Protein AF-0000000077169395 (afdb_homodimer)

Sequence (454 aa):
MFSEVGYEAATTHGIAERAGTAVGSLYQFFPDKRALFKALEQRHIERVHIAWAQLDALPLEKLGFEGFMQQLLATYAGIFADATSRVVFVLFYTSRQIFQSIDEGFTADAVRFTAKLLTRRNPRLVAEEAHLLAEVCVHAGNALVLRALQSDEDHGTRLFAQIPELLGAYLRPHVGEACGADQVMKVMKCPRCGSERLSRNGHRHDRQRLLCKDCSRQFLLPVGQSAMFSEVGYEAATTHGIAERAGTAVGSLYQFFPDKRALFKALEQRHIERVHIAWAQLDALPLEKLGFEGFMQQLLATYAGIFADATSRVVFVLFYTSRQIFQSIDEGFTADAVRFTAKLLTRRNPRLVAEEAHLLAEVCVHAGNALVLRALQSDEDHGTRLFAQIPELLGAYLRPHVGEACGADQVMKVMKCPRCGSERLSRNGHRHDRQRLLCKDCSRQFLLPV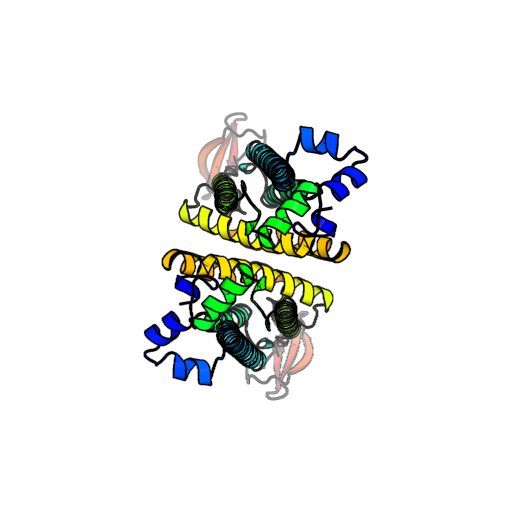GQSA

Solvent-accessible surface area (backbone atoms only — not comparable to full-atom values): 25054 Å² total; per-residue (Å²): 97,52,75,76,61,29,69,83,70,46,46,61,59,58,51,18,57,74,70,69,44,55,51,68,64,45,41,73,78,28,82,42,65,64,51,48,50,50,51,52,48,51,53,37,51,50,53,52,51,51,44,51,50,54,57,68,70,47,69,52,52,76,36,54,44,67,53,36,50,47,53,56,49,52,48,56,53,55,51,57,72,34,69,66,36,44,41,51,54,48,38,52,69,74,44,52,86,75,52,82,86,69,51,69,66,53,56,50,48,52,21,52,50,45,14,49,55,48,30,63,31,20,72,83,52,50,70,68,56,27,40,50,55,18,41,53,46,48,42,26,47,49,38,42,49,46,52,18,71,74,40,58,72,70,59,14,52,55,46,52,63,42,45,59,51,36,49,44,44,45,41,36,88,73,43,33,65,51,62,62,56,63,72,66,58,76,59,59,44,34,91,83,78,60,45,62,55,58,42,83,62,57,73,56,97,91,20,52,21,32,29,21,74,81,78,68,46,73,48,67,45,65,90,88,60,75,133,98,54,74,76,60,30,68,84,70,46,48,61,59,59,50,19,56,73,69,70,44,56,51,68,64,46,40,73,78,29,82,44,65,65,51,49,50,49,52,51,49,50,52,35,51,50,52,50,52,51,45,49,50,55,56,68,70,46,69,53,50,76,35,54,46,67,54,35,51,48,55,57,50,50,47,56,52,55,52,57,71,36,68,65,36,44,40,52,53,49,38,53,68,75,45,52,86,75,52,83,85,69,53,70,66,54,55,49,48,52,21,53,52,45,14,52,54,46,30,64,31,20,72,82,53,50,68,68,56,27,40,51,55,17,41,53,45,47,42,25,45,50,37,42,49,49,52,17,72,74,39,57,70,71,60,13,51,55,47,50,63,42,46,59,51,35,48,44,44,45,40,36,88,70,44,33,66,52,62,63,56,62,73,65,59,76,60,60,44,35,92,81,78,60,45,63,55,56,42,83,62,58,70,59,96,90,19,52,22,32,28,23,75,80,77,66,47,74,50,67,45,64,90,87,62,76,131

pLDDT: mean 86.94, std 14.04, range [33.94, 98.81]

Structure (mmCIF, N/CA/C/O backbone):
data_AF-0000000077169395-model_v1
#
loop_
_entity.id
_entity.type
_entity.pdbx_description
1 polymer 'TetR family transcriptional regulatory protein'
#
loop_
_atom_site.group_PDB
_atom_site.id
_atom_site.type_symbol
_atom_site.label_atom_id
_atom_site.label_alt_id
_atom_site.label_comp_id
_atom_site.label_asym_id
_atom_site.label_entity_id
_atom_site.label_seq_id
_atom_site.pdbx_PDB_ins_code
_atom_site.Cartn_x
_atom_site.Cartn_y
_atom_site.Cartn_z
_atom_site.occupancy
_atom_site.B_iso_or_equiv
_atom_site.auth_seq_id
_atom_site.auth_comp_id
_atom_site.auth_asym_id
_atom_site.auth_atom_id
_atom_site.pdbx_PDB_model_num
ATOM 1 N N . MET A 1 1 ? -3.016 -23.75 9.953 1 85 1 MET A N 1
ATOM 2 C CA . MET A 1 1 ? -2.389 -24.562 8.914 1 85 1 MET A CA 1
ATOM 3 C C . MET A 1 1 ? -2.092 -23.719 7.676 1 85 1 MET A C 1
ATOM 5 O O . MET A 1 1 ? -0.947 -23.656 7.227 1 85 1 MET A O 1
ATOM 9 N N . PHE A 1 2 ? -3.076 -22.984 7.145 1 85.06 2 PHE A N 1
ATOM 10 C CA . PHE A 1 2 ? -2.895 -22.203 5.93 1 85.06 2 PHE A CA 1
ATOM 11 C C . PHE A 1 2 ? -1.845 -21.109 6.145 1 85.06 2 PHE A C 1
ATOM 13 O O . PHE A 1 2 ? -1.049 -20.828 5.246 1 85.06 2 PHE A O 1
ATOM 20 N N . SER A 1 3 ? -1.817 -20.547 7.293 1 81 3 SER A N 1
ATOM 21 C CA . SER A 1 3 ? -0.855 -19.484 7.574 1 81 3 SER A CA 1
ATOM 22 C C . SER A 1 3 ? 0.543 -20.062 7.797 1 81 3 SER A C 1
ATOM 24 O O . SER A 1 3 ? 1.541 -19.375 7.547 1 81 3 SER A O 1
ATOM 26 N N . GLU A 1 4 ? 0.626 -21.234 8.242 1 82.06 4 GLU A N 1
ATOM 27 C CA . GLU A 1 4 ? 1.891 -21.859 8.641 1 82.06 4 GLU A CA 1
ATOM 28 C C . GLU A 1 4 ? 2.602 -22.469 7.441 1 82.06 4 GLU A C 1
ATOM 30 O O . GLU A 1 4 ? 3.803 -22.266 7.25 1 82.06 4 GLU A O 1
ATOM 35 N N . VAL A 1 5 ? 1.85 -23.219 6.641 1 84.62 5 VAL A N 1
ATOM 36 C CA . VAL A 1 5 ? 2.533 -24 5.613 1 84.62 5 VAL A CA 1
ATOM 37 C C . VAL A 1 5 ? 2.127 -23.5 4.23 1 84.62 5 VAL A C 1
ATOM 39 O O . VAL A 1 5 ? 2.721 -23.891 3.221 1 84.62 5 VAL A O 1
ATOM 42 N N . GLY A 1 6 ? 1.173 -22.547 4.23 1 84.62 6 GLY A N 1
ATOM 43 C CA . GLY A 1 6 ? 0.668 -22.078 2.951 1 84.62 6 GLY A CA 1
ATOM 44 C C . GLY A 1 6 ? -0.489 -22.906 2.424 1 84.62 6 GLY A C 1
ATOM 45 O O . GLY A 1 6 ? -0.755 -24 2.926 1 84.62 6 GLY A O 1
ATOM 46 N N . TYR A 1 7 ? -1.101 -22.422 1.426 1 86.44 7 TYR A N 1
ATOM 47 C CA . TYR A 1 7 ? -2.289 -23.062 0.876 1 86.44 7 TYR A CA 1
ATOM 48 C C . TYR A 1 7 ? -1.925 -24.359 0.15 1 86.44 7 TYR A C 1
ATOM 50 O O . TYR A 1 7 ? -2.588 -25.375 0.322 1 86.44 7 TYR A O 1
ATOM 58 N N . GLU A 1 8 ? -0.9 -24.297 -0.642 1 85.81 8 GLU A N 1
ATOM 59 C CA . GLU A 1 8 ? -0.552 -25.453 -1.473 1 85.81 8 GLU A CA 1
ATOM 60 C C . GLU A 1 8 ? -0.096 -26.625 -0.619 1 85.81 8 GLU A C 1
ATOM 62 O O . GLU A 1 8 ? -0.488 -27.766 -0.869 1 85.81 8 GLU A O 1
ATOM 67 N N . ALA A 1 9 ? 0.628 -26.391 0.353 1 88.56 9 ALA A N 1
ATOM 68 C CA . ALA A 1 9 ? 1.225 -27.438 1.177 1 88.56 9 ALA A CA 1
ATOM 69 C C . ALA A 1 9 ? 0.219 -27.984 2.189 1 88.56 9 ALA A C 1
ATOM 71 O O . ALA A 1 9 ? 0.347 -29.125 2.656 1 88.56 9 ALA A O 1
ATOM 72 N N . ALA A 1 10 ? -0.756 -27.203 2.51 1 91.5 10 ALA A N 1
ATOM 73 C CA . ALA A 1 10 ? -1.774 -27.641 3.461 1 91.5 10 ALA A CA 1
ATOM 74 C C . ALA A 1 10 ? -2.615 -28.781 2.879 1 91.5 10 ALA A C 1
ATOM 76 O O . ALA A 1 10 ? -2.953 -28.766 1.692 1 91.5 10 ALA A O 1
ATOM 77 N N . THR A 1 11 ? -2.881 -29.828 3.75 1 91.56 11 THR A N 1
ATOM 78 C CA . THR A 1 11 ? -3.705 -30.953 3.322 1 91.56 11 THR A CA 1
ATOM 79 C C . THR A 1 11 ? -4.922 -31.109 4.23 1 91.56 11 THR A C 1
ATOM 81 O O . THR A 1 11 ? -4.895 -30.688 5.391 1 91.56 11 THR A O 1
ATOM 84 N N . THR A 1 12 ? -5.988 -31.703 3.621 1 91.31 12 THR A N 1
ATOM 85 C CA . THR A 1 12 ? -7.188 -31.969 4.406 1 91.31 12 THR A CA 1
ATOM 86 C C . THR A 1 12 ? -6.883 -32.938 5.547 1 91.31 12 THR A C 1
ATOM 88 O O . THR A 1 12 ? -7.445 -32.812 6.637 1 91.31 12 THR A O 1
ATOM 91 N N . HIS A 1 13 ? -5.988 -33.812 5.285 1 92.25 13 HIS A N 1
ATOM 92 C CA . HIS A 1 13 ? -5.578 -34.75 6.324 1 92.25 13 HIS A CA 1
ATOM 93 C C . HIS A 1 13 ? -4.895 -34.031 7.48 1 92.25 13 HIS A C 1
ATOM 95 O O . HIS A 1 13 ? -5.215 -34.281 8.648 1 92.25 13 HIS A O 1
ATOM 101 N N . GLY A 1 14 ? -3.986 -33.219 7.16 1 92.06 14 GLY A N 1
ATOM 102 C CA . GLY A 1 14 ? -3.299 -32.438 8.172 1 92.06 14 GLY A CA 1
ATOM 103 C C . GLY A 1 14 ? -4.23 -31.531 8.969 1 92.06 14 GLY A C 1
ATOM 104 O O . GLY A 1 14 ? -4.078 -31.391 10.18 1 92.06 14 GLY A O 1
ATOM 105 N N . ILE A 1 15 ? -5.156 -30.938 8.289 1 92.5 15 ILE A N 1
ATOM 106 C CA . ILE A 1 15 ? -6.129 -30.047 8.922 1 92.5 15 ILE A CA 1
ATOM 107 C C . ILE A 1 15 ? -7 -30.828 9.891 1 92.5 15 ILE A C 1
ATOM 109 O O . ILE A 1 15 ? -7.234 -30.406 11.016 1 92.5 15 ILE A O 1
ATOM 113 N N . ALA A 1 16 ? -7.469 -31.969 9.438 1 93.38 16 ALA A N 1
ATOM 114 C CA . ALA A 1 16 ? -8.289 -32.844 10.281 1 93.38 16 ALA A CA 1
ATOM 115 C C . ALA A 1 16 ? -7.527 -33.25 11.539 1 93.38 16 ALA A C 1
ATOM 117 O O . ALA A 1 16 ? -8.07 -33.188 12.648 1 93.38 16 ALA A O 1
ATOM 118 N N . GLU A 1 17 ? -6.297 -33.594 11.406 1 93.69 17 GLU A N 1
ATOM 119 C CA . GLU A 1 17 ? -5.449 -34 12.523 1 93.69 17 GLU A CA 1
ATOM 120 C C . GLU A 1 17 ? -5.305 -32.875 13.547 1 93.69 17 GLU A C 1
ATOM 122 O O . GLU A 1 17 ? -5.453 -33.125 14.75 1 93.69 17 GLU A O 1
ATOM 127 N N . ARG A 1 18 ? -5.066 -31.766 13.031 1 91.62 18 ARG A N 1
ATOM 128 C CA . ARG A 1 18 ? -4.887 -30.609 13.906 1 91.62 18 ARG A CA 1
ATOM 129 C C . ARG A 1 18 ? -6.191 -30.25 14.617 1 91.62 18 ARG A C 1
ATOM 131 O O . ARG A 1 18 ? -6.176 -29.781 15.758 1 91.62 18 ARG A O 1
ATOM 138 N N . ALA A 1 19 ? -7.289 -30.406 13.906 1 91.12 19 ALA A N 1
ATOM 139 C CA . ALA A 1 19 ? -8.609 -30.094 14.445 1 91.12 19 ALA A CA 1
ATOM 140 C C . ALA A 1 19 ? -9.102 -31.188 15.383 1 91.12 19 ALA A C 1
ATOM 142 O O . ALA A 1 19 ? -10.141 -31.047 16.031 1 91.12 19 ALA A O 1
ATOM 143 N N . GLY A 1 20 ? -8.344 -32.25 15.375 1 93.56 20 GLY A N 1
ATOM 144 C CA . GLY A 1 20 ? -8.719 -33.344 16.25 1 93.56 20 GLY A CA 1
ATOM 145 C C . GLY A 1 20 ? -9.953 -34.094 15.773 1 93.56 20 GLY A C 1
ATOM 146 O O . GLY A 1 20 ? -10.797 -34.469 16.578 1 93.56 20 GLY A O 1
ATOM 147 N N . THR A 1 21 ? -10.141 -34.125 14.547 1 93.06 21 THR A N 1
ATOM 148 C CA . THR A 1 21 ? -11.289 -34.812 13.977 1 93.06 21 THR A CA 1
ATOM 149 C C . THR A 1 21 ? -10.852 -35.812 12.906 1 93.06 21 THR A C 1
ATOM 151 O O . THR A 1 21 ? -9.695 -35.781 12.469 1 93.06 21 THR A O 1
ATOM 154 N N . ALA A 1 22 ? -11.672 -36.812 12.656 1 92.31 22 ALA A N 1
ATOM 155 C CA . ALA A 1 22 ? -11.406 -37.75 11.57 1 92.31 22 ALA A CA 1
ATOM 156 C C . ALA A 1 22 ? -11.531 -37.062 10.211 1 92.31 22 ALA A C 1
ATOM 158 O O . ALA A 1 22 ? -12.398 -36.219 10.016 1 92.31 22 ALA A O 1
ATOM 159 N N . VAL A 1 23 ? -10.609 -37.438 9.312 1 91.81 23 VAL A N 1
ATOM 160 C CA . VAL A 1 23 ? -10.602 -36.844 7.977 1 91.81 23 VAL A CA 1
ATOM 161 C C . VAL A 1 23 ? -11.945 -37.094 7.293 1 91.81 23 VAL A C 1
ATOM 163 O O . VAL A 1 23 ? -12.43 -36.219 6.543 1 91.81 23 VAL A O 1
ATOM 166 N N . GLY A 1 24 ? -12.617 -38.188 7.598 1 91.75 24 GLY A N 1
ATOM 167 C CA . GLY A 1 24 ? -13.93 -38.5 7.062 1 91.75 24 GLY A CA 1
ATOM 168 C C . GLY A 1 24 ? -15.008 -37.531 7.504 1 91.75 24 GLY A C 1
ATOM 169 O O . GLY A 1 24 ? -15.852 -37.125 6.703 1 91.75 24 GLY A O 1
ATOM 170 N N . SER A 1 25 ? -14.938 -37.188 8.719 1 92.62 25 SER A N 1
ATOM 171 C CA . SER A 1 25 ? -15.875 -36.219 9.258 1 92.62 25 SER A CA 1
ATOM 172 C C . SER A 1 25 ? -15.695 -34.844 8.602 1 92.62 25 SER A C 1
ATOM 174 O O . SER A 1 25 ? -16.672 -34.156 8.328 1 92.62 25 SER A O 1
ATOM 176 N N . LEU A 1 26 ? -14.414 -34.469 8.312 1 92.38 26 LEU A N 1
ATOM 177 C CA . LEU A 1 26 ? -14.125 -33.188 7.648 1 92.38 26 LEU A CA 1
ATOM 178 C C . LEU A 1 26 ? -14.727 -33.156 6.246 1 92.38 26 LEU A C 1
ATOM 180 O O . LEU A 1 26 ? -15.305 -32.156 5.832 1 92.38 26 LEU A O 1
ATOM 184 N N . TYR A 1 27 ? -14.672 -34.312 5.594 1 91.62 27 TYR A N 1
ATOM 185 C CA . TYR A 1 27 ? -15.141 -34.406 4.215 1 91.62 27 TYR A CA 1
ATOM 186 C C . TYR A 1 27 ? -16.656 -34.312 4.148 1 91.62 27 TYR A C 1
ATOM 188 O O . TYR A 1 27 ? -17.219 -33.938 3.109 1 91.62 27 TYR A O 1
ATOM 196 N N . GLN A 1 28 ? -17.297 -34.594 5.242 1 92.31 28 GLN A N 1
ATOM 197 C CA . GLN A 1 28 ? -18.75 -34.438 5.301 1 92.31 28 GLN A CA 1
ATOM 198 C C . GLN A 1 28 ? -19.156 -32.969 5.184 1 92.31 28 GLN A C 1
ATOM 200 O O . GLN A 1 28 ? -20.203 -32.625 4.645 1 92.31 28 GLN A O 1
ATOM 205 N N . PHE A 1 29 ? -18.297 -32.156 5.637 1 91.31 29 PHE A N 1
ATOM 206 C CA . PHE A 1 29 ? -18.625 -30.734 5.648 1 91.31 29 PHE A CA 1
ATOM 207 C C . PHE A 1 29 ? -17.875 -30 4.535 1 91.31 29 PHE A C 1
ATOM 209 O O . PHE A 1 29 ? -18.406 -29.062 3.938 1 91.31 29 PHE A O 1
ATOM 216 N N . PHE A 1 30 ? -16.625 -30.453 4.328 1 93.94 30 PHE A N 1
ATOM 217 C CA . PHE A 1 30 ? -15.781 -29.828 3.32 1 93.94 30 PHE A CA 1
ATOM 218 C C . PHE A 1 30 ? -15.195 -30.891 2.385 1 93.94 30 PHE A C 1
ATOM 220 O O . PHE A 1 30 ? -14.18 -31.5 2.699 1 93.94 30 PHE A O 1
ATOM 227 N N . PRO A 1 31 ? -15.781 -30.969 1.207 1 92.19 31 PRO A N 1
ATOM 228 C CA . PRO A 1 31 ? -15.383 -32.031 0.278 1 92.19 31 PRO A CA 1
ATOM 229 C C . PRO A 1 31 ? -13.922 -31.922 -0.159 1 92.19 31 PRO A C 1
ATOM 231 O O . PRO A 1 31 ? -13.328 -32.906 -0.585 1 92.19 31 PRO A O 1
ATOM 234 N N . ASP A 1 32 ? -13.375 -30.688 -0.119 1 91.12 32 ASP A N 1
ATOM 235 C CA . ASP A 1 32 ? -11.977 -30.484 -0.504 1 91.12 32 ASP A CA 1
ATOM 236 C C . ASP A 1 32 ? -11.391 -29.25 0.173 1 91.12 32 ASP A C 1
ATOM 238 O O . ASP A 1 32 ? -12.078 -28.578 0.941 1 91.12 32 ASP A O 1
ATOM 242 N N . LYS A 1 33 ? -10.133 -29.031 -0.01 1 91.31 33 LYS A N 1
ATOM 243 C CA . LYS A 1 33 ? -9.391 -27.906 0.575 1 91.31 33 LYS A CA 1
ATOM 244 C C . LYS A 1 33 ? -9.969 -26.578 0.122 1 91.31 33 LYS A C 1
ATOM 246 O O . LYS A 1 33 ? -10 -25.609 0.895 1 91.31 33 LYS A O 1
ATOM 251 N N . ARG A 1 34 ? -10.453 -26.578 -1.068 1 91.69 34 ARG A N 1
ATOM 252 C CA . ARG A 1 34 ? -11.031 -25.359 -1.62 1 91.69 34 ARG A CA 1
ATOM 253 C C . ARG A 1 34 ? -12.297 -24.969 -0.875 1 91.69 34 ARG A C 1
ATOM 255 O O . ARG A 1 34 ? -12.539 -23.781 -0.632 1 91.69 34 ARG A O 1
ATOM 262 N N . ALA A 1 35 ? -13.039 -25.891 -0.6 1 92.94 35 ALA A N 1
ATOM 263 C CA . ALA A 1 35 ? -14.266 -25.641 0.148 1 92.94 35 ALA A CA 1
ATOM 264 C C . ALA A 1 35 ? -13.961 -25.109 1.548 1 92.94 35 ALA A C 1
ATOM 266 O O . ALA A 1 35 ? -14.664 -24.234 2.059 1 92.94 35 ALA A O 1
ATOM 267 N N . LEU A 1 36 ? -12.945 -25.656 2.15 1 92.31 36 LEU A N 1
ATOM 268 C CA . LEU A 1 36 ? -12.508 -25.188 3.461 1 92.31 36 LEU A CA 1
ATOM 269 C C . LEU A 1 36 ? -12.039 -23.734 3.396 1 92.31 36 LEU A C 1
ATOM 271 O O . LEU A 1 36 ? -12.398 -22.938 4.258 1 92.31 36 LEU A O 1
ATOM 275 N N . PHE A 1 37 ? -11.328 -23.438 2.412 1 93.12 37 PHE A N 1
ATOM 276 C CA . PHE A 1 37 ? -10.805 -22.078 2.258 1 93.12 37 PHE A CA 1
ATOM 277 C C . PHE A 1 37 ? -11.93 -21.094 1.966 1 93.12 37 PHE A C 1
ATOM 279 O O . PHE A 1 37 ? -11.914 -19.969 2.459 1 93.12 37 PHE A O 1
ATOM 286 N N . LYS A 1 38 ? -12.844 -21.547 1.171 1 94.19 38 LYS A N 1
ATOM 287 C CA . LYS A 1 38 ? -14 -20.703 0.87 1 94.19 38 LYS A CA 1
ATOM 288 C C . LYS A 1 38 ? -14.758 -20.328 2.141 1 94.19 38 LYS A C 1
ATOM 290 O O . LYS A 1 38 ? -15.242 -19.203 2.277 1 94.19 38 LYS A O 1
ATOM 295 N N . ALA A 1 39 ? -14.867 -21.25 3.002 1 93.88 39 ALA A N 1
ATOM 296 C CA . ALA A 1 39 ? -15.523 -20.984 4.277 1 93.88 39 ALA A CA 1
ATOM 297 C C . ALA A 1 39 ? -14.766 -19.938 5.078 1 93.88 39 ALA A C 1
ATOM 299 O O . ALA A 1 39 ? -15.367 -19.094 5.75 1 93.88 39 ALA A O 1
ATOM 300 N N . LEU A 1 40 ? -13.461 -19.984 5.062 1 94.5 40 LEU A N 1
ATOM 301 C CA . LEU A 1 40 ? -12.641 -18.984 5.73 1 94.5 40 LEU A CA 1
ATOM 302 C C . LEU A 1 40 ? -12.844 -17.609 5.105 1 94.5 40 LEU A C 1
ATOM 304 O O . LEU A 1 40 ? -12.922 -16.609 5.816 1 94.5 40 LEU A O 1
ATOM 308 N N . GLU A 1 41 ? -12.914 -17.531 3.762 1 96 41 GLU A N 1
ATOM 309 C CA . GLU A 1 41 ? -13.195 -16.281 3.072 1 96 41 GLU A CA 1
ATOM 310 C C . GLU A 1 41 ? -14.508 -15.664 3.561 1 96 41 GLU A C 1
ATOM 312 O O . GLU A 1 41 ? -14.562 -14.469 3.85 1 96 41 GLU A O 1
ATOM 317 N N . GLN A 1 42 ? -15.484 -16.547 3.617 1 96.19 42 GLN A N 1
ATOM 318 C CA . GLN A 1 42 ? -16.812 -16.078 3.984 1 96.19 42 GLN A CA 1
ATOM 319 C C . GLN A 1 42 ? -16.828 -15.539 5.406 1 96.19 42 GLN A C 1
ATOM 321 O O . GLN A 1 42 ? -17.5 -14.531 5.684 1 96.19 42 GLN A O 1
ATOM 326 N N . ARG A 1 43 ? -16.156 -16.219 6.25 1 95.5 43 ARG A N 1
ATOM 327 C CA . ARG A 1 43 ? -16.078 -15.734 7.629 1 95.5 43 ARG A CA 1
ATOM 328 C C . ARG A 1 43 ? -15.414 -14.367 7.695 1 95.5 43 ARG A C 1
ATOM 330 O O . ARG A 1 43 ? -15.844 -13.492 8.453 1 95.5 43 ARG A O 1
ATOM 337 N N . HIS A 1 44 ? -14.383 -14.188 6.93 1 96 44 HIS A N 1
ATOM 338 C CA . HIS A 1 44 ? -13.703 -12.898 6.875 1 96 44 HIS A CA 1
ATOM 339 C C . HIS A 1 44 ? -14.609 -11.812 6.312 1 96 44 HIS A C 1
ATOM 341 O O . HIS A 1 44 ? -14.68 -10.711 6.855 1 96 44 HIS A O 1
ATOM 347 N N . ILE A 1 45 ? -15.289 -12.125 5.258 1 96.81 45 ILE A N 1
ATOM 348 C CA . ILE A 1 45 ? -16.203 -11.18 4.637 1 96.81 45 ILE A CA 1
ATOM 349 C C . ILE A 1 45 ? -17.25 -10.734 5.652 1 96.81 45 ILE A C 1
ATOM 351 O O . ILE A 1 45 ? -17.531 -9.539 5.789 1 96.81 45 ILE A O 1
ATOM 355 N N . GLU A 1 46 ? -17.781 -11.695 6.344 1 96.38 46 GLU A N 1
ATOM 356 C CA . GLU A 1 46 ? -18.797 -11.406 7.344 1 96.38 46 GLU A CA 1
ATOM 357 C C . GLU A 1 46 ? -18.25 -10.492 8.438 1 96.38 46 GLU A C 1
ATOM 359 O O . GLU A 1 46 ? -18.922 -9.547 8.859 1 96.38 46 GLU A O 1
ATOM 364 N N . ARG A 1 47 ? -17.094 -10.773 8.883 1 95.81 47 ARG A N 1
ATOM 365 C CA . ARG A 1 47 ? -16.469 -9.969 9.93 1 95.81 47 ARG A CA 1
ATOM 366 C C . ARG A 1 47 ? -16.266 -8.531 9.469 1 95.81 47 ARG A C 1
ATOM 368 O O . ARG A 1 47 ? -16.484 -7.59 10.227 1 95.81 47 ARG A O 1
ATOM 375 N N . VAL A 1 48 ? -15.844 -8.352 8.234 1 96.75 48 VAL A N 1
ATOM 376 C CA . VAL A 1 48 ? -15.609 -7.023 7.672 1 96.75 48 VAL A CA 1
ATOM 377 C C . VAL A 1 48 ? -16.938 -6.273 7.562 1 96.75 48 VAL A C 1
ATOM 379 O O . VAL A 1 48 ? -17.031 -5.102 7.938 1 96.75 48 VAL A O 1
ATOM 382 N N . HIS A 1 49 ? -17.953 -6.957 7.113 1 96.88 49 HIS A N 1
ATOM 383 C CA . HIS A 1 49 ? -19.266 -6.324 6.961 1 96.88 49 HIS A CA 1
ATOM 384 C C . HIS A 1 49 ? -19.844 -5.922 8.32 1 96.88 49 HIS A C 1
ATOM 386 O O . HIS A 1 49 ? -20.484 -4.879 8.438 1 96.88 49 HIS A O 1
ATOM 392 N N . ILE A 1 50 ? -19.641 -6.754 9.297 1 95.88 50 ILE A N 1
ATOM 393 C CA . ILE A 1 50 ? -20.094 -6.434 10.641 1 95.88 50 ILE A CA 1
ATOM 394 C C . ILE A 1 50 ? -19.359 -5.191 11.148 1 95.88 50 ILE A C 1
ATOM 396 O O . ILE A 1 50 ? -19.984 -4.289 11.719 1 95.88 50 ILE A O 1
ATOM 400 N N . ALA A 1 51 ? -18.094 -5.148 10.93 1 95.31 51 ALA A N 1
ATOM 401 C CA . ALA A 1 51 ? -17.281 -3.994 11.328 1 95.31 51 ALA A CA 1
ATOM 402 C C . ALA A 1 51 ? -17.766 -2.725 10.633 1 95.31 51 ALA A C 1
ATOM 404 O O . ALA A 1 51 ? -17.875 -1.666 11.258 1 95.31 51 ALA A O 1
ATOM 405 N N . TRP A 1 52 ? -18.047 -2.775 9.328 1 96.06 52 TRP A N 1
ATOM 406 C CA . TRP A 1 52 ? -18.562 -1.637 8.578 1 96.06 52 TRP A CA 1
ATOM 407 C C . TRP A 1 52 ? -19.906 -1.175 9.133 1 96.06 52 TRP A C 1
ATOM 409 O O . TRP A 1 52 ? -20.141 0.027 9.273 1 96.06 52 TRP A O 1
ATOM 419 N N . ALA A 1 53 ? -20.719 -2.146 9.445 1 96.06 53 ALA A N 1
ATOM 420 C CA . ALA A 1 53 ? -22.031 -1.82 10 1 96.06 53 ALA A CA 1
ATOM 421 C C . ALA A 1 53 ? -21.891 -1.103 11.344 1 96.06 53 ALA A C 1
ATOM 423 O O . ALA A 1 53 ? -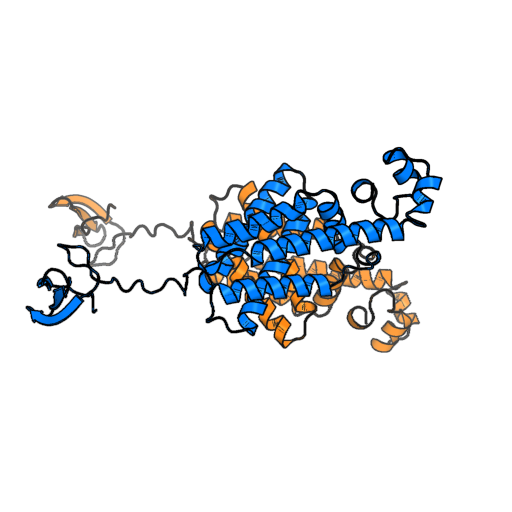22.641 -0.162 11.625 1 96.06 53 ALA A O 1
ATOM 424 N N . GLN A 1 54 ? -21 -1.539 12.133 1 93.62 54 GLN A N 1
ATOM 425 C CA . GLN A 1 54 ? -20.734 -0.917 13.43 1 93.62 54 GLN A CA 1
ATOM 426 C C . GLN A 1 54 ? -20.25 0.521 13.266 1 93.62 54 GLN A C 1
ATOM 428 O O . GLN A 1 54 ? -20.703 1.418 13.984 1 93.62 54 GLN A O 1
ATOM 433 N N . LEU A 1 55 ? -19.375 0.734 12.328 1 94 55 LEU A N 1
ATOM 434 C CA . LEU A 1 55 ? -18.859 2.074 12.062 1 94 55 LEU A CA 1
ATOM 435 C C . LEU A 1 55 ? -19.969 2.979 11.523 1 94 55 LEU A C 1
ATOM 437 O O . LEU A 1 55 ? -20.047 4.152 11.891 1 94 55 LEU A O 1
ATOM 441 N N . ASP A 1 56 ? -20.734 2.412 10.68 1 93.94 56 ASP A N 1
ATOM 442 C CA . ASP A 1 56 ? -21.812 3.162 10.047 1 93.94 56 ASP A CA 1
ATOM 443 C C . ASP A 1 56 ? -22.844 3.611 11.07 1 93.94 56 ASP A C 1
ATOM 445 O O . ASP A 1 56 ? -23.531 4.621 10.867 1 93.94 56 ASP A O 1
ATOM 449 N N . ALA A 1 57 ? -22.969 2.877 12.117 1 93.94 57 ALA A N 1
ATOM 450 C CA . ALA A 1 57 ? -23.984 3.148 13.141 1 93.94 57 ALA A CA 1
ATOM 451 C C . ALA A 1 57 ? -23.531 4.254 14.086 1 93.94 57 ALA A C 1
ATOM 453 O O . ALA A 1 57 ? -24.328 4.816 14.828 1 93.94 57 ALA A O 1
ATOM 454 N N . LEU A 1 58 ? -22.25 4.586 14.102 1 91.94 58 LEU A N 1
ATOM 455 C CA . LEU A 1 58 ? -21.703 5.578 15.016 1 91.94 58 LEU A CA 1
ATOM 456 C C . LEU A 1 58 ? -21.922 6.988 14.477 1 91.94 58 LEU A C 1
ATOM 458 O O . LEU A 1 58 ? -21.891 7.207 13.266 1 91.94 58 LEU A O 1
ATOM 462 N N . PRO A 1 59 ? -22.172 7.922 15.359 1 90.56 59 PRO A N 1
ATOM 463 C CA . PRO A 1 59 ? -22.281 9.312 14.922 1 90.56 59 PRO A CA 1
ATOM 464 C C . PRO A 1 59 ? -20.922 9.961 14.68 1 90.56 59 PRO A C 1
ATOM 466 O O . PRO A 1 59 ? -20.531 10.883 15.398 1 90.56 59 PRO A O 1
ATOM 469 N N . LEU A 1 60 ? -20.281 9.586 13.672 1 87.44 60 LEU A N 1
ATOM 470 C CA . LEU A 1 60 ? -18.906 9.969 13.391 1 87.44 60 LEU A CA 1
ATOM 471 C C . LEU A 1 60 ? -18.797 11.461 13.141 1 87.44 60 LEU A C 1
ATOM 473 O O . LEU A 1 60 ? -17.75 12.07 13.414 1 87.44 60 LEU A O 1
ATOM 477 N N . GLU A 1 61 ? -19.828 12.047 12.609 1 85.12 61 GLU A N 1
ATOM 478 C CA . GLU A 1 61 ? -19.844 13.477 12.305 1 85.12 61 GLU A CA 1
ATOM 479 C C . GLU A 1 61 ? -19.828 14.312 13.578 1 85.12 61 GLU A C 1
ATOM 481 O O . GLU A 1 61 ? -19.516 15.508 13.539 1 85.12 61 GLU A O 1
ATOM 486 N N . LYS A 1 62 ? -20.156 13.641 14.672 1 87.94 62 LYS A N 1
ATOM 487 C CA . LYS A 1 62 ? -20.219 14.359 15.945 1 87.94 62 LYS A CA 1
ATOM 488 C C . LYS A 1 62 ? -18.875 14.258 16.688 1 87.94 62 LYS A C 1
ATOM 490 O O . LYS A 1 62 ? -18.656 14.953 17.672 1 87.94 62 LYS A O 1
ATOM 495 N N . LEU A 1 63 ? -18 13.477 16.188 1 90.31 63 LEU A N 1
ATOM 496 C CA . LEU A 1 63 ? -16.703 13.281 16.828 1 90.31 63 LEU A CA 1
ATOM 497 C C . LEU A 1 63 ? -15.68 14.281 16.297 1 90.31 63 LEU A C 1
ATOM 499 O O . LEU A 1 63 ? -15.773 14.727 15.148 1 90.31 63 LEU A O 1
ATOM 503 N N . GLY A 1 64 ? -14.812 14.688 17.234 1 91.94 64 GLY A N 1
ATOM 504 C CA . GLY A 1 64 ? -13.641 15.375 16.703 1 91.94 64 GLY A CA 1
ATOM 505 C C . GLY A 1 64 ? -12.805 14.516 15.781 1 91.94 64 GLY A C 1
ATOM 506 O O . GLY A 1 64 ? -13.062 13.32 15.625 1 91.94 64 GLY A O 1
ATOM 507 N N . PHE A 1 65 ? -11.875 15.102 15.086 1 93.5 65 PHE A N 1
ATOM 508 C CA . PHE A 1 65 ? -11.07 14.375 14.109 1 93.5 65 PHE A CA 1
ATOM 509 C C . PHE A 1 65 ? -10.352 13.203 14.758 1 93.5 65 PHE A C 1
ATOM 511 O O . PHE A 1 65 ? -10.328 12.102 14.211 1 93.5 65 PHE A O 1
ATOM 518 N N . GLU A 1 66 ? -9.789 13.453 15.953 1 92.12 66 GLU A N 1
ATOM 519 C CA . GLU A 1 66 ? -9.062 12.391 16.641 1 92.12 66 GLU A CA 1
ATOM 520 C C . GLU A 1 66 ? -9.992 11.25 17.031 1 92.12 66 GLU A C 1
ATOM 522 O O . GLU A 1 66 ? -9.625 10.078 16.922 1 92.12 66 GLU A O 1
ATOM 527 N N . GLY A 1 67 ? -11.141 11.633 17.531 1 92.19 67 GLY A N 1
ATOM 528 C CA . GLY A 1 67 ? -12.133 10.625 17.844 1 92.19 67 GLY A CA 1
ATOM 529 C C . GLY A 1 67 ? -12.586 9.828 16.625 1 92.19 67 GLY A C 1
ATOM 530 O O . GLY A 1 67 ? -12.727 8.609 16.688 1 92.19 67 GLY A O 1
ATOM 531 N N . PHE A 1 68 ? -12.828 10.547 15.523 1 93.69 68 PHE A N 1
ATOM 532 C CA . PHE A 1 68 ? -13.195 9.914 14.258 1 93.69 68 PHE A CA 1
ATOM 533 C C . PHE A 1 68 ? -12.125 8.914 13.828 1 93.69 68 PHE A C 1
ATOM 535 O O . PHE A 1 68 ? -12.438 7.762 13.523 1 93.69 68 PHE A O 1
ATOM 542 N N . MET A 1 69 ? -10.859 9.305 13.867 1 93.31 69 MET A N 1
ATOM 543 C CA . MET A 1 69 ? -9.75 8.445 13.461 1 93.31 69 MET A CA 1
ATOM 544 C C . MET A 1 69 ? -9.617 7.25 14.398 1 93.31 69 MET A C 1
ATOM 546 O O . MET A 1 69 ? -9.367 6.129 13.953 1 93.31 69 MET A O 1
ATOM 550 N N . GLN A 1 70 ? -9.781 7.512 15.656 1 91.88 70 GLN A N 1
ATOM 551 C CA . GLN A 1 70 ? -9.672 6.445 16.641 1 91.88 70 GLN A CA 1
ATOM 552 C C . GLN A 1 70 ? -10.719 5.363 16.406 1 91.88 70 GLN A C 1
ATOM 554 O O . GLN A 1 70 ? -10.406 4.172 16.438 1 91.88 70 GLN A O 1
ATOM 559 N N . GLN A 1 71 ? -11.922 5.773 16.188 1 91.69 71 GLN A N 1
ATOM 560 C CA . GLN A 1 71 ? -12.992 4.816 15.953 1 91.69 71 GLN A CA 1
ATOM 561 C C . GLN A 1 71 ? -12.773 4.039 14.656 1 91.69 71 GLN A C 1
ATOM 563 O O . GLN A 1 71 ? -12.969 2.824 14.609 1 91.69 71 GLN A O 1
ATOM 568 N N . LEU A 1 72 ? -12.391 4.762 13.617 1 90.75 72 LEU A N 1
ATOM 569 C CA . LEU A 1 72 ? -12.125 4.148 12.32 1 90.75 72 LEU A CA 1
ATOM 570 C C . LEU A 1 72 ? -11.031 3.088 12.445 1 90.75 72 LEU A C 1
ATOM 572 O O . LEU A 1 72 ? -11.227 1.941 12.031 1 90.75 72 LEU A O 1
ATOM 576 N N . LEU A 1 73 ? -9.938 3.375 13.125 1 89.31 73 LEU A N 1
ATOM 577 C CA . LEU A 1 73 ? -8.773 2.504 13.156 1 89.31 73 LEU A CA 1
ATOM 578 C C . LEU A 1 73 ? -8.961 1.369 14.156 1 89.31 73 LEU A C 1
ATOM 580 O O . LEU A 1 73 ? -8.469 0.259 13.938 1 89.31 73 LEU A O 1
ATOM 584 N N . ALA A 1 74 ? -9.688 1.692 15.242 1 88.81 74 ALA A N 1
ATOM 585 C CA . ALA A 1 74 ? -10.008 0.641 16.203 1 88.81 74 ALA A CA 1
ATOM 586 C C . ALA A 1 74 ? -10.844 -0.461 15.555 1 88.81 74 ALA A C 1
ATOM 588 O O . ALA A 1 74 ? -10.648 -1.646 15.844 1 88.81 74 ALA A O 1
ATOM 589 N N . THR A 1 75 ? -11.766 -0.065 14.758 1 86.69 75 THR A N 1
ATOM 590 C CA . THR A 1 75 ? -12.625 -1.026 14.07 1 86.69 75 THR A CA 1
ATOM 591 C C . THR A 1 75 ? -11.812 -1.896 13.117 1 86.69 75 THR A C 1
ATOM 593 O O . THR A 1 75 ? -11.945 -3.121 13.117 1 86.69 75 THR A O 1
ATOM 596 N N . TYR A 1 76 ? -10.906 -1.305 12.414 1 81.25 76 TYR A N 1
ATOM 597 C CA . TYR A 1 76 ? -10.094 -2.068 11.477 1 81.25 76 TYR A CA 1
ATOM 598 C C . TYR A 1 76 ? -9.102 -2.959 12.211 1 81.25 76 TYR A C 1
ATOM 600 O O . TYR A 1 76 ? -8.875 -4.105 11.82 1 81.25 76 TYR A O 1
ATOM 608 N N . ALA A 1 77 ? -8.531 -2.439 13.281 1 85.12 77 ALA A N 1
ATOM 609 C CA . ALA A 1 77 ? -7.641 -3.25 14.102 1 85.12 77 ALA A CA 1
ATOM 610 C C . ALA A 1 77 ? -8.367 -4.465 14.672 1 85.12 77 ALA A C 1
ATOM 612 O O . ALA A 1 77 ? -7.793 -5.547 14.781 1 85.12 77 ALA A O 1
ATOM 613 N N . GLY A 1 78 ? -9.633 -4.258 14.992 1 90.06 78 GLY A N 1
ATOM 614 C CA . GLY A 1 78 ? -10.445 -5.336 15.531 1 90.06 78 GLY A CA 1
ATOM 615 C C . GLY A 1 78 ? -10.633 -6.484 14.562 1 90.06 78 GLY A C 1
ATOM 616 O O . GLY A 1 78 ? -10.719 -7.645 14.969 1 90.06 78 GLY A O 1
ATOM 617 N N . ILE A 1 79 ? -10.633 -6.176 13.32 1 93.25 79 ILE A N 1
ATOM 618 C CA . ILE A 1 79 ? -10.766 -7.191 12.281 1 93.25 79 ILE A CA 1
ATOM 619 C C . ILE A 1 79 ? -9.555 -8.117 12.312 1 93.25 79 ILE A C 1
ATOM 621 O O . ILE A 1 79 ? -9.695 -9.344 12.219 1 93.25 79 ILE A O 1
ATOM 625 N N . PHE A 1 80 ? -8.359 -7.602 12.586 1 92.12 80 PHE A N 1
ATOM 626 C CA . PHE A 1 80 ? -7.121 -8.359 12.445 1 92.12 80 PHE A CA 1
ATOM 627 C C . PHE A 1 80 ? -6.68 -8.938 13.781 1 92.12 80 PHE A C 1
ATOM 629 O O . PHE A 1 80 ? -5.602 -9.523 13.883 1 92.12 80 PHE A O 1
ATOM 636 N N . ALA A 1 81 ? -7.527 -8.727 14.789 1 90 81 ALA A N 1
ATOM 637 C CA . ALA A 1 81 ? -7.328 -9.477 16.031 1 90 81 ALA A CA 1
ATOM 638 C C . ALA A 1 81 ? -7.668 -10.953 15.836 1 90 81 ALA A C 1
ATOM 640 O O . ALA A 1 81 ? -7.195 -11.812 16.594 1 90 81 ALA A O 1
ATOM 641 N N . ASP A 1 82 ? -8.43 -11.195 14.844 1 92.56 82 ASP A N 1
ATOM 642 C CA . ASP A 1 82 ? -8.859 -12.547 14.516 1 92.56 82 ASP A CA 1
ATOM 643 C C . ASP A 1 82 ? -7.852 -13.242 13.594 1 92.56 82 ASP A C 1
ATOM 645 O O . ASP A 1 82 ? -7.449 -12.68 12.57 1 92.56 82 ASP A O 1
ATOM 649 N N . ALA A 1 83 ? -7.512 -14.477 13.93 1 90.56 83 ALA A N 1
ATOM 650 C CA . ALA A 1 83 ? -6.488 -15.227 13.203 1 90.56 83 ALA A CA 1
ATOM 651 C C . ALA A 1 83 ? -6.945 -15.539 11.781 1 90.56 83 ALA A C 1
ATOM 653 O O . ALA A 1 83 ? -6.141 -15.547 10.844 1 90.56 83 ALA A O 1
ATOM 654 N N . THR A 1 84 ? -8.242 -15.836 11.609 1 92.81 84 THR A N 1
ATOM 655 C CA . THR A 1 84 ? -8.797 -16.141 10.297 1 92.81 84 THR A CA 1
ATOM 656 C C . THR A 1 84 ? -8.664 -14.945 9.359 1 92.81 84 THR A C 1
ATOM 658 O O . THR A 1 84 ? -8.219 -15.086 8.219 1 92.81 84 THR A O 1
ATOM 661 N N . SER A 1 85 ? -8.984 -13.812 9.859 1 95.06 85 SER A N 1
ATOM 662 C CA . SER A 1 85 ? -8.914 -12.602 9.055 1 95.06 85 SER A CA 1
ATOM 663 C C . SER A 1 85 ? -7.48 -12.281 8.656 1 95.06 85 SER A C 1
ATOM 665 O O . SER A 1 85 ? -7.219 -11.859 7.527 1 95.06 85 SER A O 1
ATOM 667 N N . ARG A 1 86 ? -6.52 -12.555 9.578 1 94.5 86 ARG A N 1
ATOM 668 C CA . ARG A 1 86 ? -5.109 -12.32 9.281 1 94.5 86 ARG A CA 1
ATOM 669 C C . ARG A 1 86 ? -4.641 -13.219 8.141 1 94.5 86 ARG A C 1
ATOM 671 O O . ARG A 1 86 ? -4.016 -12.75 7.188 1 94.5 86 ARG A O 1
ATOM 678 N N . VAL A 1 87 ? -5.02 -14.43 8.203 1 92.88 87 VAL A N 1
ATOM 679 C CA . VAL A 1 87 ? -4.559 -15.406 7.227 1 92.88 87 VAL A CA 1
ATOM 680 C C . VAL A 1 87 ? -5.191 -15.117 5.867 1 92.88 87 VAL A C 1
ATOM 682 O O . VAL A 1 87 ? -4.5 -15.102 4.844 1 92.88 87 VAL A O 1
ATOM 685 N N . VAL A 1 88 ? -6.484 -14.867 5.855 1 94.56 88 VAL A N 1
ATOM 686 C CA . VAL A 1 88 ? -7.207 -14.625 4.613 1 94.56 88 VAL A CA 1
ATOM 687 C C . VAL A 1 88 ? -6.688 -13.352 3.955 1 94.56 88 VAL A C 1
ATOM 689 O O . VAL A 1 88 ? -6.492 -13.305 2.738 1 94.56 88 VAL A O 1
ATOM 692 N N . PHE A 1 89 ? -6.383 -12.352 4.789 1 95.12 89 PHE A N 1
ATOM 693 C CA . PHE A 1 89 ? -5.895 -11.078 4.27 1 95.12 89 PHE A CA 1
ATOM 694 C C . PHE A 1 89 ? -4.523 -11.25 3.623 1 95.12 89 PHE A C 1
ATOM 696 O O . PHE A 1 89 ? -4.301 -10.797 2.498 1 95.12 89 PHE A O 1
ATOM 703 N N . VAL A 1 90 ? -3.621 -11.922 4.273 1 93.44 90 VAL A N 1
ATOM 704 C CA . VAL A 1 90 ? -2.271 -12.141 3.762 1 93.44 90 VAL A CA 1
ATOM 705 C C . VAL A 1 90 ? -2.336 -12.945 2.465 1 93.44 90 VAL A C 1
ATOM 707 O O . VAL A 1 90 ? -1.687 -12.594 1.478 1 93.44 90 VAL A O 1
ATOM 710 N N . LEU A 1 91 ? -3.188 -13.992 2.459 1 90.88 91 LEU A N 1
ATOM 711 C CA . LEU A 1 91 ? -3.266 -14.867 1.294 1 90.88 91 LEU A CA 1
ATOM 712 C C . LEU A 1 91 ? -3.91 -14.148 0.115 1 90.88 91 LEU A C 1
ATOM 714 O O . LEU A 1 91 ? -3.594 -14.43 -1.042 1 90.88 91 LEU A O 1
ATOM 718 N N . PHE A 1 92 ? -4.738 -13.172 0.449 1 91.94 92 PHE A N 1
ATOM 719 C CA . PHE A 1 92 ? -5.352 -12.391 -0.62 1 91.94 92 PHE A CA 1
ATOM 720 C C . PHE A 1 92 ? -4.289 -11.656 -1.431 1 91.94 92 PHE A C 1
ATOM 722 O O . PHE A 1 92 ? -4.414 -11.523 -2.65 1 91.94 92 PHE A O 1
ATOM 729 N N . TYR A 1 93 ? -3.215 -11.25 -0.812 1 90.06 93 TYR A N 1
ATOM 730 C CA . TYR A 1 93 ? -2.203 -10.438 -1.474 1 90.06 93 TYR A CA 1
ATOM 731 C C . TYR A 1 93 ? -1.037 -11.297 -1.95 1 90.06 93 TYR A C 1
ATOM 733 O O . TYR A 1 93 ? -0.245 -10.867 -2.791 1 90.06 93 TYR A O 1
ATOM 741 N N . THR A 1 94 ? -0.932 -12.508 -1.455 1 86.5 94 THR A N 1
ATOM 742 C CA . THR A 1 94 ? 0.23 -13.312 -1.804 1 86.5 94 THR A CA 1
ATOM 743 C C . THR A 1 94 ? -0.176 -14.5 -2.68 1 86.5 94 THR A C 1
ATOM 745 O O . THR A 1 94 ? 0.664 -15.094 -3.357 1 86.5 94 THR A O 1
ATOM 748 N N . SER A 1 95 ? -1.445 -14.891 -2.678 1 86.44 95 SER A N 1
ATOM 749 C CA . SER A 1 95 ? -1.955 -16.047 -3.416 1 86.44 95 SER A CA 1
ATOM 750 C C . SER A 1 95 ? -3.361 -15.781 -3.945 1 86.44 95 SER A C 1
ATOM 752 O O . SER A 1 95 ? -4.273 -16.578 -3.717 1 86.44 95 SER A O 1
ATOM 754 N N . ARG A 1 96 ? -3.473 -14.797 -4.762 1 83.25 96 ARG A N 1
ATOM 755 C CA . ARG A 1 96 ? -4.762 -14.305 -5.23 1 83.25 96 ARG A CA 1
ATOM 756 C C . ARG A 1 96 ? -5.504 -15.367 -6.031 1 83.25 96 ARG A C 1
ATOM 758 O O . ARG A 1 96 ? -6.734 -15.406 -6.039 1 83.25 96 ARG A O 1
ATOM 765 N N . GLN A 1 97 ? -4.793 -16.219 -6.645 1 80.56 97 GLN A N 1
ATOM 766 C CA . GLN A 1 97 ? -5.363 -17.172 -7.586 1 80.56 97 GLN A CA 1
ATOM 767 C C . GLN A 1 97 ? -6.227 -18.203 -6.867 1 80.56 97 GLN A C 1
ATOM 769 O O . GLN A 1 97 ? -7.043 -18.875 -7.492 1 80.56 97 GLN A O 1
ATOM 774 N N . ILE A 1 98 ? -6.105 -18.281 -5.609 1 83.5 98 ILE A N 1
ATOM 775 C CA . ILE A 1 98 ? -6.832 -19.328 -4.895 1 83.5 98 ILE A CA 1
ATOM 776 C C . ILE A 1 98 ? -8.188 -18.797 -4.445 1 83.5 98 ILE A C 1
ATOM 778 O O . ILE A 1 98 ? -9.055 -19.562 -4.02 1 83.5 98 ILE A O 1
ATOM 782 N N . PHE A 1 99 ? -8.383 -17.484 -4.496 1 87.88 99 PHE A N 1
ATOM 783 C CA . PHE A 1 99 ? -9.586 -16.875 -3.932 1 87.88 99 PHE A CA 1
ATOM 784 C C . PHE A 1 99 ? -10.773 -17.047 -4.871 1 87.88 99 PHE A C 1
ATOM 786 O O . PHE A 1 99 ? -10.625 -16.953 -6.09 1 87.88 99 PHE A O 1
ATOM 793 N N . GLN A 1 100 ? -11.797 -17.25 -4.297 1 80.38 100 GLN A N 1
ATOM 794 C CA . GLN A 1 100 ? -13.016 -17.547 -5.039 1 80.38 100 GLN A CA 1
ATOM 795 C C . GLN A 1 100 ? -14.086 -16.484 -4.793 1 80.38 100 GLN A C 1
ATOM 797 O O . GLN A 1 100 ? -14.852 -16.156 -5.699 1 80.38 100 GLN A O 1
ATOM 802 N N . SER A 1 101 ? -14.141 -16 -3.646 1 82.88 101 SER A N 1
ATOM 803 C CA . SER A 1 101 ? -15.227 -15.117 -3.227 1 82.88 101 SER A CA 1
ATOM 804 C C . SER A 1 101 ? -14.75 -13.672 -3.092 1 82.88 101 SER A C 1
ATOM 806 O O . SER A 1 101 ? -15.523 -12.734 -3.271 1 82.88 101 SER A O 1
ATOM 808 N N . ILE A 1 102 ? -13.492 -13.492 -2.67 1 87.62 102 ILE A N 1
ATOM 809 C CA . ILE A 1 102 ? -12.906 -12.172 -2.48 1 87.62 102 ILE A CA 1
ATOM 810 C C . ILE A 1 102 ? -12.07 -11.789 -3.703 1 87.62 102 ILE A C 1
ATOM 812 O O . ILE A 1 102 ? -11.25 -12.586 -4.168 1 87.62 102 ILE A O 1
ATOM 816 N N . ASP A 1 103 ? -12.438 -10.656 -4.281 1 89.12 103 ASP A N 1
ATOM 817 C CA . ASP A 1 103 ? -11.672 -10.117 -5.402 1 89.12 103 ASP A CA 1
ATOM 818 C C . ASP A 1 103 ? -11.5 -8.609 -5.277 1 89.12 103 ASP A C 1
ATOM 820 O O . ASP A 1 103 ? -11.648 -8.047 -4.188 1 89.12 103 ASP A O 1
ATOM 824 N N . GLU A 1 104 ? -11.156 -7.984 -6.34 1 86.88 104 GLU A N 1
ATOM 825 C CA . GLU A 1 104 ? -10.914 -6.543 -6.32 1 86.88 104 GLU A CA 1
ATOM 826 C C . GLU A 1 104 ? -12.203 -5.77 -6.035 1 86.88 104 GLU A C 1
ATOM 828 O O . GLU A 1 104 ? -12.156 -4.633 -5.566 1 86.88 104 GLU A O 1
ATOM 833 N N . GLY A 1 105 ? -13.273 -6.461 -6.316 1 93.25 105 GLY A N 1
ATOM 834 C CA . GLY A 1 105 ? -14.547 -5.852 -5.98 1 93.25 105 GLY A CA 1
ATOM 835 C C . GLY A 1 105 ? -14.734 -5.641 -4.488 1 93.25 105 GLY A C 1
ATOM 836 O O . GLY A 1 105 ? -15.367 -4.668 -4.066 1 93.25 105 GLY A O 1
ATOM 837 N N . PHE A 1 106 ? -14.156 -6.523 -3.725 1 95.56 106 PHE A N 1
ATOM 838 C CA . PHE A 1 106 ? -14.227 -6.387 -2.273 1 95.56 106 PHE A CA 1
ATOM 839 C C . PHE A 1 106 ? -13.43 -5.18 -1.803 1 95.56 106 PHE A C 1
ATOM 841 O O . PHE A 1 106 ? -13.867 -4.441 -0.918 1 95.56 106 PHE A O 1
ATOM 848 N N . THR A 1 107 ? -12.289 -4.922 -2.357 1 95.44 107 THR A N 1
ATOM 849 C CA . THR 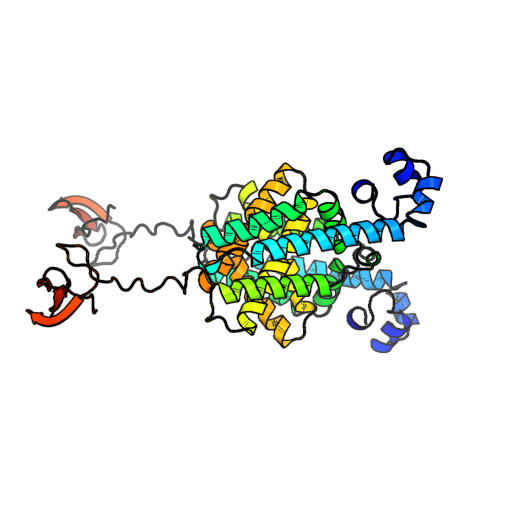A 1 107 ? -11.5 -3.732 -2.057 1 95.44 107 THR A CA 1
ATOM 850 C C . THR A 1 107 ? -12.234 -2.471 -2.498 1 95.44 107 THR A C 1
ATOM 852 O O . THR A 1 107 ? -12.203 -1.454 -1.799 1 95.44 107 THR A O 1
ATOM 855 N N . ALA A 1 108 ? -12.883 -2.561 -3.645 1 96.56 108 ALA A N 1
ATOM 856 C CA . ALA A 1 108 ? -13.68 -1.433 -4.133 1 96.56 108 ALA A CA 1
ATOM 857 C C . ALA A 1 108 ? -14.812 -1.102 -3.166 1 96.56 108 ALA A C 1
ATOM 859 O O . ALA A 1 108 ? -15.156 0.067 -2.986 1 96.56 108 ALA A O 1
ATOM 860 N N . ASP A 1 109 ? -15.352 -2.154 -2.588 1 97.44 109 ASP A N 1
ATOM 861 C CA . ASP A 1 109 ? -16.391 -1.94 -1.582 1 97.44 109 ASP A CA 1
ATOM 862 C C . ASP A 1 109 ? -15.828 -1.199 -0.369 1 97.44 109 ASP A C 1
ATOM 864 O O . ASP A 1 109 ? -16.5 -0.328 0.194 1 97.44 109 ASP A O 1
ATOM 868 N N . ALA A 1 110 ? -14.656 -1.569 0.028 1 96.69 110 ALA A N 1
ATOM 869 C CA . ALA A 1 110 ? -14 -0.887 1.141 1 96.69 110 ALA A CA 1
ATOM 870 C C . ALA A 1 110 ? -13.766 0.588 0.821 1 96.69 110 ALA A C 1
ATOM 872 O O . ALA A 1 110 ? -13.977 1.454 1.673 1 96.69 110 ALA A O 1
ATOM 873 N N . VAL A 1 111 ? -13.398 0.868 -0.389 1 98.19 111 VAL A N 1
ATOM 874 C CA . VAL A 1 111 ? -13.164 2.238 -0.832 1 98.19 111 VAL A CA 1
ATOM 875 C C . VAL A 1 111 ? -14.477 3.021 -0.808 1 98.19 111 VAL A C 1
ATOM 877 O O . VAL A 1 111 ? -14.531 4.137 -0.289 1 98.19 111 VAL A O 1
ATOM 880 N N . ARG A 1 112 ? -15.492 2.432 -1.327 1 98 112 ARG A N 1
ATOM 881 C CA . ARG A 1 112 ? -16.797 3.086 -1.355 1 98 112 ARG A CA 1
ATOM 882 C C . ARG A 1 112 ? -17.312 3.359 0.057 1 98 112 ARG A C 1
ATOM 884 O O . ARG A 1 112 ? -17.844 4.434 0.332 1 98 112 ARG A O 1
ATOM 891 N N . PHE A 1 113 ? -17.141 2.436 0.843 1 97.56 113 PHE A N 1
ATOM 892 C CA . PHE A 1 113 ? -17.562 2.588 2.227 1 97.56 113 PHE A CA 1
ATOM 893 C C . PHE A 1 113 ? -16.797 3.711 2.912 1 97.56 113 PHE A C 1
ATOM 895 O O . PHE A 1 113 ? -17.391 4.555 3.588 1 97.56 113 PHE A O 1
ATOM 902 N N . THR A 1 114 ? -15.484 3.695 2.789 1 97.06 114 THR A N 1
ATOM 903 C CA . THR A 1 114 ? -14.641 4.73 3.377 1 97.06 114 THR A CA 1
ATOM 904 C C . THR A 1 114 ? -15.008 6.105 2.82 1 97.06 114 THR A C 1
ATOM 906 O O . THR A 1 114 ? -15.078 7.082 3.566 1 97.06 114 THR A O 1
ATOM 909 N N . ALA A 1 115 ? -15.258 6.176 1.501 1 97.94 115 ALA A N 1
ATOM 910 C CA . ALA A 1 115 ? -15.672 7.43 0.874 1 97.94 115 ALA A CA 1
ATOM 911 C C . ALA A 1 115 ? -16.969 7.949 1.483 1 97.94 115 ALA A C 1
ATOM 913 O O . ALA A 1 115 ? -17.109 9.148 1.71 1 97.94 115 ALA A O 1
ATOM 914 N N . LYS A 1 116 ? -17.844 7.035 1.706 1 97 116 LYS A N 1
ATOM 915 C CA . LYS A 1 116 ? -19.109 7.391 2.34 1 97 116 LYS A CA 1
ATOM 916 C C . LYS A 1 116 ? -18.891 8 3.719 1 97 116 LYS A C 1
ATOM 918 O O . LYS A 1 116 ? -19.516 9.008 4.07 1 97 116 LYS A O 1
ATOM 923 N N . LEU A 1 117 ? -18 7.445 4.504 1 95.44 117 LEU A N 1
ATOM 924 C CA . LEU A 1 117 ? -17.703 7.957 5.836 1 95.44 117 LEU A CA 1
ATOM 925 C C . LEU A 1 117 ? -17.078 9.352 5.758 1 95.44 117 LEU A C 1
ATOM 927 O O . LEU A 1 117 ? -17.422 10.227 6.555 1 95.44 117 LEU A O 1
ATOM 931 N N . LEU A 1 118 ? -16.203 9.547 4.785 1 95.69 118 LEU A N 1
ATOM 932 C CA . LEU A 1 118 ? -15.539 10.836 4.625 1 95.69 118 LEU A CA 1
ATOM 933 C C . LEU A 1 118 ? -16.531 11.914 4.215 1 95.69 118 LEU A C 1
ATOM 935 O O . LEU A 1 118 ? -16.469 13.047 4.703 1 95.69 118 LEU A O 1
ATOM 939 N N . THR A 1 119 ? -17.453 11.547 3.377 1 95.31 119 THR A N 1
ATOM 940 C CA . THR A 1 119 ? -18.484 12.469 2.93 1 95.31 119 THR A CA 1
ATOM 941 C C . THR A 1 119 ? -19.406 12.852 4.086 1 95.31 119 THR A C 1
ATOM 943 O O . THR A 1 119 ? -19.812 14.008 4.199 1 95.31 119 THR A O 1
ATOM 946 N N . ARG A 1 120 ? -19.719 11.883 4.879 1 92.5 120 ARG A N 1
ATOM 947 C CA . ARG A 1 120 ? -20.531 12.148 6.062 1 92.5 120 ARG A CA 1
ATOM 948 C C . ARG A 1 120 ? -19.844 13.156 6.98 1 92.5 120 ARG A C 1
ATOM 950 O O . ARG A 1 120 ? -20.5 14.016 7.574 1 92.5 120 ARG A O 1
ATOM 957 N N . ARG A 1 121 ? -18.609 13.055 7.082 1 91.38 121 ARG A N 1
ATOM 958 C CA . ARG A 1 121 ? -17.844 13.922 7.973 1 91.38 121 ARG A CA 1
ATOM 959 C C . ARG A 1 121 ? -17.688 15.312 7.371 1 91.38 121 ARG A C 1
ATOM 961 O O . ARG A 1 121 ? -17.703 16.312 8.094 1 91.38 121 ARG A O 1
ATOM 968 N N . ASN A 1 122 ? -17.484 15.406 6.094 1 93.19 122 ASN A N 1
ATOM 969 C CA . ASN A 1 122 ? -17.359 16.656 5.355 1 93.19 122 ASN A CA 1
ATOM 970 C C . ASN A 1 122 ? -18.234 16.672 4.113 1 93.19 122 ASN A C 1
ATOM 972 O O . ASN A 1 122 ? -17.781 16.328 3.018 1 93.19 122 ASN A O 1
ATOM 976 N N . PRO A 1 123 ? -19.406 17.141 4.293 1 92.06 123 PRO A N 1
ATOM 977 C CA . PRO A 1 123 ? -20.375 17.109 3.189 1 92.06 123 PRO A CA 1
ATOM 978 C C . PRO A 1 123 ? -19.969 18 2.023 1 92.06 123 PRO A C 1
ATOM 980 O O . PRO A 1 123 ? -20.562 17.922 0.947 1 92.06 123 PRO A O 1
ATOM 983 N N . ARG A 1 124 ? -19 18.797 2.154 1 92.19 124 ARG A N 1
ATOM 984 C CA . ARG A 1 124 ? -18.562 19.688 1.083 1 92.19 124 ARG A CA 1
ATOM 985 C C . ARG A 1 124 ? -17.672 18.953 0.096 1 92.19 124 ARG A C 1
ATOM 987 O O . ARG A 1 124 ? -17.375 19.453 -0.991 1 92.19 124 ARG A O 1
ATOM 994 N N . LEU A 1 125 ? -17.188 17.766 0.45 1 94.25 125 LEU A N 1
ATOM 995 C CA . LEU A 1 125 ? -16.375 16.969 -0.463 1 94.25 125 LEU A CA 1
ATOM 996 C C . LEU A 1 125 ? -17.188 16.516 -1.672 1 94.25 125 LEU A C 1
ATOM 998 O O . LEU A 1 125 ? -18.266 15.953 -1.519 1 94.25 125 LEU A O 1
ATOM 1002 N N . VAL A 1 126 ? -16.656 16.859 -2.768 1 95.12 126 VAL A N 1
ATOM 1003 C CA . VAL A 1 126 ? -17.281 16.297 -3.953 1 95.12 126 VAL A CA 1
ATOM 1004 C C . VAL A 1 126 ? -17.031 14.789 -4.02 1 95.12 126 VAL A C 1
ATOM 1006 O O . VAL A 1 126 ? -16.031 14.305 -3.484 1 95.12 126 VAL A O 1
ATOM 1009 N N . ALA A 1 127 ? -17.891 14.031 -4.688 1 96.5 127 ALA A N 1
ATOM 1010 C CA . ALA A 1 127 ? -17.875 12.57 -4.707 1 96.5 127 ALA A CA 1
ATOM 1011 C C . ALA A 1 127 ? -16.547 12.047 -5.219 1 96.5 127 ALA A C 1
ATOM 1013 O O . ALA A 1 127 ? -15.977 11.109 -4.648 1 96.5 127 ALA A O 1
ATOM 1014 N N . GLU A 1 128 ? -16.047 12.648 -6.199 1 96.25 128 GLU A N 1
ATOM 1015 C CA . GLU A 1 128 ? -14.789 12.203 -6.805 1 96.25 128 GLU A CA 1
ATOM 1016 C C . GLU A 1 128 ? -13.617 12.391 -5.848 1 96.25 128 GLU A C 1
ATOM 1018 O O . GLU A 1 128 ? -12.727 11.547 -5.781 1 96.25 128 GLU A O 1
ATOM 1023 N N . GLU A 1 129 ? -13.688 13.5 -5.16 1 96.75 129 GLU A N 1
ATOM 1024 C CA . GLU A 1 129 ? -12.633 13.781 -4.191 1 96.75 129 GLU A CA 1
ATOM 1025 C C . GLU A 1 129 ? -12.695 12.812 -3.016 1 96.75 129 GLU A C 1
ATOM 1027 O O . GLU A 1 129 ? -11.664 12.289 -2.578 1 96.75 129 GLU A O 1
ATOM 1032 N N . ALA A 1 130 ? -13.906 12.586 -2.506 1 97.94 130 ALA A N 1
ATOM 1033 C CA . ALA A 1 130 ? -14.078 11.633 -1.41 1 97.94 130 ALA A CA 1
ATOM 1034 C C . ALA A 1 130 ? -13.602 10.242 -1.813 1 97.94 130 ALA A C 1
ATOM 1036 O O . ALA A 1 130 ? -12.953 9.555 -1.028 1 97.94 130 ALA A O 1
ATOM 1037 N N . HIS A 1 131 ? -13.906 9.875 -3.029 1 98.31 131 HIS A N 1
ATOM 1038 C CA . HIS A 1 131 ? -13.5 8.57 -3.543 1 98.31 131 HIS A CA 1
ATOM 1039 C C . HIS A 1 131 ? -11.984 8.469 -3.654 1 98.31 131 HIS A C 1
ATOM 1041 O O . HIS A 1 131 ? -11.398 7.445 -3.289 1 98.31 131 HIS A O 1
ATOM 1047 N N . LEU A 1 132 ? -11.398 9.508 -4.148 1 98.56 132 LEU A N 1
ATOM 1048 C CA . LEU A 1 132 ? -9.945 9.523 -4.301 1 98.56 132 LEU A CA 1
ATOM 1049 C C . LEU A 1 132 ? -9.25 9.43 -2.945 1 98.56 132 LEU A C 1
ATOM 1051 O O . LEU A 1 132 ? -8.328 8.641 -2.77 1 98.56 132 LEU A O 1
ATOM 1055 N N . LEU A 1 133 ? -9.719 10.211 -1.986 1 98.5 133 LEU A N 1
ATOM 1056 C CA . LEU A 1 133 ? -9.172 10.156 -0.632 1 98.5 133 LEU A CA 1
ATOM 1057 C C . LEU A 1 133 ? -9.312 8.758 -0.041 1 98.5 133 LEU A C 1
ATOM 1059 O O . LEU A 1 133 ? -8.367 8.234 0.549 1 98.5 133 LEU A O 1
ATOM 1063 N N . ALA A 1 134 ? -10.477 8.188 -0.215 1 98.62 134 ALA A N 1
ATOM 1064 C CA . ALA A 1 134 ? -10.766 6.848 0.301 1 98.62 134 ALA A CA 1
ATOM 1065 C C . ALA A 1 134 ? -9.859 5.805 -0.35 1 98.62 134 ALA A C 1
ATOM 1067 O O . ALA A 1 134 ? -9.352 4.91 0.327 1 98.62 134 ALA A O 1
ATOM 1068 N N . GLU A 1 135 ? -9.695 5.922 -1.617 1 98.62 135 GLU A N 1
ATOM 1069 C CA . GLU A 1 135 ? -8.867 4.977 -2.359 1 98.62 135 GLU A CA 1
ATOM 1070 C C . GLU A 1 135 ? -7.422 5.02 -1.885 1 98.62 135 GLU A C 1
ATOM 1072 O O . GLU A 1 135 ? -6.801 3.975 -1.668 1 98.62 135 GLU A O 1
ATOM 1077 N N . VAL A 1 136 ? -6.883 6.211 -1.708 1 98.81 136 VAL A N 1
ATOM 1078 C CA . VAL A 1 136 ? -5.531 6.383 -1.182 1 98.81 136 VAL A CA 1
ATOM 1079 C C . VAL A 1 136 ? -5.43 5.734 0.197 1 98.81 136 VAL A C 1
ATOM 1081 O O . VAL A 1 136 ? -4.508 4.957 0.455 1 98.81 136 VAL A O 1
ATOM 1084 N N . CYS A 1 137 ? -6.398 5.965 1.051 1 98.5 137 CYS A N 1
ATOM 1085 C CA . CYS A 1 137 ? -6.379 5.469 2.422 1 98.5 137 CYS A CA 1
ATOM 1086 C C . CYS A 1 137 ? -6.457 3.949 2.453 1 98.5 137 CYS A C 1
ATOM 1088 O O . CYS A 1 137 ? -5.703 3.297 3.176 1 98.5 137 CYS A O 1
ATOM 1090 N N . VAL A 1 138 ? -7.32 3.395 1.663 1 97.81 138 VAL A N 1
ATOM 1091 C CA . VAL A 1 138 ? -7.559 1.955 1.695 1 97.81 138 VAL A CA 1
ATOM 1092 C C . VAL A 1 138 ? -6.34 1.216 1.147 1 97.81 138 VAL A C 1
ATOM 1094 O O . VAL A 1 138 ? -5.836 0.285 1.78 1 97.81 138 VAL A O 1
ATOM 1097 N N . HIS A 1 139 ? -5.809 1.661 0.017 1 98.31 139 HIS A N 1
ATOM 1098 C CA . HIS A 1 139 ? -4.684 0.96 -0.593 1 98.31 139 HIS A CA 1
ATOM 1099 C C . HIS A 1 139 ? -3.414 1.135 0.232 1 98.31 139 HIS A C 1
ATOM 1101 O O . HIS A 1 139 ? -2.684 0.17 0.466 1 98.31 139 HIS A O 1
ATOM 1107 N N . ALA A 1 140 ? -3.156 2.342 0.695 1 98.5 140 ALA A N 1
ATOM 1108 C CA . ALA A 1 140 ? -1.991 2.557 1.549 1 98.5 140 ALA A CA 1
ATOM 1109 C C . ALA A 1 140 ? -2.131 1.801 2.867 1 98.5 140 ALA A C 1
ATOM 1111 O O . ALA A 1 140 ? -1.19 1.141 3.314 1 98.5 140 ALA A O 1
ATOM 1112 N N . GLY A 1 141 ? -3.309 1.891 3.492 1 97.56 141 GLY A N 1
ATOM 1113 C CA . GLY A 1 141 ? -3.557 1.173 4.73 1 97.56 141 GLY A CA 1
ATOM 1114 C C . GLY A 1 141 ? -3.406 -0.33 4.59 1 97.56 141 GLY A C 1
ATOM 1115 O O . GLY A 1 141 ? -2.77 -0.977 5.426 1 97.56 141 GLY A O 1
ATOM 1116 N N . ASN A 1 142 ? -3.982 -0.865 3.527 1 97 142 ASN A N 1
ATOM 1117 C CA . ASN A 1 142 ? -3.902 -2.301 3.285 1 97 142 ASN A CA 1
ATOM 1118 C C . ASN A 1 142 ? -2.457 -2.76 3.107 1 97 142 ASN A C 1
ATOM 1120 O O . ASN A 1 142 ? -2.072 -3.82 3.604 1 97 142 ASN A O 1
ATOM 1124 N N . ALA A 1 143 ? -1.691 -1.97 2.42 1 97.62 143 ALA A N 1
ATOM 1125 C CA . ALA A 1 143 ? -0.289 -2.32 2.207 1 97.62 143 ALA A CA 1
ATOM 1126 C C . ALA A 1 143 ? 0.469 -2.369 3.531 1 97.62 143 ALA A C 1
ATOM 1128 O O . ALA A 1 143 ? 1.284 -3.268 3.754 1 97.62 143 ALA A O 1
ATOM 1129 N N . LEU A 1 144 ? 0.189 -1.462 4.371 1 97.94 144 LEU A N 1
ATOM 1130 C CA . LEU A 1 144 ? 0.891 -1.401 5.648 1 97.94 144 LEU A C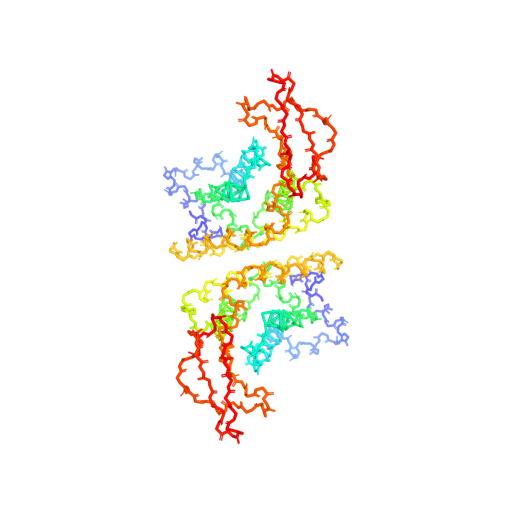A 1
ATOM 1131 C C . LEU A 1 144 ? 0.413 -2.508 6.586 1 97.94 144 LEU A C 1
ATOM 1133 O O . LEU A 1 144 ? 1.205 -3.07 7.344 1 97.94 144 LEU A O 1
ATOM 1137 N N . VAL A 1 145 ? -0.879 -2.807 6.559 1 96.88 145 VAL A N 1
ATOM 1138 C CA . VAL A 1 145 ? -1.403 -3.924 7.34 1 96.88 145 VAL A CA 1
ATOM 1139 C C . VAL A 1 145 ? -0.735 -5.223 6.898 1 96.88 145 VAL A C 1
ATOM 1141 O O . VAL A 1 145 ? -0.29 -6.016 7.73 1 96.88 145 VAL A O 1
ATOM 1144 N N . LEU A 1 146 ? -0.654 -5.371 5.602 1 96.5 146 LEU A N 1
ATOM 1145 C CA . LEU A 1 146 ? -0.011 -6.57 5.074 1 96.5 146 LEU A CA 1
ATOM 1146 C C . LEU A 1 146 ? 1.43 -6.676 5.562 1 96.5 146 LEU A C 1
ATOM 1148 O O . LEU A 1 146 ? 1.854 -7.727 6.043 1 96.5 146 LEU A O 1
ATOM 1152 N N . ARG A 1 147 ? 2.152 -5.562 5.461 1 96.94 147 ARG A N 1
ATOM 1153 C CA . ARG A 1 147 ? 3.545 -5.57 5.898 1 96.94 147 ARG A CA 1
ATOM 1154 C C . ARG A 1 147 ? 3.648 -5.863 7.391 1 96.94 147 ARG A C 1
ATOM 1156 O O . ARG A 1 147 ? 4.535 -6.605 7.824 1 96.94 147 ARG A O 1
ATOM 1163 N N . ALA A 1 148 ? 2.779 -5.297 8.117 1 96.31 148 ALA A N 1
ATOM 1164 C CA . ALA A 1 148 ? 2.768 -5.512 9.562 1 96.31 148 ALA A CA 1
ATOM 1165 C C . ALA A 1 148 ? 2.518 -6.98 9.891 1 96.31 148 ALA A C 1
ATOM 1167 O O . ALA A 1 148 ? 3.211 -7.562 10.734 1 96.31 148 ALA A O 1
ATOM 1168 N N . LEU A 1 149 ? 1.573 -7.574 9.219 1 94.5 149 LEU A N 1
ATOM 1169 C CA . LEU A 1 149 ? 1.19 -8.953 9.492 1 94.5 149 LEU A CA 1
ATOM 1170 C C . LEU A 1 149 ? 2.297 -9.922 9.078 1 94.5 149 LEU A C 1
ATOM 1172 O O . LEU A 1 149 ? 2.375 -11.039 9.594 1 94.5 149 LEU A O 1
ATOM 1176 N N . GLN A 1 150 ? 3.152 -9.484 8.172 1 93.94 150 GLN A N 1
ATOM 1177 C CA . GLN A 1 150 ? 4.246 -10.32 7.688 1 93.94 150 GLN A CA 1
ATOM 1178 C C . GLN A 1 150 ? 5.52 -10.078 8.492 1 93.94 150 GLN A C 1
ATOM 1180 O O . GLN A 1 150 ? 6.551 -10.703 8.234 1 93.94 150 GLN A O 1
ATOM 1185 N N . SER A 1 151 ? 5.461 -9.172 9.414 1 95.12 151 SER A N 1
ATOM 1186 C CA . SER A 1 151 ? 6.605 -8.82 10.25 1 95.12 151 SER A CA 1
ATOM 1187 C C . SER A 1 151 ? 6.539 -9.531 11.602 1 95.12 151 SER A C 1
ATOM 1189 O O . SER A 1 151 ? 5.527 -10.156 11.93 1 95.12 151 SER A O 1
ATOM 1191 N N . ASP A 1 152 ? 7.703 -9.516 12.289 1 95.12 152 ASP A N 1
ATOM 1192 C CA . ASP A 1 152 ? 7.648 -10.008 13.656 1 95.12 152 ASP A CA 1
ATOM 1193 C C . ASP A 1 152 ? 6.711 -9.156 14.508 1 95.12 152 ASP A C 1
ATOM 1195 O O . ASP A 1 152 ? 6.367 -8.039 14.133 1 95.12 152 ASP A O 1
ATOM 1199 N N . GLU A 1 153 ? 6.32 -9.695 15.648 1 93.81 153 GLU A N 1
ATOM 1200 C CA . GLU A 1 153 ? 5.266 -9.102 16.469 1 93.81 153 GLU A CA 1
ATOM 1201 C C . GLU A 1 153 ? 5.613 -7.668 16.859 1 93.81 153 GLU A C 1
ATOM 1203 O O . GLU A 1 153 ? 4.785 -6.766 16.719 1 93.81 153 GLU A O 1
ATOM 1208 N N . ASP A 1 154 ? 6.793 -7.414 17.328 1 96.12 154 ASP A N 1
ATOM 1209 C CA . ASP A 1 154 ? 7.199 -6.09 17.797 1 96.12 154 ASP A CA 1
ATOM 1210 C C . ASP A 1 154 ? 7.195 -5.082 16.641 1 96.12 154 ASP A C 1
ATOM 1212 O O . ASP A 1 154 ? 6.582 -4.02 16.75 1 96.12 154 ASP A O 1
ATOM 1216 N N . HIS A 1 155 ? 7.793 -5.453 15.562 1 96.94 155 HIS A N 1
ATOM 1217 C CA . HIS A 1 155 ? 7.875 -4.555 14.414 1 96.94 155 HIS A CA 1
ATOM 1218 C C . HIS A 1 155 ? 6.504 -4.352 13.773 1 96.94 155 HIS A C 1
ATOM 1220 O O . HIS A 1 155 ? 6.168 -3.24 13.359 1 96.94 155 HIS A O 1
ATOM 1226 N N . GLY A 1 156 ? 5.715 -5.449 13.734 1 96.25 156 GLY A N 1
ATOM 1227 C CA . GLY A 1 156 ? 4.359 -5.344 13.219 1 96.25 156 GLY A CA 1
ATOM 1228 C C . GLY A 1 156 ? 3.502 -4.355 13.984 1 96.25 156 GLY A C 1
ATOM 1229 O O . GLY A 1 156 ? 2.752 -3.58 13.391 1 96.25 156 GLY A O 1
ATOM 1230 N N . THR A 1 157 ? 3.684 -4.406 15.281 1 94.56 157 THR A N 1
ATOM 1231 C CA . THR A 1 157 ? 2.941 -3.498 16.141 1 94.56 157 THR A CA 1
ATOM 1232 C C . THR A 1 157 ? 3.342 -2.049 15.875 1 94.56 157 THR A C 1
ATOM 1234 O O . THR A 1 157 ? 2.486 -1.166 15.805 1 94.56 157 THR A O 1
ATOM 1237 N N . ARG A 1 158 ? 4.605 -1.835 15.695 1 96.19 158 ARG A N 1
ATOM 1238 C CA . ARG A 1 158 ? 5.094 -0.489 15.406 1 96.19 158 ARG A CA 1
ATOM 1239 C C . ARG A 1 158 ? 4.586 0.003 14.055 1 96.19 158 ARG A C 1
ATOM 1241 O O . ARG A 1 158 ? 4.207 1.166 13.914 1 96.19 158 ARG A O 1
ATOM 1248 N N . LEU A 1 159 ? 4.566 -0.853 13.102 1 96.62 159 LEU A N 1
ATOM 1249 C CA . LEU A 1 159 ? 4.082 -0.498 11.773 1 96.62 159 LEU A CA 1
ATOM 1250 C C . LEU A 1 159 ? 2.592 -0.175 11.805 1 96.62 159 LEU A C 1
ATOM 1252 O O . LEU A 1 159 ? 2.15 0.804 11.195 1 96.62 159 LEU A O 1
ATOM 1256 N N . PHE A 1 160 ? 1.861 -0.986 12.539 1 94.75 160 PHE A N 1
ATOM 1257 C CA . PHE A 1 160 ? 0.428 -0.755 12.68 1 94.75 160 PHE A CA 1
ATOM 1258 C C . PHE A 1 160 ? 0.155 0.615 13.289 1 94.75 160 PHE A C 1
ATOM 1260 O O . PHE A 1 160 ? -0.795 1.296 12.898 1 94.75 160 PHE A O 1
ATOM 1267 N N . ALA A 1 161 ? 0.966 0.986 14.195 1 94.12 161 ALA A N 1
ATOM 1268 C CA . ALA A 1 161 ? 0.789 2.248 14.906 1 94.12 161 ALA A CA 1
ATOM 1269 C C . ALA A 1 161 ? 1.063 3.438 13.984 1 94.12 161 ALA A C 1
ATOM 1271 O O . ALA A 1 161 ? 0.673 4.566 14.289 1 94.12 161 ALA A O 1
ATOM 1272 N N . GLN A 1 162 ? 1.716 3.184 12.836 1 96.81 162 GLN A N 1
ATOM 1273 C CA . GLN A 1 162 ? 2.023 4.262 11.906 1 96.81 162 GLN A CA 1
ATOM 1274 C C . GLN A 1 162 ? 0.841 4.547 10.984 1 96.81 162 GLN A C 1
ATOM 1276 O O . GLN A 1 162 ? 0.781 5.602 10.352 1 96.81 162 GLN A O 1
ATOM 1281 N N . ILE A 1 163 ? -0.111 3.643 10.898 1 97 163 ILE A N 1
ATOM 1282 C CA . ILE A 1 163 ? -1.211 3.762 9.945 1 97 163 ILE A CA 1
ATOM 1283 C C . ILE A 1 163 ? -2.074 4.969 10.312 1 97 163 ILE A C 1
ATOM 1285 O O . ILE A 1 163 ? -2.34 5.824 9.461 1 97 163 ILE A O 1
ATOM 1289 N N . PRO A 1 164 ? -2.443 5.137 11.594 1 95.38 164 PRO A N 1
ATOM 1290 C CA . PRO A 1 164 ? -3.203 6.344 11.938 1 95.38 164 PRO A CA 1
ATOM 1291 C C . PRO A 1 164 ? -2.395 7.625 11.75 1 95.38 164 PRO A C 1
ATOM 1293 O O . PRO A 1 164 ? -2.959 8.672 11.422 1 95.38 164 PRO A O 1
ATOM 1296 N N . GLU A 1 165 ? -1.1 7.566 11.945 1 95.62 165 GLU A N 1
ATOM 1297 C CA . GLU A 1 165 ? -0.253 8.742 11.742 1 95.62 165 GLU A CA 1
ATOM 1298 C C . GLU A 1 165 ? -0.223 9.156 10.273 1 95.62 165 GLU A C 1
ATOM 1300 O O . GLU A 1 165 ? -0.377 10.344 9.961 1 95.62 165 GLU A O 1
ATOM 1305 N N . LEU A 1 166 ? -0.072 8.18 9.43 1 98.19 166 LEU A N 1
ATOM 1306 C CA . LEU A 1 166 ? -0.024 8.422 7.992 1 98.19 166 LEU A CA 1
ATOM 1307 C C . LEU A 1 166 ? -1.37 8.93 7.48 1 98.19 166 LEU A C 1
ATOM 1309 O O . LEU A 1 166 ? -1.448 10 6.879 1 98.19 166 LEU A O 1
ATOM 1313 N N . LEU A 1 167 ? -2.424 8.148 7.762 1 98 167 LEU A N 1
ATOM 1314 C CA . LEU A 1 167 ? -3.74 8.453 7.215 1 98 167 LEU A CA 1
ATOM 1315 C C . LEU A 1 167 ? -4.32 9.703 7.867 1 98 167 LEU A C 1
ATOM 1317 O O . LEU A 1 167 ? -5.016 10.484 7.215 1 98 167 LEU A O 1
ATOM 1321 N N . GLY A 1 168 ? -4.027 9.875 9.172 1 96.56 168 GLY A N 1
ATOM 1322 C CA . GLY A 1 168 ? -4.48 11.07 9.859 1 96.56 168 GLY A CA 1
ATOM 1323 C C . GLY A 1 168 ? -3.885 12.344 9.289 1 96.56 168 GLY A C 1
ATOM 1324 O O . GLY A 1 168 ? -4.598 13.328 9.07 1 96.56 168 GLY A O 1
ATOM 1325 N N . ALA A 1 169 ? -2.574 12.305 9.07 1 95.94 169 ALA A N 1
ATOM 1326 C CA . ALA A 1 169 ? -1.91 13.469 8.484 1 95.94 169 ALA A CA 1
ATOM 1327 C C . ALA A 1 169 ? -2.484 13.797 7.113 1 95.94 169 ALA A C 1
ATOM 1329 O O . ALA A 1 169 ? -2.643 14.969 6.762 1 95.94 169 ALA A O 1
ATOM 1330 N N . TYR A 1 170 ? -2.842 12.844 6.367 1 97.81 170 TYR A N 1
ATOM 1331 C CA . TYR A 1 170 ? -3.342 12.992 5.008 1 97.81 170 TYR A CA 1
ATOM 1332 C C . TYR A 1 170 ? -4.773 13.508 5.004 1 97.81 170 TYR A C 1
ATOM 1334 O O . TYR A 1 170 ? -5.133 14.352 4.176 1 97.81 170 TYR A O 1
ATOM 1342 N N . LEU A 1 171 ? -5.57 13.016 5.934 1 97.5 171 LEU A N 1
ATOM 1343 C CA . LEU A 1 171 ? -7.004 13.266 5.898 1 97.5 171 LEU A CA 1
ATOM 1344 C C . LEU A 1 171 ? -7.344 14.57 6.617 1 97.5 171 LEU A C 1
ATOM 1346 O O . LEU A 1 171 ? -8.383 15.18 6.352 1 97.5 171 LEU A O 1
ATOM 1350 N N . ARG A 1 172 ? -6.52 14.992 7.527 1 95.25 172 ARG A N 1
ATOM 1351 C CA . ARG A 1 172 ? -6.832 16.094 8.438 1 95.25 172 ARG A CA 1
ATOM 1352 C C . ARG A 1 172 ? -7.211 17.359 7.664 1 95.25 172 ARG A C 1
ATOM 1354 O O . ARG A 1 172 ? -8.219 17.984 7.961 1 95.25 172 ARG A O 1
ATOM 1361 N N . PRO A 1 173 ? -6.484 17.719 6.594 1 93.25 173 PRO A N 1
ATOM 1362 C CA . PRO A 1 173 ? -6.852 18.938 5.875 1 93.25 173 PRO A CA 1
ATOM 1363 C C . PRO A 1 173 ? -8.203 18.828 5.176 1 93.25 173 PRO A C 1
ATOM 1365 O O . PRO A 1 173 ? -8.797 19.844 4.812 1 93.25 173 PRO A O 1
ATOM 1368 N N . HIS A 1 174 ? -8.695 17.625 5.035 1 94.5 174 HIS A N 1
ATOM 1369 C CA . HIS A 1 174 ? -9.883 17.422 4.207 1 94.5 174 HIS A CA 1
ATOM 1370 C C . HIS A 1 174 ? -11.125 17.188 5.062 1 94.5 174 HIS A C 1
ATOM 1372 O O . HIS A 1 174 ? -12.227 17.594 4.688 1 94.5 174 HIS A O 1
ATOM 1378 N N . VAL A 1 175 ? -10.906 16.562 6.242 1 92.25 175 VAL A N 1
ATOM 1379 C CA . VAL A 1 175 ? -12.078 16.188 7.02 1 92.25 175 VAL A CA 1
ATOM 1380 C C . VAL A 1 175 ? -11.852 16.516 8.492 1 92.25 175 VAL A C 1
ATOM 1382 O O . VAL A 1 175 ? -12.578 16.031 9.367 1 92.25 175 VAL A O 1
ATOM 1385 N N . GLY A 1 176 ? -10.758 17.203 8.836 1 82 176 GLY A N 1
ATOM 1386 C CA . GLY A 1 176 ? -10.391 17.531 10.203 1 82 176 GLY A CA 1
ATOM 1387 C C . GLY A 1 176 ? -11.359 18.484 10.867 1 82 176 GLY A C 1
ATOM 1388 O O . GLY A 1 176 ? -11.625 18.375 12.07 1 82 176 GLY A O 1
ATOM 1389 N N . GLU A 1 177 ? -11.672 19.656 10.227 1 68.25 177 GLU A N 1
ATOM 1390 C CA . GLU A 1 177 ? -12.586 20.625 10.836 1 68.25 177 GLU A CA 1
ATOM 1391 C C . GLU A 1 177 ? -14.031 20.141 10.75 1 68.25 177 GLU A C 1
ATOM 1393 O O . GLU A 1 177 ? -14.438 19.547 9.742 1 68.25 177 GLU A O 1
ATOM 1398 N N . ALA A 1 178 ? -14.523 19.688 11.859 1 57.19 178 ALA A N 1
ATOM 1399 C CA . ALA A 1 178 ? -15.93 19.297 11.844 1 57.19 178 ALA A CA 1
ATOM 1400 C C . ALA A 1 178 ? -16.781 20.344 11.141 1 57.19 178 ALA A C 1
ATOM 1402 O O . ALA A 1 178 ? -16.672 21.547 11.422 1 57.19 178 ALA A O 1
ATOM 1403 N N . CYS A 1 179 ? -16.891 20.125 9.852 1 47.81 179 CYS A N 1
ATOM 1404 C CA . CYS A 1 179 ? -17.75 21.109 9.227 1 47.81 179 CYS A CA 1
ATOM 1405 C C . CYS A 1 179 ? -19.062 21.266 10.008 1 47.81 179 CYS A C 1
ATOM 1407 O O . CYS A 1 179 ? -19.766 22.266 9.844 1 47.81 179 CYS A O 1
ATOM 1409 N N . GLY A 1 180 ? -19.531 20.078 10.406 1 45.78 180 GLY A N 1
ATOM 1410 C CA . GLY A 1 180 ? -20.875 20.297 10.953 1 45.78 180 GLY A CA 1
ATOM 1411 C C . GLY A 1 180 ? -20.875 21.078 12.25 1 45.78 180 GLY A C 1
ATOM 1412 O O . GLY A 1 180 ? -21.891 21.172 12.93 1 45.78 180 GLY A O 1
ATOM 1413 N N . ALA A 1 181 ? -19.781 20.969 13 1 40.62 181 ALA A N 1
ATOM 1414 C CA . ALA A 1 181 ? -20.078 21.688 14.227 1 40.62 181 ALA A CA 1
ATOM 1415 C C . ALA A 1 181 ? -20.672 23.062 13.922 1 40.62 181 ALA A C 1
ATOM 1417 O O . ALA A 1 181 ? -20.109 23.828 13.133 1 40.62 181 ALA A O 1
ATOM 1418 N N . ASP A 1 182 ? -21.875 23.078 13.828 1 36.12 182 ASP A N 1
ATOM 1419 C CA . ASP A 1 182 ? -22.656 24.312 13.961 1 36.12 182 ASP A CA 1
ATOM 1420 C C . ASP A 1 182 ? -21.797 25.422 14.578 1 36.12 182 ASP A C 1
ATOM 1422 O O . ASP A 1 182 ? -21.047 25.188 15.516 1 36.12 182 ASP A O 1
ATOM 1426 N N . GLN A 1 183 ? -21.219 26.312 13.781 1 34.62 183 GLN A N 1
ATOM 1427 C CA . GLN A 1 183 ? -21.016 27.625 14.375 1 34.62 183 GLN A CA 1
ATOM 1428 C C . GLN A 1 183 ? -21.844 27.797 15.641 1 34.62 183 GLN A C 1
ATOM 1430 O O . GLN A 1 183 ? -23.062 27.984 15.578 1 34.62 183 GLN A O 1
ATOM 1435 N N . VAL A 1 184 ? -21.781 26.859 16.516 1 33.94 184 VAL A N 1
ATOM 1436 C CA . VAL A 1 184 ? -22.375 27.406 17.734 1 33.94 184 VAL A CA 1
ATOM 1437 C C . VAL A 1 184 ? -22.328 28.922 17.703 1 33.94 184 VAL A C 1
ATOM 1439 O O . VAL A 1 184 ? -21.25 29.516 17.672 1 33.94 184 VAL A O 1
ATOM 1442 N N . MET A 1 185 ? -23.094 29.391 16.766 1 34.41 185 MET A N 1
ATOM 1443 C CA . MET A 1 185 ? -23.359 30.797 17.031 1 34.41 185 MET A CA 1
ATOM 1444 C C . MET A 1 185 ? -23.094 31.141 18.484 1 34.41 185 MET A C 1
ATOM 1446 O O . MET A 1 185 ? -23.641 30.484 19.391 1 34.41 185 MET A O 1
ATOM 1450 N N . LYS A 1 186 ? -21.906 31.344 18.844 1 39.72 186 LYS A N 1
ATOM 1451 C CA . LYS A 1 186 ? -21.797 32.094 20.109 1 39.72 186 LYS A CA 1
ATOM 1452 C C . LYS A 1 186 ? -23.141 32.688 20.516 1 39.72 186 LYS A 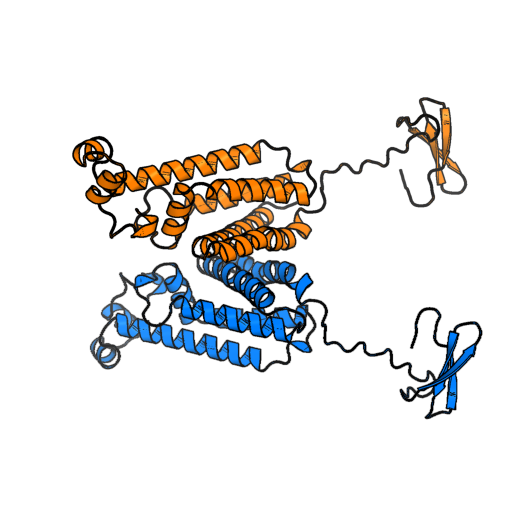C 1
ATOM 1454 O O . LYS A 1 186 ? -23.547 33.75 20 1 39.72 186 LYS A O 1
ATOM 1459 N N . VAL A 1 187 ? -24.172 31.859 20.484 1 42.66 187 VAL A N 1
ATOM 1460 C CA . VAL A 1 187 ? -25.375 32.375 21.141 1 42.66 187 VAL A CA 1
ATOM 1461 C C . VAL A 1 187 ? -24.984 33.219 22.359 1 42.66 187 VAL A C 1
ATOM 1463 O O . VAL A 1 187 ? -24.297 32.719 23.266 1 42.66 187 VAL A O 1
ATOM 1466 N N . MET A 1 188 ? -24.641 34.344 22.125 1 51.06 188 MET A N 1
ATOM 1467 C CA . MET A 1 188 ? -24.5 35.281 23.219 1 51.06 188 MET A CA 1
ATOM 1468 C C . MET A 1 188 ? -25.531 35.031 24.312 1 51.06 188 MET A C 1
ATOM 1470 O O . MET A 1 188 ? -26.719 34.875 24.031 1 51.06 188 MET A O 1
ATOM 1474 N N . LYS A 1 189 ? -25.141 34.5 25.312 1 61.53 189 LYS A N 1
ATOM 1475 C CA . LYS A 1 189 ? -26 34.375 26.484 1 61.53 189 LYS A CA 1
ATOM 1476 C C . LYS A 1 189 ? -25.953 35.594 27.359 1 61.53 189 LYS A C 1
ATOM 1478 O O . LYS A 1 189 ? -24.953 36.312 27.391 1 61.53 189 LYS A O 1
ATOM 1483 N N . CYS A 1 190 ? -27.031 35.844 27.922 1 70.25 190 CYS A N 1
ATOM 1484 C CA . CYS A 1 190 ? -27.078 36.906 28.906 1 70.25 190 CYS A CA 1
ATOM 1485 C C . CYS A 1 190 ? -26.141 36.625 30.078 1 70.25 190 CYS A C 1
ATOM 1487 O O . CYS A 1 190 ? -26.219 35.562 30.688 1 70.25 190 CYS A O 1
ATOM 1489 N N . PRO A 1 191 ? -25.156 37.406 30.25 1 73.88 191 PRO A N 1
ATOM 1490 C CA . PRO A 1 191 ? -24.219 37.188 31.359 1 73.88 191 PRO A CA 1
ATOM 1491 C C . PRO A 1 191 ? -24.922 37.031 32.719 1 73.88 191 PRO A C 1
ATOM 1493 O O . PRO A 1 191 ? -24.344 36.5 33.656 1 73.88 191 PRO A O 1
ATOM 1496 N N . ARG A 1 192 ? -26.141 37.5 32.594 1 77.69 192 ARG A N 1
ATOM 1497 C CA . ARG A 1 192 ? -26.875 37.438 33.875 1 77.69 192 ARG A CA 1
ATOM 1498 C C . ARG A 1 192 ? -27.625 36.125 34 1 77.69 192 ARG A C 1
ATOM 1500 O O . ARG A 1 192 ? -27.5 35.438 35.031 1 77.69 192 ARG A O 1
ATOM 1507 N N . CYS A 1 193 ? -28.375 35.781 32.969 1 77.75 193 CYS A N 1
ATOM 1508 C CA . CYS A 1 193 ? -29.281 34.656 33.25 1 77.75 193 CYS A CA 1
ATOM 1509 C C . CYS A 1 193 ? -28.922 33.438 32.375 1 77.75 193 CYS A C 1
ATOM 1511 O O . CYS A 1 193 ? -29.562 32.406 32.469 1 77.75 193 CYS A O 1
ATOM 1513 N N . GLY A 1 194 ? -28.047 33.656 31.438 1 77.25 194 GLY A N 1
ATOM 1514 C CA . GLY A 1 194 ? -27.578 32.562 30.641 1 77.25 194 GLY A CA 1
ATOM 1515 C C . GLY A 1 194 ? -28.484 32.25 29.453 1 77.25 194 GLY A C 1
ATOM 1516 O O . GLY A 1 194 ? -28.266 31.266 28.734 1 77.25 194 GLY A O 1
ATOM 1517 N N . SER A 1 195 ? -29.516 33 29.328 1 76.62 195 SER A N 1
ATOM 1518 C CA . SER A 1 195 ? -30.484 32.781 28.25 1 76.62 195 SER A CA 1
ATOM 1519 C C . SER A 1 195 ? -29.844 33 26.875 1 76.62 195 SER A C 1
ATOM 1521 O O . SER A 1 195 ? -28.969 33.844 26.734 1 76.62 195 SER A O 1
ATOM 1523 N N . GLU A 1 196 ? -30.391 32.406 25.984 1 77.94 196 GLU A N 1
ATOM 1524 C CA . GLU A 1 196 ? -29.922 32.562 24.594 1 77.94 196 GLU A CA 1
ATOM 1525 C C . GLU A 1 196 ? -30.922 33.375 23.766 1 77.94 196 GLU A C 1
ATOM 1527 O O . GLU A 1 196 ? -30.672 33.625 22.578 1 77.94 196 GLU A O 1
ATOM 1532 N N . ARG A 1 197 ? -31.953 33.812 24.312 1 76.81 197 ARG A N 1
ATOM 1533 C CA . ARG A 1 197 ? -32.938 34.656 23.641 1 76.81 197 ARG A CA 1
ATOM 1534 C C . ARG A 1 197 ? -32.562 36.125 23.703 1 76.81 197 ARG A C 1
ATOM 1536 O O . ARG A 1 197 ? -33 36.844 24.594 1 76.81 197 ARG A O 1
ATOM 1543 N N . LEU A 1 198 ? -31.656 36.531 22.828 1 72.88 198 LEU A N 1
ATOM 1544 C CA . LEU A 1 198 ? -31.125 37.875 22.75 1 72.88 198 LEU A CA 1
ATOM 1545 C C . LEU A 1 198 ? -31.625 38.594 21.5 1 72.88 198 LEU A C 1
ATOM 1547 O O . LEU A 1 198 ? -31.875 37.938 20.469 1 72.88 198 LEU A O 1
ATOM 1551 N N . SER A 1 199 ? -31.953 39.812 21.578 1 79.06 199 SER A N 1
ATOM 1552 C CA . SER A 1 199 ? -32.312 40.688 20.453 1 79.06 199 SER A CA 1
ATOM 1553 C C . SER A 1 199 ? -31.328 41.844 20.297 1 79.06 199 SER A C 1
ATOM 1555 O O . SER A 1 199 ? -30.734 42.281 21.266 1 79.06 199 SER A O 1
ATOM 1557 N N . ARG A 1 200 ? -31.047 42.25 19.141 1 76.38 200 ARG A N 1
ATOM 1558 C CA . ARG A 1 200 ? -30.234 43.438 18.875 1 76.38 200 ARG A CA 1
ATOM 1559 C C . ARG A 1 200 ? -30.953 44.719 19.297 1 76.38 200 ARG A C 1
ATOM 1561 O O . ARG A 1 200 ? -32.156 44.875 19.031 1 76.38 200 ARG A O 1
ATOM 1568 N N . ASN A 1 201 ? -30.312 45.375 20.219 1 74.62 201 ASN A N 1
ATOM 1569 C CA . ASN A 1 201 ? -30.906 46.594 20.734 1 74.62 201 ASN A CA 1
ATOM 1570 C C . ASN A 1 201 ? -30 47.812 20.469 1 74.62 201 ASN A C 1
ATOM 1572 O O . ASN A 1 201 ? -29.594 48.5 21.391 1 74.62 201 ASN A O 1
ATOM 1576 N N . GLY A 1 202 ? -29.578 47.969 19.219 1 73.12 202 GLY A N 1
ATOM 1577 C CA . GLY A 1 202 ? -28.828 49.156 18.797 1 73.12 202 GLY A CA 1
ATOM 1578 C C . GLY A 1 202 ? -27.328 49 18.984 1 73.12 202 GLY A C 1
ATOM 1579 O O . GLY A 1 202 ? -26.844 47.875 19.25 1 73.12 202 GLY A O 1
ATOM 1580 N N . HIS A 1 203 ? -26.516 50 18.656 1 71.44 203 HIS A N 1
ATOM 1581 C CA . HIS A 1 203 ? -25.062 50.031 18.828 1 71.44 203 HIS A CA 1
ATOM 1582 C C . HIS A 1 203 ? -24.672 51.094 19.875 1 71.44 203 HIS A C 1
ATOM 1584 O O . HIS A 1 203 ? -25.344 52.125 20 1 71.44 203 HIS A O 1
ATOM 1590 N N . ARG A 1 204 ? -23.703 50.688 20.812 1 69.12 204 ARG A N 1
ATOM 1591 C CA . ARG A 1 204 ? -23.062 51.656 21.719 1 69.12 204 ARG A CA 1
ATOM 1592 C C . ARG A 1 204 ? -21.547 51.562 21.641 1 69.12 204 ARG A C 1
ATOM 1594 O O . ARG A 1 204 ? -20.984 50.469 21.828 1 69.12 204 ARG A O 1
ATOM 1601 N N . HIS A 1 205 ? -20.922 52.688 21.344 1 65.69 205 HIS A N 1
ATOM 1602 C CA . HIS A 1 205 ? -19.469 52.781 21.156 1 65.69 205 HIS A CA 1
ATOM 1603 C C . HIS A 1 205 ? -18.984 51.75 20.125 1 65.69 205 HIS A C 1
ATOM 1605 O O . HIS A 1 205 ? -17.984 51.062 20.375 1 65.69 205 HIS A O 1
ATOM 1611 N N . ASP A 1 206 ? -19.797 51.469 18.953 1 65.94 206 ASP A N 1
ATOM 1612 C CA . ASP A 1 206 ? -19.516 50.656 17.781 1 65.94 206 ASP A CA 1
ATOM 1613 C C . ASP A 1 206 ? -19.609 49.156 18.125 1 65.94 206 ASP A C 1
ATOM 1615 O O . ASP A 1 206 ? -19.031 48.312 17.438 1 65.94 206 ASP A O 1
ATOM 1619 N N . ARG A 1 207 ? -20.094 48.938 19.219 1 73.81 207 ARG A N 1
ATOM 1620 C CA . ARG A 1 207 ? -20.359 47.562 19.625 1 73.81 207 ARG A CA 1
ATOM 1621 C C . ARG A 1 207 ? -21.844 47.25 19.609 1 73.81 207 ARG A C 1
ATOM 1623 O O . ARG A 1 207 ? -22.672 48.094 19.953 1 73.81 207 ARG A O 1
ATOM 1630 N N . GLN A 1 208 ? -22.297 46.156 19.188 1 73.25 208 GLN A N 1
ATOM 1631 C CA . GLN A 1 208 ? -23.688 45.688 19.156 1 73.25 208 GLN A CA 1
ATOM 1632 C C . GLN A 1 208 ? -24.203 45.469 20.578 1 73.25 208 GLN A C 1
ATOM 1634 O O . GLN A 1 208 ? -23.578 44.75 21.375 1 73.25 208 GLN A O 1
ATOM 1639 N N . ARG A 1 209 ? -25.188 46.188 20.906 1 76.12 209 ARG A N 1
ATOM 1640 C CA . ARG A 1 209 ? -25.922 45.969 22.156 1 76.12 209 ARG A CA 1
ATOM 1641 C C . ARG A 1 209 ? -26.953 44.844 22 1 76.12 209 ARG A C 1
ATOM 1643 O O . ARG A 1 209 ? -27.688 44.812 21.016 1 76.12 209 ARG A O 1
ATOM 1650 N N . LEU A 1 210 ? -26.969 44 23 1 79.88 210 LEU A N 1
ATOM 1651 C CA . LEU A 1 210 ? -27.922 42.906 23.016 1 79.88 210 LEU A CA 1
ATOM 1652 C C . LEU A 1 210 ? -28.844 43 24.234 1 79.88 210 LEU A C 1
ATOM 1654 O O . LEU A 1 210 ? -28.438 43.5 25.297 1 79.88 210 LEU A O 1
ATOM 1658 N N . LEU A 1 211 ? -30.078 42.719 23.984 1 80.44 211 LEU A N 1
ATOM 1659 C CA . LEU A 1 211 ? -31.109 42.625 25 1 80.44 211 LEU A CA 1
ATOM 1660 C C . LEU A 1 211 ? -31.516 41.156 25.219 1 80.44 211 LEU A C 1
ATOM 1662 O O . LEU A 1 211 ? -31.812 40.469 24.25 1 80.44 211 LEU A O 1
ATOM 1666 N N . CYS A 1 212 ? -31.469 40.844 26.469 1 79.12 212 CYS A N 1
ATOM 1667 C CA . CYS A 1 212 ? -31.953 39.531 26.812 1 79.12 212 CYS A CA 1
ATOM 1668 C C . CYS A 1 212 ? -33.469 39.5 26.922 1 79.12 212 CYS A C 1
ATOM 1670 O O . CYS A 1 212 ? -34.062 40.281 27.688 1 79.12 212 CYS A O 1
ATOM 1672 N N . LYS A 1 213 ? -34.125 38.75 26.297 1 81.38 213 LYS A N 1
ATOM 1673 C CA . LYS A 1 213 ? -35.594 38.688 26.297 1 81.38 213 LYS A CA 1
ATOM 1674 C C . LYS A 1 213 ? -36.125 38 27.547 1 81.38 213 LYS A C 1
ATOM 1676 O O . LYS A 1 213 ? -37.281 38.188 27.922 1 81.38 213 LYS A O 1
ATOM 1681 N N . ASP A 1 214 ? -35.188 37.438 28.234 1 80.31 214 ASP A N 1
ATOM 1682 C CA . ASP A 1 214 ? -35.656 36.719 29.422 1 80.31 214 ASP A CA 1
ATOM 1683 C C . ASP A 1 214 ? -35.406 37.531 30.688 1 80.31 214 ASP A C 1
ATOM 1685 O O . ASP A 1 214 ? -36.281 37.562 31.578 1 80.31 214 ASP A O 1
ATOM 1689 N N . CYS A 1 215 ? -34.312 38.188 30.828 1 79.25 215 CYS A N 1
ATOM 1690 C CA . CYS A 1 215 ? -34.062 38.969 32.031 1 79.25 215 CYS A CA 1
ATOM 1691 C C . CYS A 1 215 ? -34 40.469 31.719 1 79.25 215 CYS A C 1
ATOM 1693 O O . CYS A 1 215 ? -33.781 41.281 32.625 1 79.25 215 CYS A O 1
ATOM 1695 N N . SER A 1 216 ? -34.219 40.875 30.516 1 82.62 216 SER A N 1
ATOM 1696 C CA . SER A 1 216 ? -34.281 42.219 30.016 1 82.62 216 SER A CA 1
ATOM 1697 C C . SER A 1 216 ? -32.969 42.969 30.25 1 82.62 216 SER A C 1
ATOM 1699 O O . SER A 1 216 ? -32.938 44.219 30.234 1 82.62 216 SER A O 1
ATOM 1701 N N . ARG A 1 217 ? -31.969 42.125 30.578 1 81.62 217 ARG A N 1
ATOM 1702 C CA . ARG A 1 217 ? -30.672 42.781 30.734 1 81.62 217 ARG A CA 1
ATOM 1703 C C . ARG A 1 217 ? -30.062 43.125 29.375 1 81.62 217 ARG A C 1
ATOM 1705 O O . ARG A 1 217 ? -30.188 42.375 28.422 1 81.62 217 ARG A O 1
ATOM 1712 N N . GLN A 1 218 ? -29.391 44.344 29.344 1 81.94 218 GLN A N 1
ATOM 1713 C CA . GLN A 1 218 ? -28.672 44.781 28.156 1 81.94 218 GLN A CA 1
ATOM 1714 C C . GLN A 1 218 ? -27.156 44.625 28.344 1 81.94 218 GLN A C 1
ATOM 1716 O O . GLN A 1 218 ? -26.641 44.844 29.438 1 81.94 218 GLN A O 1
ATOM 1721 N N . PHE A 1 219 ? -26.516 44.031 27.406 1 81.88 219 PHE A N 1
ATOM 1722 C CA . PHE A 1 219 ? -25.062 43.938 27.484 1 81.88 219 PHE A CA 1
ATOM 1723 C C . PHE A 1 219 ? -24.438 44.094 26.109 1 81.88 219 PHE A C 1
ATOM 1725 O O . PHE A 1 219 ? -25.125 43.906 25.094 1 81.88 219 PHE A O 1
ATOM 1732 N N . LEU A 1 220 ? -23.141 44.531 26.078 1 75.38 220 LEU A N 1
ATOM 1733 C CA . LEU A 1 220 ? -22.453 44.812 24.844 1 75.38 220 LEU A CA 1
ATOM 1734 C C . LEU A 1 220 ? -21.641 43.625 24.375 1 75.38 220 LEU A C 1
ATOM 1736 O O . LEU A 1 220 ? -21.047 42.906 25.188 1 75.38 220 LEU A O 1
ATOM 1740 N N . LEU A 1 221 ? -21.75 43.312 23.25 1 71.62 221 LEU A N 1
ATOM 1741 C CA . LEU A 1 221 ? -20.859 42.344 22.625 1 71.62 221 LEU A CA 1
ATOM 1742 C C . LEU A 1 221 ? -19.422 42.844 22.625 1 71.62 221 LEU A C 1
ATOM 1744 O O . LEU A 1 221 ? -19.156 44.031 22.453 1 71.62 221 LEU A O 1
ATOM 1748 N N . PRO A 1 222 ? -18.453 41.938 23.031 1 62.34 222 PRO A N 1
ATOM 1749 C CA . PRO A 1 222 ? -17.062 42.375 22.922 1 62.34 222 PRO A CA 1
ATOM 1750 C C . PRO A 1 222 ? -16.719 42.875 21.531 1 62.34 222 PRO A C 1
ATOM 1752 O O . PRO A 1 222 ? -17.328 42.469 20.547 1 62.34 222 PRO A O 1
ATOM 1755 N N . VAL A 1 223 ? -15.641 43.656 21.281 1 58.19 223 VAL A N 1
ATOM 1756 C CA . VAL A 1 223 ? -15.133 44.188 20.031 1 58.19 223 VAL A CA 1
ATOM 1757 C C . VAL A 1 223 ? -14.688 43.062 19.125 1 58.19 223 VAL A C 1
ATOM 1759 O O . VAL A 1 223 ? -13.977 42.125 19.562 1 58.19 223 VAL A O 1
ATOM 1762 N N . GLY A 1 224 ? -15.258 42.875 17.719 1 56 224 GLY A N 1
ATOM 1763 C CA . GLY A 1 224 ? -14.883 41.875 16.734 1 56 224 GLY A CA 1
ATOM 1764 C C . GLY A 1 224 ? -15.883 40.75 16.641 1 56 224 GLY A C 1
ATOM 1765 O O . GLY A 1 224 ? -15.781 39.875 15.742 1 56 224 GLY A O 1
ATOM 1766 N N . GLN A 1 225 ? -16.672 40.625 17.578 1 51.53 225 GLN A N 1
ATOM 1767 C CA . GLN A 1 225 ? -17.656 39.562 17.469 1 51.53 225 GLN A CA 1
ATOM 1768 C C . GLN A 1 225 ? -18.969 40.062 16.875 1 51.53 225 GLN A C 1
ATOM 1770 O O . GLN A 1 225 ? -19.484 41.094 17.312 1 51.53 225 GLN A O 1
ATOM 1775 N N . SER A 1 226 ? -19.109 40 15.633 1 48.09 226 SER A N 1
ATOM 1776 C CA . SER A 1 226 ? -20.406 40.344 15.062 1 48.09 226 SER A CA 1
ATOM 1777 C C . SER A 1 226 ? -21.438 39.25 15.375 1 48.09 226 SER A C 1
ATOM 1779 O O . SER A 1 226 ? -21.109 38.062 15.414 1 48.09 226 SER A O 1
ATOM 1781 N N . ALA A 1 227 ? -22.531 39.594 15.844 1 45.94 227 ALA A N 1
ATOM 1782 C CA . ALA A 1 227 ? -23.641 38.656 15.992 1 45.94 227 ALA A CA 1
ATOM 1783 C C . ALA A 1 227 ? -24.062 38.062 14.641 1 45.94 227 ALA A C 1
ATOM 1785 O O . ALA A 1 227 ? -24.047 38.781 13.625 1 45.94 227 ALA A O 1
ATOM 1786 N N . MET B 1 1 ? 3.867 -6.859 -24.812 1 85.19 1 MET B N 1
ATOM 1787 C CA . MET B 1 1 ? 3.287 -8.195 -24.797 1 85.19 1 MET B CA 1
ATOM 1788 C C . MET B 1 1 ? 2.994 -8.641 -23.359 1 85.19 1 MET B C 1
ATOM 1790 O O . MET B 1 1 ? 1.854 -8.969 -23.031 1 85.19 1 MET B O 1
ATOM 1794 N N . PHE B 1 2 ? 3.971 -8.586 -22.453 1 85 2 PHE B N 1
ATOM 1795 C CA . PHE B 1 2 ? 3.791 -9.055 -21.078 1 85 2 PHE B CA 1
ATOM 1796 C C . PHE B 1 2 ? 2.713 -8.242 -20.375 1 85 2 PHE B C 1
ATOM 1798 O O . PHE B 1 2 ? 1.92 -8.789 -19.609 1 85 2 PHE B O 1
ATOM 1805 N N . SER B 1 3 ? 2.646 -6.988 -20.641 1 80.88 3 SER B N 1
ATOM 1806 C CA . SER B 1 3 ? 1.655 -6.137 -20 1 80.88 3 SER B CA 1
ATOM 1807 C C . SER B 1 3 ? 0.269 -6.344 -20.594 1 80.88 3 SER B C 1
ATOM 1809 O O . SER B 1 3 ? -0.742 -6.141 -19.922 1 80.88 3 SER B O 1
ATOM 1811 N N . GLU B 1 4 ? 0.212 -6.734 -21.797 1 81.94 4 GLU B N 1
ATOM 1812 C CA . GLU B 1 4 ? -1.043 -6.832 -22.531 1 81.94 4 GLU B CA 1
ATOM 1813 C C . GLU B 1 4 ? -1.724 -8.18 -22.281 1 81.94 4 GLU B C 1
ATOM 1815 O O . GLU B 1 4 ? -2.926 -8.227 -22.016 1 81.94 4 GLU B O 1
ATOM 1820 N N . VAL B 1 5 ? -0.93 -9.242 -22.375 1 84.5 5 VAL B N 1
ATOM 1821 C CA . VAL B 1 5 ? -1.582 -10.547 -22.359 1 84.5 5 VAL B CA 1
ATOM 1822 C C . VAL B 1 5 ? -1.17 -11.312 -21.094 1 84.5 5 VAL B C 1
ATOM 1824 O O . VAL B 1 5 ? -1.737 -12.367 -20.797 1 84.5 5 VAL B O 1
ATOM 1827 N N . GLY B 1 6 ? -0.243 -10.703 -20.344 1 84.62 6 GLY B N 1
ATOM 1828 C CA . GLY B 1 6 ? 0.267 -11.406 -19.172 1 84.62 6 GLY B CA 1
ATOM 1829 C C . GLY B 1 6 ? 1.452 -12.297 -19.484 1 84.62 6 GLY B C 1
ATOM 1830 O O . GLY B 1 6 ? 1.734 -12.586 -20.656 1 84.62 6 GLY B O 1
ATOM 1831 N N . TYR B 1 7 ? 2.07 -12.758 -18.484 1 86.62 7 TYR B N 1
ATOM 1832 C CA . TYR B 1 7 ? 3.283 -13.555 -18.641 1 86.62 7 TYR B CA 1
ATOM 1833 C C . TYR B 1 7 ? 2.963 -14.938 -19.188 1 86.62 7 TYR B C 1
ATOM 1835 O O . TYR B 1 7 ? 3.648 -15.422 -20.094 1 86.62 7 TYR B O 1
ATOM 1843 N N . GLU B 1 8 ? 1.96 -15.547 -18.672 1 85.88 8 GLU B N 1
ATOM 1844 C CA . GLU B 1 8 ? 1.653 -16.922 -19.047 1 85.88 8 GLU B CA 1
ATOM 1845 C C . GLU B 1 8 ? 1.214 -17 -20.516 1 85.88 8 GLU B C 1
ATOM 1847 O O . GLU B 1 8 ? 1.639 -17.891 -21.234 1 85.88 8 GLU B O 1
ATOM 1852 N N . ALA B 1 9 ? 0.469 -16.125 -20.938 1 88.81 9 ALA B N 1
ATOM 1853 C CA . ALA B 1 9 ? -0.114 -16.141 -22.281 1 88.81 9 ALA B CA 1
ATOM 1854 C C . ALA B 1 9 ? 0.89 -15.656 -23.328 1 88.81 9 ALA B C 1
ATOM 1856 O O . ALA B 1 9 ? 0.783 -16 -24.5 1 88.81 9 ALA B O 1
ATOM 1857 N N . ALA B 1 10 ? 1.83 -14.883 -22.906 1 91.56 10 ALA B N 1
ATOM 1858 C CA . ALA B 1 10 ? 2.846 -14.383 -23.828 1 91.56 10 ALA B CA 1
ATOM 1859 C C . ALA B 1 10 ? 3.721 -15.516 -24.344 1 91.56 10 ALA B C 1
ATOM 1861 O O . ALA B 1 10 ? 4.078 -16.438 -23.594 1 91.56 10 ALA B O 1
ATOM 1862 N N . THR B 1 11 ? 4.008 -15.484 -25.719 1 91.75 11 THR B N 1
ATOM 1863 C CA . THR B 1 11 ? 4.863 -16.5 -26.328 1 91.75 11 THR B CA 1
ATOM 1864 C C . THR B 1 11 ? 6.066 -15.844 -27 1 91.75 11 THR B C 1
ATOM 1866 O O . THR B 1 11 ? 6.012 -14.68 -27.391 1 91.75 11 THR B O 1
ATOM 1869 N N . THR B 1 12 ? 7.145 -16.641 -27.078 1 91.44 12 THR B N 1
ATOM 1870 C CA . THR B 1 12 ? 8.336 -16.156 -27.766 1 91.44 12 THR B CA 1
ATOM 1871 C C . THR B 1 12 ? 8.031 -15.883 -29.234 1 91.44 12 THR B C 1
ATOM 1873 O O . THR B 1 12 ? 8.57 -14.938 -29.812 1 91.44 12 THR B O 1
ATOM 1876 N N . HIS B 1 13 ? 7.176 -16.672 -29.766 1 92.31 13 HIS B N 1
ATOM 1877 C CA . HIS B 1 13 ? 6.77 -16.438 -31.141 1 92.31 13 HIS B CA 1
ATOM 1878 C C . HIS B 1 13 ? 6.051 -15.109 -31.297 1 92.31 13 HIS B C 1
ATOM 1880 O O . HIS B 1 13 ? 6.355 -14.336 -32.219 1 92.31 13 HIS B O 1
ATOM 1886 N N . GLY B 1 14 ? 5.121 -14.883 -30.469 1 92.06 14 GLY B N 1
ATOM 1887 C CA . GLY B 1 14 ? 4.398 -13.617 -30.484 1 92.06 14 GLY B CA 1
ATOM 1888 C C . GLY B 1 14 ? 5.293 -12.414 -30.266 1 92.06 14 GLY B C 1
ATOM 1889 O O . GLY B 1 14 ? 5.117 -11.375 -30.922 1 92.06 14 GLY B O 1
ATOM 1890 N N . ILE B 1 15 ? 6.219 -12.547 -29.375 1 92.56 15 ILE B N 1
ATOM 1891 C CA . ILE B 1 15 ? 7.156 -11.469 -29.062 1 92.56 15 ILE B CA 1
ATOM 1892 C C . ILE B 1 15 ? 8.031 -11.18 -30.281 1 92.56 15 ILE B C 1
ATOM 1894 O O . ILE B 1 15 ? 8.234 -10.016 -30.641 1 92.56 15 ILE B O 1
ATOM 1898 N N . ALA B 1 16 ? 8.539 -12.219 -30.875 1 93.38 16 ALA B N 1
ATOM 1899 C CA . ALA B 1 16 ? 9.359 -12.07 -32.094 1 93.38 16 ALA B CA 1
ATOM 1900 C C . ALA B 1 16 ? 8.586 -11.359 -33.188 1 93.38 16 ALA B C 1
ATOM 1902 O O . ALA B 1 16 ? 9.117 -10.453 -33.844 1 93.38 16 ALA B O 1
ATOM 1903 N N . GLU B 1 17 ? 7.379 -11.727 -33.375 1 93.69 17 GLU B N 1
ATOM 1904 C CA . GLU B 1 17 ? 6.52 -11.133 -34.406 1 93.69 17 GLU B CA 1
ATOM 1905 C C . GLU B 1 17 ? 6.328 -9.641 -34.156 1 93.69 17 GLU B C 1
ATOM 1907 O O . GLU B 1 17 ? 6.461 -8.828 -35.094 1 93.69 17 GLU B O 1
ATOM 1912 N N . ARG B 1 18 ? 6.051 -9.344 -32.969 1 91.62 18 ARG B N 1
ATOM 1913 C CA . ARG B 1 18 ? 5.832 -7.941 -32.625 1 91.62 18 ARG B CA 1
ATOM 1914 C C . ARG B 1 18 ? 7.113 -7.133 -32.75 1 91.62 18 ARG B C 1
ATOM 1916 O O . ARG B 1 18 ? 7.07 -5.949 -33.094 1 91.62 18 ARG B O 1
ATOM 1923 N N . ALA B 1 19 ? 8.242 -7.766 -32.438 1 91.12 19 ALA B N 1
ATOM 1924 C CA . ALA B 1 19 ? 9.547 -7.109 -32.5 1 91.12 19 ALA B CA 1
ATOM 1925 C C . ALA B 1 19 ? 10.039 -7.039 -33.938 1 91.12 19 ALA B C 1
ATOM 1927 O O . ALA B 1 19 ? 11.062 -6.406 -34.219 1 91.12 19 ALA B O 1
ATOM 1928 N N . GLY B 1 20 ? 9.312 -7.715 -34.781 1 93.56 20 GLY B N 1
ATOM 1929 C CA . GLY B 1 20 ? 9.695 -7.707 -36.188 1 93.56 20 GLY B CA 1
ATOM 1930 C C . GLY B 1 20 ? 10.953 -8.508 -36.469 1 93.56 20 GLY B C 1
ATOM 1931 O O . GLY B 1 20 ? 11.789 -8.094 -37.25 1 93.56 20 GLY B O 1
ATOM 1932 N N . THR B 1 21 ? 11.164 -9.492 -35.719 1 93.06 21 THR B N 1
ATOM 1933 C CA . THR B 1 21 ? 12.344 -10.336 -35.906 1 93.06 21 THR B CA 1
ATOM 1934 C C . THR B 1 21 ? 11.938 -11.805 -36.031 1 93.06 21 THR B C 1
ATOM 1936 O O . THR B 1 21 ? 10.797 -12.172 -35.719 1 93.06 21 THR B O 1
ATOM 1939 N N . ALA B 1 22 ? 12.781 -12.578 -36.656 1 92.25 22 ALA B N 1
ATOM 1940 C CA . ALA B 1 22 ? 12.555 -14.016 -36.688 1 92.25 22 ALA B CA 1
ATOM 1941 C C . ALA B 1 22 ? 12.688 -14.648 -35.312 1 92.25 22 ALA B C 1
ATOM 1943 O O . ALA B 1 22 ? 13.547 -14.25 -34.531 1 92.25 22 ALA B O 1
ATOM 1944 N N . VAL B 1 23 ? 11.797 -15.617 -35.062 1 91.75 23 VAL B N 1
ATOM 1945 C CA . VAL B 1 23 ? 11.805 -16.281 -33.75 1 91.75 23 VAL B CA 1
ATOM 1946 C C . VAL B 1 23 ? 13.164 -16.938 -33.531 1 91.75 23 VAL B C 1
ATOM 1948 O O . VAL B 1 23 ? 13.641 -16.984 -32.375 1 91.75 23 VAL B O 1
ATOM 1951 N N . GLY B 1 24 ? 13.867 -17.375 -34.594 1 91.75 24 GLY B N 1
ATOM 1952 C CA . GLY B 1 24 ? 15.203 -17.953 -34.5 1 91.75 24 GLY B CA 1
ATOM 1953 C C . GLY B 1 24 ? 16.25 -16.969 -34 1 91.75 24 GLY B C 1
ATOM 1954 O O . GLY B 1 24 ? 17.094 -17.312 -33.188 1 91.75 24 GLY B O 1
ATOM 1955 N N . SER B 1 25 ? 16.141 -15.812 -34.469 1 92.62 25 SER B N 1
ATOM 1956 C CA . SER B 1 25 ? 17.047 -14.75 -34.031 1 92.62 25 SER B CA 1
ATOM 1957 C C . SER B 1 25 ? 16.844 -14.43 -32.562 1 92.62 25 SER B C 1
ATOM 1959 O O . SER B 1 25 ? 17.812 -14.18 -31.844 1 92.62 25 SER B O 1
ATOM 1961 N N . LEU B 1 26 ? 15.57 -14.438 -32.094 1 92.44 26 LEU B N 1
ATOM 1962 C CA . LEU B 1 26 ? 15.258 -14.188 -30.688 1 92.44 26 LEU B CA 1
ATOM 1963 C C . LEU B 1 26 ? 15.891 -15.25 -29.797 1 92.44 26 LEU B C 1
ATOM 1965 O O . LEU B 1 26 ? 16.453 -14.93 -28.734 1 92.44 26 LEU B O 1
ATOM 1969 N N . TYR B 1 27 ? 15.859 -16.469 -30.281 1 91.62 27 TYR B N 1
ATOM 1970 C CA . TYR B 1 27 ? 16.359 -17.609 -29.5 1 91.62 27 TYR B CA 1
ATOM 1971 C C . TYR B 1 27 ? 17.875 -17.547 -29.359 1 91.62 27 TYR B C 1
ATOM 1973 O O . TYR B 1 27 ? 18.438 -18.109 -28.422 1 91.62 27 TYR B O 1
ATOM 1981 N N . GLN B 1 28 ? 18.516 -16.844 -30.266 1 92.38 28 GLN B N 1
ATOM 1982 C CA . GLN B 1 28 ? 19.953 -16.656 -30.156 1 92.38 28 GLN B CA 1
ATOM 1983 C C . GLN B 1 28 ? 20.328 -15.828 -28.938 1 92.38 28 GLN B C 1
ATOM 1985 O O . GLN B 1 28 ? 21.391 -16.016 -28.344 1 92.38 28 GLN B O 1
ATOM 1990 N N . PHE B 1 29 ? 19.453 -15 -28.578 1 91.31 29 PHE B N 1
ATOM 1991 C CA . PHE B 1 29 ? 19.734 -14.109 -27.469 1 91.31 29 PHE B CA 1
ATOM 1992 C C . PHE B 1 29 ? 19 -14.555 -26.203 1 91.31 29 PHE B C 1
ATOM 1994 O O . PHE B 1 29 ? 19.516 -14.438 -25.094 1 91.31 29 PHE B O 1
ATOM 2001 N N . PHE B 1 30 ? 17.75 -15.031 -26.453 1 93.94 30 PHE B N 1
ATOM 2002 C CA . PHE B 1 30 ? 16.906 -15.461 -25.344 1 93.94 30 PHE B CA 1
ATOM 2003 C C . PHE B 1 30 ? 16.359 -16.859 -25.609 1 93.94 30 PHE B C 1
ATOM 2005 O O . PHE B 1 30 ? 15.359 -17.031 -26.297 1 93.94 30 PHE B O 1
ATOM 2012 N N . PRO B 1 31 ? 16.953 -17.828 -24.938 1 92.19 31 PRO B N 1
ATOM 2013 C CA . PRO B 1 31 ? 16.594 -19.219 -25.188 1 92.19 31 PRO B CA 1
ATOM 2014 C C . PRO B 1 31 ? 15.141 -19.531 -24.844 1 92.19 31 PRO B C 1
ATOM 2016 O O . PRO B 1 31 ? 14.57 -20.5 -25.359 1 92.19 31 PRO B O 1
ATOM 2019 N N . ASP B 1 32 ? 14.562 -18.75 -23.906 1 91.19 32 ASP B N 1
ATOM 2020 C CA . ASP B 1 32 ? 13.172 -18.969 -23.531 1 91.19 32 ASP B CA 1
ATOM 2021 C C . ASP B 1 32 ? 12.555 -17.688 -22.984 1 91.19 32 ASP B C 1
ATOM 2023 O O . ASP B 1 32 ? 13.211 -16.641 -22.922 1 91.19 32 ASP B O 1
ATOM 2027 N N . LYS B 1 33 ? 11.281 -17.719 -22.688 1 91.38 33 LYS B N 1
ATOM 2028 C CA . LYS B 1 33 ? 10.508 -16.594 -22.188 1 91.38 33 LYS B CA 1
ATOM 2029 C C . LYS B 1 33 ? 11.062 -16.109 -20.844 1 91.38 33 LYS B C 1
ATOM 2031 O O . LYS B 1 33 ? 11.062 -14.906 -20.562 1 91.38 33 LYS B O 1
ATOM 2036 N N . ARG B 1 34 ? 11.57 -17.031 -20.125 1 91.81 34 ARG B N 1
ATOM 2037 C CA . ARG B 1 34 ? 12.125 -16.688 -18.812 1 91.81 34 ARG B CA 1
ATOM 2038 C C . ARG B 1 34 ? 13.375 -15.836 -18.953 1 91.81 34 ARG B C 1
ATOM 2040 O O . ARG B 1 34 ? 13.586 -14.906 -18.172 1 91.81 34 ARG B O 1
ATOM 2047 N N . ALA B 1 35 ? 14.133 -16.172 -19.844 1 93.19 35 ALA B N 1
ATOM 2048 C CA . ALA B 1 35 ? 15.344 -15.398 -20.109 1 93.19 35 ALA B CA 1
ATOM 2049 C C . ALA B 1 35 ? 15.008 -13.984 -20.562 1 93.19 35 ALA B C 1
ATOM 2051 O O . ALA B 1 35 ? 15.688 -13.023 -20.188 1 93.19 35 ALA B O 1
ATOM 2052 N N . LEU B 1 36 ? 13.992 -13.867 -21.359 1 92.44 36 LEU B N 1
ATOM 2053 C CA . LEU B 1 36 ? 13.516 -12.57 -21.812 1 92.44 36 LEU B CA 1
ATOM 2054 C C . LEU B 1 36 ? 13.023 -11.727 -20.641 1 92.44 36 LEU B C 1
ATOM 2056 O O . LEU B 1 36 ? 13.352 -10.547 -20.531 1 92.44 36 LEU B O 1
ATOM 2060 N N . PHE B 1 37 ? 12.312 -12.312 -19.797 1 93.19 37 PHE B N 1
ATOM 2061 C CA . PHE B 1 37 ? 11.766 -11.617 -18.641 1 93.19 37 PHE B CA 1
ATOM 2062 C C . PHE B 1 37 ? 12.867 -11.203 -17.672 1 93.19 37 PHE B C 1
ATOM 2064 O O . PHE B 1 37 ? 12.828 -10.117 -17.109 1 93.19 37 PHE B O 1
ATOM 2071 N N . LYS B 1 38 ? 13.812 -12.094 -17.531 1 94.38 38 LYS B N 1
ATOM 2072 C CA . LYS B 1 38 ? 14.945 -11.781 -16.672 1 94.38 38 LYS B CA 1
ATOM 2073 C C . LYS B 1 38 ? 15.68 -10.531 -17.172 1 94.38 38 LYS B C 1
ATOM 2075 O O . LYS B 1 38 ? 16.141 -9.719 -16.359 1 94.38 38 LYS B O 1
ATOM 2080 N N . ALA B 1 39 ? 15.805 -10.43 -18.422 1 94.06 39 ALA B N 1
ATOM 2081 C CA . ALA B 1 39 ? 16.438 -9.242 -19 1 94.06 39 ALA B CA 1
ATOM 2082 C C . ALA B 1 39 ? 15.641 -7.984 -18.688 1 94.06 39 ALA B C 1
ATOM 2084 O O . ALA B 1 39 ? 16.219 -6.922 -18.438 1 94.06 39 ALA B O 1
ATOM 2085 N N . LEU B 1 40 ? 14.336 -8.062 -18.719 1 94.62 40 LEU B N 1
ATOM 2086 C CA . LEU B 1 40 ? 13.477 -6.938 -18.359 1 94.62 40 LEU B CA 1
ATOM 2087 C C . LEU B 1 40 ? 13.656 -6.566 -16.891 1 94.62 40 LEU B C 1
ATOM 2089 O O . LEU B 1 40 ? 13.703 -5.383 -16.547 1 94.62 40 LEU B O 1
ATOM 2093 N N . GLU B 1 41 ? 13.75 -7.574 -15.992 1 96.19 41 GLU B N 1
ATOM 2094 C CA . GLU B 1 41 ? 14.016 -7.332 -14.578 1 96.19 41 GLU B CA 1
ATOM 2095 C C . GLU B 1 41 ? 15.297 -6.531 -14.391 1 96.19 41 GLU B C 1
ATOM 2097 O O . GLU B 1 41 ? 15.32 -5.559 -13.633 1 96.19 41 GLU B O 1
ATOM 2102 N N . GLN B 1 42 ? 16.297 -7.008 -15.109 1 96.38 42 GLN B N 1
ATOM 2103 C CA . GLN B 1 42 ? 17.609 -6.395 -14.953 1 96.38 42 GLN B CA 1
ATOM 2104 C C . GLN B 1 42 ? 17.594 -4.938 -15.414 1 96.38 42 GLN B C 1
ATOM 2106 O O . GLN B 1 42 ? 18.219 -4.082 -14.789 1 96.38 42 GLN B O 1
ATOM 2111 N N . ARG B 1 43 ? 16.922 -4.707 -16.469 1 95.62 43 ARG B N 1
ATOM 2112 C CA . ARG B 1 43 ? 16.797 -3.336 -16.953 1 95.62 43 ARG B CA 1
ATOM 2113 C C . ARG B 1 43 ? 16.094 -2.451 -15.93 1 95.62 43 ARG B C 1
ATOM 2115 O O . ARG B 1 43 ? 16.5 -1.306 -15.711 1 95.62 43 ARG B O 1
ATOM 2122 N N . HIS B 1 44 ? 15.078 -2.975 -15.328 1 96.19 44 HIS B N 1
ATOM 2123 C CA . HIS B 1 44 ? 14.359 -2.234 -14.297 1 96.19 44 HIS B CA 1
ATOM 2124 C C . HIS B 1 44 ? 15.25 -1.979 -13.086 1 96.19 44 HIS B C 1
ATOM 2126 O O . HIS B 1 44 ? 15.289 -0.865 -12.562 1 96.19 44 HIS B O 1
ATOM 2132 N N . ILE B 1 45 ? 15.953 -2.982 -12.664 1 96.94 45 ILE B N 1
ATOM 2133 C CA . ILE B 1 45 ? 16.859 -2.859 -11.523 1 96.94 45 ILE B CA 1
ATOM 2134 C C . ILE B 1 45 ? 17.875 -1.76 -11.797 1 96.94 45 ILE B C 1
ATOM 2136 O O . ILE B 1 45 ? 18.125 -0.903 -10.945 1 96.94 45 ILE B O 1
ATOM 2140 N N . GLU B 1 46 ? 18.422 -1.798 -12.977 1 96.62 46 GLU B N 1
ATOM 2141 C CA . GLU B 1 46 ? 19.422 -0.806 -13.359 1 96.62 46 GLU B CA 1
ATOM 2142 C C . GLU B 1 46 ? 18.828 0.604 -13.336 1 96.62 46 GLU B C 1
ATOM 2144 O O . GLU B 1 46 ? 19.469 1.536 -12.836 1 96.62 46 GLU B O 1
ATOM 2149 N N . ARG B 1 47 ? 17.688 0.745 -13.836 1 96.06 47 ARG B N 1
ATOM 2150 C CA . ARG B 1 47 ? 17.031 2.047 -13.867 1 96.06 47 ARG B CA 1
ATOM 2151 C C . ARG B 1 47 ? 16.781 2.57 -12.453 1 96.06 47 ARG B C 1
ATOM 2153 O O . ARG B 1 47 ? 16.969 3.758 -12.188 1 96.06 47 ARG B O 1
ATOM 2160 N N . VAL B 1 48 ? 16.375 1.717 -11.547 1 96.94 48 VAL B N 1
ATOM 2161 C CA . VAL B 1 48 ? 16.125 2.098 -10.164 1 96.94 48 VAL B CA 1
ATOM 2162 C C . VAL B 1 48 ? 17.422 2.512 -9.492 1 96.94 48 VAL B C 1
ATOM 2164 O O . VAL B 1 48 ? 17.484 3.535 -8.805 1 96.94 48 VAL B O 1
ATOM 2167 N N . HIS B 1 49 ? 18.469 1.759 -9.734 1 97 49 HIS B N 1
ATOM 2168 C CA . HIS B 1 49 ? 19.75 2.068 -9.133 1 97 49 HIS B CA 1
ATOM 2169 C C . HIS B 1 49 ? 20.312 3.391 -9.656 1 97 49 HIS B C 1
ATOM 2171 O O . HIS B 1 49 ? 20.922 4.152 -8.906 1 97 49 HIS B O 1
ATOM 2177 N N . ILE B 1 50 ? 20.109 3.627 -10.914 1 96.06 50 ILE B N 1
ATOM 2178 C CA . ILE B 1 50 ? 20.547 4.895 -11.5 1 96.06 50 ILE B CA 1
ATOM 2179 C C . ILE B 1 50 ? 19.781 6.047 -10.852 1 96.06 50 ILE B C 1
ATOM 2181 O O . ILE B 1 50 ? 20.359 7.07 -10.5 1 96.06 50 ILE B O 1
ATOM 2185 N N . ALA B 1 51 ? 18.5 5.871 -10.695 1 95.5 51 ALA B N 1
ATOM 2186 C CA . ALA B 1 51 ? 17.672 6.879 -10.055 1 95.5 51 ALA B CA 1
ATOM 2187 C C . ALA B 1 51 ? 18.125 7.137 -8.617 1 95.5 51 ALA B C 1
ATOM 2189 O O . ALA B 1 51 ? 18.188 8.289 -8.18 1 95.5 51 ALA B O 1
ATOM 2190 N N . TRP B 1 52 ? 18.422 6.09 -7.848 1 96.19 52 TRP B N 1
ATOM 2191 C CA . TRP B 1 52 ? 18.922 6.223 -6.48 1 96.19 52 TRP B CA 1
ATOM 2192 C C . TRP B 1 52 ? 20.234 6.984 -6.449 1 96.19 52 TRP B C 1
ATOM 2194 O O . TRP B 1 52 ? 20.453 7.844 -5.594 1 96.19 52 TRP B O 1
ATOM 2204 N N . ALA B 1 53 ? 21.078 6.645 -7.391 1 96.12 53 ALA B N 1
ATOM 2205 C CA . ALA B 1 53 ? 22.359 7.316 -7.469 1 96.12 53 ALA B CA 1
ATOM 2206 C C . ALA B 1 53 ? 22.188 8.805 -7.738 1 96.12 53 ALA B C 1
ATOM 2208 O O . ALA B 1 53 ? 22.906 9.633 -7.172 1 96.12 53 ALA B O 1
ATOM 2209 N N . GLN B 1 54 ? 21.297 9.133 -8.586 1 93.81 54 GLN B N 1
ATOM 2210 C CA . GLN B 1 54 ? 21.016 10.523 -8.914 1 93.81 54 GLN B CA 1
ATOM 2211 C C . GLN B 1 54 ? 20.5 11.281 -7.688 1 93.81 54 GLN B C 1
ATOM 2213 O O . GLN B 1 54 ? 20.906 12.406 -7.426 1 93.81 54 GLN B O 1
ATOM 2218 N N . LEU B 1 55 ? 19.625 10.656 -6.949 1 94.19 55 LEU B N 1
ATOM 2219 C CA . LEU B 1 55 ? 19.078 11.266 -5.738 1 94.19 55 LEU B CA 1
ATOM 2220 C C . LEU B 1 55 ? 20.172 11.43 -4.684 1 94.19 55 LEU B C 1
ATOM 2222 O O . LEU B 1 55 ? 20.219 12.453 -3.996 1 94.19 55 LEU B O 1
ATOM 2226 N N . ASP B 1 56 ? 20.969 10.438 -4.598 1 94.06 56 ASP B N 1
ATOM 2227 C CA . ASP B 1 56 ? 22.031 10.438 -3.6 1 94.06 56 ASP B CA 1
ATOM 2228 C C . ASP B 1 56 ? 23.047 11.539 -3.875 1 94.06 56 ASP B C 1
ATOM 2230 O O . ASP B 1 56 ? 23.703 12.031 -2.953 1 94.06 56 ASP B O 1
ATOM 2234 N N . ALA B 1 57 ? 23.172 11.906 -5.109 1 94.12 57 ALA B N 1
ATOM 2235 C CA . ALA B 1 57 ? 24.156 12.898 -5.52 1 94.12 57 ALA B CA 1
ATOM 2236 C C . ALA B 1 57 ? 23.656 14.312 -5.254 1 94.12 57 ALA B C 1
ATOM 2238 O O . ALA B 1 57 ? 24.438 15.266 -5.266 1 94.12 57 ALA B O 1
ATOM 2239 N N . LEU B 1 58 ? 22.391 14.508 -5.012 1 92.06 58 LEU B N 1
ATOM 2240 C CA . LEU B 1 58 ? 21.797 15.828 -4.809 1 92.06 58 LEU B CA 1
ATOM 2241 C C . LEU B 1 58 ? 21.984 16.281 -3.365 1 92.06 58 LEU B C 1
ATOM 2243 O O . LEU B 1 58 ? 21.953 15.469 -2.441 1 92.06 58 LEU B O 1
ATOM 2247 N N . PRO B 1 59 ? 22.219 17.562 -3.186 1 90.69 59 PRO B N 1
ATOM 2248 C CA . PRO B 1 59 ? 22.281 18.094 -1.82 1 90.69 59 PRO B CA 1
ATOM 2249 C C . PRO B 1 59 ? 20.891 18.266 -1.189 1 90.69 59 PRO B C 1
ATOM 2251 O O . PRO B 1 59 ? 20.484 19.391 -0.916 1 90.69 59 PRO B O 1
ATOM 2254 N N . LEU B 1 60 ? 20.266 17.219 -0.873 1 87.62 60 LEU B N 1
ATOM 2255 C CA . LEU B 1 60 ? 18.875 17.203 -0.433 1 87.62 60 LEU B CA 1
ATOM 2256 C C . LEU B 1 60 ? 18.719 17.938 0.899 1 87.62 60 LEU B C 1
ATOM 2258 O O . LEU B 1 60 ? 17.656 18.5 1.185 1 87.62 60 LEU B O 1
ATOM 2262 N N . GLU B 1 61 ? 19.734 17.891 1.703 1 85.44 61 GLU B N 1
ATOM 2263 C CA . GLU B 1 61 ? 19.719 18.531 3.014 1 85.44 61 GLU B CA 1
ATOM 2264 C C . GLU B 1 61 ? 19.672 20.047 2.885 1 85.44 61 GLU B C 1
ATOM 2266 O O . GLU B 1 61 ? 19.328 20.75 3.838 1 85.44 61 GLU B O 1
ATOM 2271 N N . LYS B 1 62 ? 20.031 20.516 1.683 1 87.94 62 LYS B N 1
ATOM 2272 C CA . LYS B 1 62 ? 20.047 21.953 1.456 1 87.94 62 LYS B CA 1
ATOM 2273 C C . LYS B 1 62 ? 18.719 22.438 0.896 1 87.94 62 LYS B C 1
ATOM 2275 O O . LYS B 1 62 ? 18.469 23.641 0.825 1 87.94 62 LYS B O 1
ATOM 2280 N N . LEU B 1 63 ? 17.859 21.562 0.589 1 90.38 63 LEU B N 1
ATOM 2281 C CA . LEU B 1 63 ? 16.562 21.906 0.02 1 90.38 63 LEU B CA 1
ATOM 2282 C C . LEU B 1 63 ? 15.516 22.094 1.116 1 90.38 63 LEU B C 1
ATOM 2284 O O . LEU B 1 63 ? 15.609 21.484 2.18 1 90.38 63 LEU B O 1
ATOM 2288 N N . GLY B 1 64 ? 14.633 23.062 0.847 1 91.94 64 GLY B N 1
ATOM 2289 C CA . GLY B 1 64 ? 13.461 23.047 1.698 1 91.94 64 GLY B CA 1
ATOM 2290 C C . GLY B 1 64 ? 12.656 21.766 1.595 1 91.94 64 GLY B C 1
ATOM 2291 O O . GLY B 1 64 ? 12.953 20.906 0.766 1 91.94 64 GLY B O 1
ATOM 2292 N N . PHE B 1 65 ? 11.719 21.562 2.477 1 93.56 65 PHE B N 1
ATOM 2293 C CA . PHE B 1 65 ? 10.945 20.328 2.512 1 93.56 65 PHE B CA 1
ATOM 2294 C C . PHE B 1 65 ? 10.242 20.094 1.181 1 93.56 65 PHE B C 1
ATOM 2296 O O . PHE B 1 65 ? 10.266 18.984 0.655 1 93.56 65 PHE B O 1
ATOM 2303 N N . GLU B 1 66 ? 9.672 21.156 0.612 1 92.12 66 GLU B N 1
ATOM 2304 C CA . GLU B 1 66 ? 8.961 21.016 -0.656 1 92.12 66 GLU B CA 1
ATOM 2305 C C . GLU B 1 66 ? 9.914 20.641 -1.784 1 92.12 66 GLU B C 1
ATOM 2307 O O . GLU B 1 66 ? 9.578 19.812 -2.635 1 92.12 66 GLU B O 1
ATOM 2312 N N . GLY B 1 67 ? 11.047 21.281 -1.777 1 92.19 67 GLY B N 1
ATOM 2313 C CA . GLY B 1 67 ? 12.062 20.922 -2.758 1 92.19 67 GLY B CA 1
ATOM 2314 C C . GLY B 1 67 ? 12.547 19.5 -2.613 1 92.19 67 GLY B C 1
ATOM 2315 O O . GLY B 1 67 ? 12.711 18.797 -3.609 1 92.19 67 GLY B O 1
ATOM 2316 N N . PHE B 1 68 ? 12.773 19.094 -1.36 1 93.69 68 PHE B N 1
ATOM 2317 C CA . PHE B 1 68 ? 13.172 17.719 -1.06 1 93.69 68 PHE B CA 1
ATOM 2318 C C . PHE B 1 68 ? 12.133 16.734 -1.581 1 93.69 68 PHE B C 1
ATOM 2320 O O . PHE B 1 68 ? 12.477 15.789 -2.299 1 93.69 68 PHE B O 1
ATOM 2327 N N . MET B 1 69 ? 10.867 16.969 -1.315 1 93.44 69 MET B N 1
ATOM 2328 C CA . MET B 1 69 ? 9.789 16.094 -1.747 1 93.44 69 MET B CA 1
ATOM 2329 C C . MET B 1 69 ? 9.672 16.078 -3.268 1 93.44 69 MET B C 1
ATOM 2331 O O . MET B 1 69 ? 9.445 15.016 -3.867 1 93.44 69 MET B O 1
ATOM 2335 N N . GLN B 1 70 ? 9.805 17.219 -3.848 1 92 70 GLN B N 1
ATOM 2336 C CA . GLN B 1 70 ? 9.711 17.328 -5.301 1 92 70 GLN B CA 1
ATOM 2337 C C . GLN B 1 70 ? 10.789 16.484 -5.984 1 92 70 GLN B C 1
ATOM 2339 O O . GLN B 1 70 ? 10.508 15.766 -6.945 1 92 70 GLN B O 1
ATOM 2344 N N . GLN B 1 71 ? 11.984 16.609 -5.512 1 91.81 71 GLN B N 1
ATOM 2345 C CA . GLN B 1 71 ? 13.086 15.852 -6.105 1 91.81 71 GLN B CA 1
ATOM 2346 C C . GLN B 1 71 ? 12.891 14.352 -5.906 1 91.81 71 GLN B C 1
ATOM 2348 O O . GLN B 1 71 ? 13.125 13.562 -6.824 1 91.81 71 GLN B O 1
ATOM 2353 N N . LEU B 1 72 ? 12.516 13.984 -4.695 1 91 72 LEU B N 1
ATOM 2354 C CA . LEU B 1 72 ? 12.281 12.586 -4.375 1 91 72 LEU B CA 1
ATOM 2355 C C . LEU B 1 72 ? 11.211 11.992 -5.285 1 91 72 LEU B C 1
ATOM 2357 O O . LEU B 1 72 ? 11.438 10.961 -5.926 1 91 72 LEU B O 1
ATOM 2361 N N . LEU B 1 73 ? 10.102 12.672 -5.488 1 89.5 73 LEU B N 1
ATOM 2362 C CA . LEU B 1 73 ? 8.953 12.117 -6.199 1 89.5 73 LEU B CA 1
ATOM 2363 C C . LEU B 1 73 ? 9.156 12.203 -7.707 1 89.5 73 LEU B C 1
ATOM 2365 O O . LEU B 1 73 ? 8.695 11.336 -8.453 1 89.5 73 LEU B O 1
ATOM 2369 N N . ALA B 1 74 ? 9.867 13.273 -8.133 1 89.12 74 ALA B N 1
ATOM 2370 C CA . ALA B 1 74 ? 10.195 13.383 -9.555 1 89.12 74 ALA B CA 1
ATOM 2371 C C . ALA B 1 74 ? 11.062 12.211 -10.008 1 89.12 74 ALA B C 1
ATOM 2373 O O . ALA B 1 74 ? 10.898 11.695 -11.109 1 89.12 74 ALA B O 1
ATOM 2374 N N . THR B 1 75 ? 11.992 11.867 -9.188 1 87 75 THR B N 1
ATOM 2375 C CA . THR B 1 75 ? 12.883 10.758 -9.508 1 87 75 THR B CA 1
ATOM 2376 C C . THR B 1 75 ? 12.102 9.445 -9.602 1 87 75 THR B C 1
ATOM 2378 O O . THR B 1 75 ? 12.273 8.688 -10.555 1 87 75 THR B O 1
ATOM 2381 N N . TYR B 1 76 ? 11.203 9.242 -8.711 1 81.88 76 TYR B N 1
ATOM 2382 C CA . TYR B 1 76 ? 10.43 8.008 -8.734 1 81.88 76 TYR B CA 1
ATOM 2383 C C . TYR B 1 76 ? 9.438 7.996 -9.898 1 81.88 76 TYR B C 1
ATOM 2385 O O . TYR B 1 76 ? 9.25 6.969 -10.547 1 81.88 76 TYR B O 1
ATOM 2393 N N . ALA B 1 77 ? 8.828 9.141 -10.156 1 85.75 77 ALA B N 1
ATOM 2394 C CA . ALA B 1 77 ? 7.945 9.25 -11.312 1 85.75 77 ALA B CA 1
ATOM 2395 C C . ALA B 1 77 ? 8.695 8.969 -12.609 1 85.75 77 ALA B C 1
ATOM 2397 O O . ALA B 1 77 ? 8.148 8.359 -13.531 1 85.75 77 ALA B O 1
ATOM 2398 N N . GLY B 1 78 ? 9.953 9.375 -12.641 1 90.38 78 GLY B N 1
ATOM 2399 C CA . GLY B 1 78 ? 10.789 9.156 -13.812 1 90.38 78 GLY B CA 1
ATOM 2400 C C . GLY B 1 78 ? 11.023 7.684 -14.102 1 90.38 78 GLY B C 1
ATOM 2401 O O . GLY B 1 78 ? 11.133 7.289 -15.266 1 90.38 78 GLY B O 1
ATOM 2402 N N . ILE B 1 79 ? 11.039 6.914 -13.086 1 93.69 79 ILE B N 1
ATOM 2403 C CA . ILE B 1 79 ? 11.219 5.473 -13.234 1 93.69 79 ILE B CA 1
ATOM 2404 C C . ILE B 1 79 ? 10.031 4.883 -13.992 1 93.69 79 ILE B C 1
ATOM 2406 O O . ILE B 1 79 ? 10.203 4.059 -14.891 1 93.69 79 ILE B O 1
ATOM 2410 N N . PHE B 1 80 ? 8.82 5.395 -13.773 1 92.5 80 PHE B N 1
ATOM 2411 C CA . PHE B 1 80 ? 7.605 4.773 -14.297 1 92.5 80 PHE B CA 1
ATOM 2412 C C . PHE B 1 80 ? 7.16 5.453 -15.586 1 92.5 80 PHE B C 1
ATOM 2414 O O . PHE B 1 80 ? 6.098 5.137 -16.125 1 92.5 80 PHE B O 1
ATOM 2421 N N . ALA B 1 81 ? 7.992 6.395 -16.031 1 90.25 81 ALA B N 1
ATOM 2422 C CA . ALA B 1 81 ? 7.797 6.891 -17.391 1 90.25 81 ALA B CA 1
ATOM 2423 C C . ALA B 1 81 ? 8.18 5.832 -18.422 1 90.25 81 ALA B C 1
ATOM 2425 O O . ALA B 1 81 ? 7.719 5.879 -19.578 1 90.25 81 ALA B O 1
ATOM 2426 N N . ASP B 1 82 ? 8.953 4.914 -17.984 1 92.81 82 ASP B N 1
ATOM 2427 C CA . ASP B 1 82 ? 9.422 3.826 -18.828 1 92.81 82 ASP B CA 1
ATOM 2428 C C . ASP B 1 82 ? 8.445 2.652 -18.812 1 92.81 82 ASP B C 1
ATOM 2430 O O . ASP B 1 82 ? 8.047 2.189 -17.734 1 92.81 82 ASP B O 1
ATOM 2434 N N . ALA B 1 83 ? 8.133 2.127 -19.984 1 90.81 83 ALA B N 1
ATOM 2435 C CA . ALA B 1 83 ? 7.145 1.065 -20.141 1 90.81 83 ALA B CA 1
ATOM 2436 C C . ALA B 1 83 ? 7.629 -0.23 -19.484 1 90.81 83 ALA B C 1
ATOM 2438 O O . ALA B 1 83 ? 6.832 -0.984 -18.922 1 90.81 83 ALA B O 1
ATOM 2439 N N . THR B 1 84 ? 8.93 -0.511 -19.594 1 93.06 84 THR B N 1
ATOM 2440 C CA . THR B 1 84 ? 9.508 -1.716 -19 1 93.06 84 THR B CA 1
ATOM 2441 C C . THR B 1 84 ? 9.352 -1.701 -17.484 1 93.06 84 THR B C 1
ATOM 2443 O O . THR B 1 84 ? 8.93 -2.697 -16.891 1 93.06 84 THR B O 1
ATOM 2446 N N . SER B 1 85 ? 9.641 -0.593 -16.906 1 95.25 85 SER B N 1
ATOM 2447 C CA . SER B 1 85 ? 9.547 -0.466 -15.461 1 95.25 85 SER B CA 1
ATOM 2448 C C . SER B 1 85 ? 8.102 -0.623 -14.992 1 95.25 85 SER B C 1
ATOM 2450 O O . SER B 1 85 ? 7.848 -1.256 -13.961 1 95.25 85 SER B O 1
ATOM 2452 N N . ARG B 1 86 ? 7.137 -0.1 -15.789 1 94.69 86 ARG B N 1
ATOM 2453 C CA . ARG B 1 86 ? 5.727 -0.232 -15.445 1 94.69 86 ARG B CA 1
ATOM 2454 C C . ARG B 1 86 ? 5.297 -1.695 -15.445 1 94.69 86 ARG B C 1
ATOM 2456 O O . ARG B 1 86 ? 4.668 -2.164 -14.492 1 94.69 86 ARG B O 1
ATOM 2463 N N . VAL B 1 87 ? 5.711 -2.383 -16.438 1 93.06 87 VAL B N 1
ATOM 2464 C CA . VAL B 1 87 ? 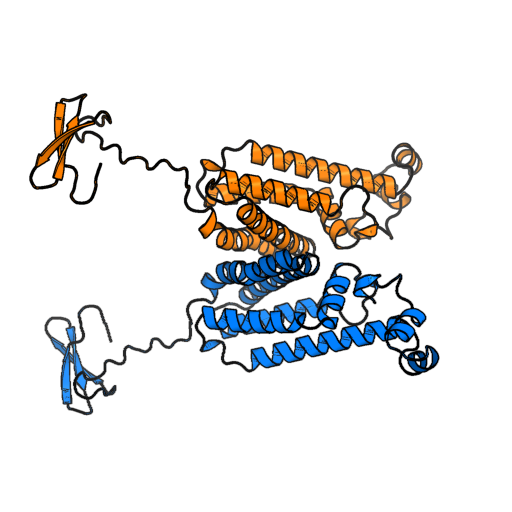5.293 -3.771 -16.594 1 93.06 87 VAL B CA 1
ATOM 2465 C C . VAL B 1 87 ? 5.93 -4.637 -15.508 1 93.06 87 VAL B C 1
ATOM 2467 O O . VAL B 1 87 ? 5.25 -5.441 -14.875 1 93.06 87 VAL B O 1
ATOM 2470 N N . VAL B 1 88 ? 7.215 -4.461 -15.289 1 94.69 88 VAL B N 1
ATOM 2471 C CA . VAL B 1 88 ? 7.945 -5.258 -14.312 1 94.69 88 VAL B CA 1
ATOM 2472 C C . VAL B 1 88 ? 7.398 -4.992 -12.914 1 94.69 88 VAL B C 1
ATOM 2474 O O . VAL B 1 88 ? 7.215 -5.922 -12.125 1 94.69 88 VAL B O 1
ATOM 2477 N N . PHE B 1 89 ? 7.055 -3.729 -12.664 1 95.31 89 PHE B N 1
ATOM 2478 C CA . PHE B 1 89 ? 6.539 -3.355 -11.352 1 95.31 89 PHE B CA 1
ATOM 2479 C C . PHE B 1 89 ? 5.18 -4 -11.102 1 95.31 89 PHE B C 1
ATOM 2481 O O . PHE B 1 89 ? 4.957 -4.605 -10.047 1 95.31 89 PHE B O 1
ATOM 2488 N N . VAL B 1 90 ? 4.285 -3.934 -12.039 1 93.56 90 VAL B N 1
ATOM 2489 C CA . VAL B 1 90 ? 2.951 -4.508 -11.906 1 93.56 90 VAL B CA 1
ATOM 2490 C C . VAL B 1 90 ? 3.055 -6.02 -11.727 1 93.56 90 VAL B C 1
ATOM 2492 O O . VAL B 1 90 ? 2.41 -6.594 -10.844 1 93.56 90 VAL B O 1
ATOM 2495 N N . LEU B 1 91 ? 3.939 -6.648 -12.539 1 91 91 LEU B N 1
ATOM 2496 C CA . LEU B 1 91 ? 4.059 -8.102 -12.492 1 91 91 LEU B CA 1
ATOM 2497 C C . LEU B 1 91 ? 4.695 -8.555 -11.188 1 91 91 LEU B C 1
ATOM 2499 O O . LEU B 1 91 ? 4.398 -9.648 -10.688 1 91 91 LEU B O 1
ATOM 2503 N N . PHE B 1 92 ? 5.492 -7.672 -10.617 1 92.12 92 PHE B N 1
ATOM 2504 C CA . PHE B 1 92 ? 6.09 -8.008 -9.336 1 92.12 92 PHE B CA 1
ATOM 2505 C C . PHE B 1 92 ? 5.02 -8.211 -8.273 1 92.12 92 PHE B C 1
ATOM 2507 O O . PHE B 1 92 ? 5.152 -9.086 -7.41 1 92.12 92 PHE B O 1
ATOM 2514 N N . TYR B 1 93 ? 3.926 -7.512 -8.359 1 90.25 93 TYR B N 1
ATOM 2515 C CA . TYR B 1 93 ? 2.896 -7.555 -7.328 1 90.25 93 TYR B CA 1
ATOM 2516 C C . TYR B 1 93 ? 1.766 -8.5 -7.723 1 90.25 93 TYR B C 1
ATOM 2518 O O . TYR B 1 93 ? 0.977 -8.922 -6.875 1 90.25 93 TYR B O 1
ATOM 2526 N N . THR B 1 94 ? 1.69 -8.852 -8.984 1 86.56 94 THR B N 1
ATOM 2527 C CA . THR B 1 94 ? 0.558 -9.664 -9.422 1 86.56 94 THR B CA 1
ATOM 2528 C C . THR B 1 94 ? 1.012 -11.07 -9.789 1 86.56 94 THR B C 1
ATOM 2530 O O . THR B 1 94 ? 0.198 -11.992 -9.852 1 86.56 94 THR B O 1
ATOM 2533 N N . SER B 1 95 ? 2.287 -11.273 -10.078 1 86.62 95 SER B N 1
ATOM 2534 C CA . SER B 1 95 ? 2.84 -12.555 -10.508 1 86.62 95 SER B CA 1
ATOM 2535 C C . SER B 1 95 ? 4.246 -12.766 -9.953 1 86.62 95 SER B C 1
ATOM 2537 O O . SER B 1 95 ? 5.176 -13.055 -10.711 1 86.62 95 SER B O 1
ATOM 2539 N N . ARG B 1 96 ? 4.344 -12.789 -8.68 1 83.75 96 ARG B N 1
ATOM 2540 C CA . ARG B 1 96 ? 5.625 -12.805 -7.98 1 83.75 96 ARG B CA 1
ATOM 2541 C C . ARG B 1 96 ? 6.402 -14.078 -8.305 1 83.75 96 ARG B C 1
ATOM 2543 O O . ARG B 1 96 ? 7.637 -14.07 -8.32 1 83.75 96 ARG B O 1
ATOM 2550 N N . GLN B 1 97 ? 5.746 -15.102 -8.586 1 81.5 97 GLN B N 1
ATOM 2551 C CA . GLN B 1 97 ? 6.359 -16.422 -8.734 1 81.5 97 GLN B CA 1
ATOM 2552 C C . GLN B 1 97 ? 7.234 -16.484 -9.977 1 81.5 97 GLN B C 1
ATOM 2554 O O . GLN B 1 97 ? 8.078 -17.375 -10.109 1 81.5 97 GLN B O 1
ATOM 2559 N N . ILE B 1 98 ? 7.094 -15.539 -10.828 1 84 98 ILE B N 1
ATOM 2560 C CA . ILE B 1 98 ? 7.836 -15.617 -12.086 1 84 98 ILE B CA 1
ATOM 2561 C C . ILE B 1 98 ? 9.172 -14.898 -11.938 1 84 98 ILE B C 1
ATOM 2563 O O . ILE B 1 98 ? 10.055 -15.016 -12.789 1 84 98 ILE B O 1
ATOM 2567 N N . PHE B 1 99 ? 9.328 -14.117 -10.867 1 88.38 99 PHE B N 1
ATOM 2568 C CA . PHE B 1 99 ? 10.508 -13.266 -10.727 1 88.38 99 PHE B CA 1
ATOM 2569 C C . PHE B 1 99 ? 11.711 -14.086 -10.266 1 88.38 99 PHE B C 1
ATOM 2571 O O . PHE B 1 99 ? 11.57 -14.992 -9.438 1 88.38 99 PHE B O 1
ATOM 2578 N N . GLN B 1 100 ? 12.742 -13.727 -10.789 1 81.38 100 GLN B N 1
ATOM 2579 C CA . GLN B 1 100 ? 13.977 -14.461 -10.539 1 81.38 100 GLN B CA 1
ATOM 2580 C C . GLN B 1 100 ? 15.016 -13.578 -9.859 1 81.38 100 GLN B C 1
ATOM 2582 O O . GLN B 1 100 ? 15.781 -14.047 -9.016 1 81.38 100 GLN B O 1
ATOM 2587 N N . SER B 1 101 ? 15.039 -12.383 -10.18 1 83.62 101 SER B N 1
ATOM 2588 C CA . SER B 1 101 ? 16.094 -11.477 -9.75 1 83.62 101 SER B CA 1
ATOM 2589 C C . SER B 1 101 ? 15.586 -10.484 -8.703 1 83.62 101 SER B C 1
ATOM 2591 O O . SER B 1 101 ? 16.359 -10 -7.871 1 83.62 101 SER B O 1
ATOM 2593 N N . ILE B 1 102 ? 14.305 -10.086 -8.812 1 88.75 102 ILE B N 1
ATOM 2594 C CA . ILE B 1 102 ? 13.695 -9.125 -7.898 1 88.75 102 ILE B CA 1
ATOM 2595 C C . ILE B 1 102 ? 12.859 -9.875 -6.852 1 88.75 102 ILE B C 1
ATOM 2597 O O . ILE B 1 102 ? 12.07 -10.758 -7.191 1 88.75 102 ILE B O 1
ATOM 2601 N N . ASP B 1 103 ? 13.195 -9.609 -5.617 1 89.5 103 ASP B N 1
ATOM 2602 C CA . ASP B 1 103 ? 12.422 -10.164 -4.512 1 89.5 103 ASP B CA 1
ATOM 2603 C C . ASP B 1 103 ? 12.211 -9.125 -3.412 1 89.5 103 ASP B C 1
ATOM 2605 O O . ASP B 1 103 ? 12.336 -7.926 -3.656 1 89.5 103 ASP B O 1
ATOM 2609 N N . GLU B 1 104 ? 11.867 -9.578 -2.254 1 87.12 104 GLU B N 1
ATOM 2610 C CA . GLU B 1 104 ? 11.586 -8.672 -1.151 1 87.12 104 GLU B CA 1
ATOM 2611 C C . GLU B 1 104 ? 12.844 -7.934 -0.704 1 87.12 104 GLU B C 1
ATOM 2613 O O . GLU B 1 104 ? 12.758 -6.859 -0.1 1 87.12 104 GLU B O 1
ATOM 2618 N N . GLY B 1 105 ? 13.938 -8.547 -1.053 1 93.56 105 GLY B N 1
ATOM 2619 C CA . GLY B 1 105 ? 15.195 -7.875 -0.77 1 93.56 105 GLY B CA 1
ATOM 2620 C C . GLY B 1 105 ? 15.359 -6.574 -1.53 1 93.56 105 GLY B C 1
ATOM 2621 O O . GLY B 1 105 ? 15.953 -5.621 -1.022 1 93.56 105 GLY B O 1
ATOM 2622 N N . PHE B 1 106 ? 14.797 -6.527 -2.705 1 95.88 106 PHE B N 1
ATOM 2623 C CA . PHE B 1 106 ? 14.852 -5.305 -3.498 1 95.88 106 PHE B CA 1
ATOM 2624 C C . PHE B 1 106 ? 14.008 -4.207 -2.857 1 95.88 106 PHE B C 1
ATOM 2626 O O . PHE B 1 106 ? 14.422 -3.045 -2.824 1 95.88 106 PHE B O 1
ATOM 2633 N N . THR B 1 107 ? 12.867 -4.512 -2.326 1 95.56 107 THR B N 1
ATOM 2634 C CA . THR B 1 107 ? 12.039 -3.559 -1.593 1 95.56 107 THR B CA 1
ATOM 2635 C C . THR B 1 107 ? 12.742 -3.1 -0.32 1 95.56 107 THR B C 1
ATOM 2637 O O . THR B 1 107 ? 12.68 -1.923 0.041 1 95.56 107 THR B O 1
ATOM 2640 N N . ALA B 1 108 ? 13.406 -4.039 0.335 1 96.69 108 ALA B N 1
ATOM 2641 C CA . ALA B 1 108 ? 14.172 -3.699 1.53 1 96.69 108 ALA B CA 1
ATOM 2642 C C . ALA B 1 108 ? 15.289 -2.709 1.203 1 96.69 108 ALA B C 1
ATOM 2644 O O . ALA B 1 108 ? 15.602 -1.83 2.01 1 96.69 108 ALA B O 1
ATOM 2645 N N . ASP B 1 109 ? 15.859 -2.895 0.03 1 97.5 109 ASP B N 1
ATOM 2646 C CA . ASP B 1 109 ? 16.875 -1.948 -0.416 1 97.5 109 ASP B CA 1
ATOM 2647 C C . ASP B 1 109 ? 16.281 -0.553 -0.6 1 97.5 109 ASP B C 1
ATOM 2649 O O . ASP B 1 109 ? 16.922 0.447 -0.262 1 97.5 109 ASP B O 1
ATOM 2653 N N . ALA B 1 110 ? 15.117 -0.509 -1.149 1 96.81 110 ALA B N 1
ATOM 2654 C CA . ALA B 1 110 ? 14.43 0.77 -1.318 1 96.81 110 ALA B CA 1
ATOM 2655 C C . ALA B 1 110 ? 14.164 1.432 0.03 1 96.81 110 ALA B C 1
ATOM 2657 O O . ALA B 1 110 ? 14.344 2.643 0.18 1 96.81 110 ALA B O 1
ATOM 2658 N N . VAL B 1 111 ? 13.805 0.655 0.993 1 98.25 111 VAL B N 1
ATOM 2659 C CA . VAL B 1 111 ? 13.539 1.157 2.336 1 98.25 111 VAL B CA 1
ATOM 2660 C C . VAL B 1 111 ? 14.828 1.695 2.951 1 98.25 111 VAL B C 1
ATOM 2662 O O . VAL B 1 111 ? 14.852 2.799 3.502 1 98.25 111 VAL B O 1
ATOM 2665 N N . ARG B 1 112 ? 15.859 0.942 2.828 1 98.06 112 ARG B N 1
ATOM 2666 C CA . ARG B 1 112 ? 17.156 1.362 3.375 1 98.06 112 ARG B CA 1
ATOM 2667 C C . ARG B 1 112 ? 17.625 2.65 2.715 1 98.06 112 ARG B C 1
ATOM 2669 O O . ARG B 1 112 ? 18.125 3.551 3.391 1 98.06 112 ARG B O 1
ATOM 2676 N N . PHE B 1 113 ? 17.469 2.689 1.5 1 97.62 113 PHE B N 1
ATOM 2677 C CA . PHE B 1 113 ? 17.891 3.879 0.762 1 97.62 113 PHE B CA 1
ATOM 2678 C C . PHE B 1 113 ? 17.078 5.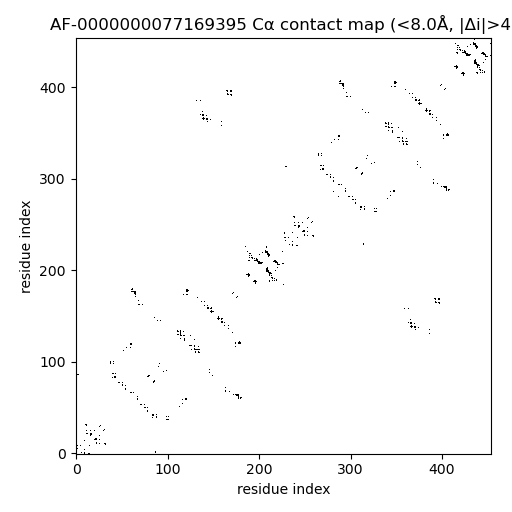094 1.204 1 97.62 113 PHE B C 1
ATOM 2680 O O . PHE B 1 113 ? 17.641 6.164 1.449 1 97.62 113 PHE B O 1
ATOM 2687 N N . THR B 1 114 ? 15.766 4.949 1.252 1 97.12 114 THR B N 1
ATOM 2688 C CA . THR B 1 114 ? 14.891 6.031 1.684 1 97.12 114 THR B CA 1
ATOM 2689 C C . THR B 1 114 ? 15.219 6.457 3.109 1 97.12 114 THR B C 1
ATOM 2691 O O . THR B 1 114 ? 15.258 7.652 3.412 1 97.12 114 THR B O 1
ATOM 2694 N N . ALA B 1 115 ? 15.5 5.48 3.984 1 98 115 ALA B N 1
ATOM 2695 C CA . ALA B 1 115 ? 15.883 5.781 5.359 1 98 115 ALA B CA 1
ATOM 2696 C C . ALA B 1 115 ? 17.156 6.617 5.406 1 98 115 ALA B C 1
ATOM 2698 O O . ALA B 1 115 ? 17.266 7.547 6.207 1 98 115 ALA B O 1
ATOM 2699 N N . LYS B 1 116 ? 18.062 6.246 4.57 1 97.06 116 LYS B N 1
ATOM 2700 C CA . LYS B 1 116 ? 19.312 6.996 4.473 1 97.06 116 LYS B CA 1
ATOM 2701 C C . LYS B 1 116 ? 19.047 8.445 4.086 1 97.06 116 LYS B C 1
ATOM 2703 O O . LYS B 1 116 ? 19.641 9.367 4.664 1 97.06 116 LYS B O 1
ATOM 2708 N N . LEU B 1 117 ? 18.172 8.688 3.15 1 95.56 117 LEU B N 1
ATOM 2709 C CA . LEU B 1 117 ? 17.844 10.047 2.717 1 95.56 117 LEU B CA 1
ATOM 2710 C C . LEU B 1 117 ? 17.188 10.828 3.848 1 95.56 117 LEU B C 1
ATOM 2712 O O . LEU B 1 117 ? 17.484 12.008 4.039 1 95.56 117 LEU B O 1
ATOM 2716 N N . LEU B 1 118 ? 16.297 10.172 4.594 1 95.75 118 LEU B N 1
ATOM 2717 C CA . LEU B 1 118 ? 15.609 10.828 5.691 1 95.75 118 LEU B CA 1
ATOM 2718 C C . LEU B 1 118 ? 16.594 11.203 6.801 1 95.75 118 LEU B C 1
ATOM 2720 O O . LEU B 1 118 ? 16.484 12.289 7.383 1 95.75 118 LEU B O 1
ATOM 2724 N N . THR B 1 119 ? 17.516 10.336 7.055 1 95.38 119 THR B N 1
ATOM 2725 C CA . THR B 1 119 ? 18.531 10.594 8.07 1 95.38 119 THR B CA 1
ATOM 2726 C C . THR B 1 119 ? 19.438 11.758 7.656 1 95.38 119 THR B C 1
ATOM 2728 O O . THR B 1 119 ? 19.812 12.578 8.492 1 95.38 119 THR B O 1
ATOM 2731 N N . ARG B 1 120 ? 19.75 11.789 6.418 1 92.62 120 ARG B N 1
ATOM 2732 C CA . ARG B 1 120 ? 20.547 12.906 5.902 1 92.62 120 ARG B CA 1
ATOM 2733 C C . ARG B 1 120 ? 19.812 14.234 6.109 1 92.62 120 ARG B C 1
ATOM 2735 O O . ARG B 1 120 ? 20.453 15.25 6.418 1 92.62 120 ARG B O 1
ATOM 2742 N N . ARG B 1 121 ? 18.594 14.211 5.941 1 91.5 121 ARG B N 1
ATOM 2743 C CA . ARG B 1 121 ? 17.797 15.43 6.055 1 91.5 121 ARG B CA 1
ATOM 2744 C C . ARG B 1 121 ? 17.609 15.82 7.52 1 91.5 121 ARG B C 1
ATOM 2746 O O . ARG B 1 121 ? 17.578 17 7.852 1 91.5 121 ARG B O 1
ATOM 2753 N N . ASN B 1 122 ? 17.422 14.859 8.375 1 93.31 122 ASN B N 1
ATOM 2754 C CA . ASN B 1 122 ? 17.266 15.062 9.812 1 93.31 122 ASN B CA 1
ATOM 2755 C C . ASN B 1 122 ? 18.156 14.117 10.609 1 93.31 122 ASN B C 1
ATOM 2757 O O . ASN B 1 122 ? 17.719 13.039 11.023 1 93.31 122 ASN B O 1
ATOM 2761 N N . PRO B 1 123 ? 19.312 14.586 10.891 1 92.19 123 PRO B N 1
ATOM 2762 C CA . PRO B 1 123 ? 20.281 13.719 11.562 1 92.19 123 PRO B CA 1
ATOM 2763 C C . PRO B 1 123 ? 19.875 13.359 12.984 1 92.19 123 PRO B C 1
ATOM 2765 O O . PRO B 1 123 ? 20.484 12.484 13.602 1 92.19 123 PRO B O 1
ATOM 2768 N N . ARG B 1 124 ? 18.891 13.938 13.5 1 92.19 124 ARG B N 1
ATOM 2769 C CA . ARG B 1 124 ? 18.422 13.648 14.859 1 92.19 124 ARG B CA 1
ATOM 2770 C C . ARG B 1 124 ? 17.562 12.391 14.883 1 92.19 124 ARG B C 1
ATOM 2772 O O . ARG B 1 124 ? 17.266 11.852 15.953 1 92.19 124 ARG B O 1
ATOM 2779 N N . LEU B 1 125 ? 17.125 11.914 13.734 1 94.31 125 LEU B N 1
ATOM 2780 C CA . LEU B 1 125 ? 16.328 10.688 13.68 1 94.31 125 LEU B CA 1
ATOM 2781 C C . LEU B 1 125 ? 17.156 9.484 14.086 1 94.31 125 LEU B C 1
ATOM 2783 O O . LEU B 1 125 ? 18.266 9.281 13.57 1 94.31 125 LEU B O 1
ATOM 2787 N N . VAL B 1 126 ? 16.641 8.82 15.016 1 95.19 126 VAL B N 1
ATOM 2788 C CA . VAL B 1 126 ? 17.297 7.559 15.328 1 95.19 126 VAL B CA 1
ATOM 2789 C C . VAL B 1 126 ? 17.078 6.562 14.188 1 95.19 126 VAL B C 1
ATOM 2791 O O . VAL B 1 126 ? 16.078 6.648 13.461 1 95.19 126 VAL B O 1
ATOM 2794 N N . ALA B 1 127 ? 17.984 5.598 14.031 1 96.56 127 ALA B N 1
ATOM 2795 C CA . ALA B 1 127 ? 18.016 4.676 12.898 1 96.56 127 ALA B CA 1
ATOM 2796 C C . ALA B 1 127 ? 16.703 3.908 12.781 1 96.56 127 ALA B C 1
ATOM 2798 O O . ALA B 1 127 ? 16.156 3.756 11.688 1 96.56 127 ALA B O 1
ATOM 2799 N N . GLU B 1 128 ? 16.203 3.514 13.867 1 96.31 128 GLU B N 1
ATOM 2800 C CA . GLU B 1 128 ? 14.969 2.727 13.875 1 96.31 128 GLU B CA 1
ATOM 2801 C C . GLU B 1 128 ? 13.773 3.559 13.406 1 96.31 128 GLU B C 1
ATOM 2803 O O . GLU B 1 128 ? 12.906 3.059 12.695 1 96.31 128 GLU B O 1
ATOM 2808 N N . GLU B 1 129 ? 13.805 4.785 13.844 1 96.81 129 GLU B N 1
ATOM 2809 C CA . GLU B 1 129 ? 12.727 5.688 13.445 1 96.81 129 GLU B CA 1
ATOM 2810 C C . GLU B 1 129 ? 12.805 6.008 11.953 1 96.81 129 GLU B C 1
ATOM 2812 O O . GLU B 1 129 ? 11.781 6.004 11.266 1 96.81 129 GLU B O 1
ATOM 2817 N N . ALA B 1 130 ? 14.016 6.293 11.484 1 98 130 ALA B N 1
ATOM 2818 C CA . ALA B 1 130 ? 14.195 6.566 10.062 1 98 130 ALA B CA 1
ATOM 2819 C C . ALA B 1 130 ? 13.766 5.371 9.219 1 98 130 ALA B C 1
ATOM 2821 O O . ALA B 1 130 ? 13.125 5.539 8.18 1 98 130 ALA B O 1
ATOM 2822 N N . HIS B 1 131 ? 14.102 4.195 9.688 1 98.31 131 HIS B N 1
ATOM 2823 C CA . HIS B 1 131 ? 13.742 2.973 8.977 1 98.31 131 HIS B CA 1
ATOM 2824 C C . HIS B 1 131 ? 12.227 2.783 8.945 1 98.31 131 HIS B C 1
ATOM 2826 O O . HIS B 1 131 ? 11.664 2.416 7.91 1 98.31 131 HIS B O 1
ATOM 2832 N N . LEU B 1 132 ? 11.609 3.031 10.055 1 98.62 132 LEU B N 1
ATOM 2833 C CA . LEU B 1 132 ? 10.156 2.881 10.141 1 98.62 132 LEU B CA 1
ATOM 2834 C C . LEU B 1 132 ? 9.453 3.867 9.219 1 98.62 132 LEU B C 1
ATOM 2836 O O . LEU B 1 132 ? 8.547 3.486 8.477 1 98.62 132 LEU B O 1
ATOM 2840 N N . LEU B 1 133 ? 9.883 5.113 9.234 1 98.5 133 LEU B N 1
ATOM 2841 C CA . LEU B 1 133 ? 9.328 6.129 8.344 1 98.5 133 LEU B CA 1
ATOM 2842 C C . LEU B 1 133 ? 9.5 5.727 6.883 1 98.5 133 LEU B C 1
ATOM 2844 O O . LEU B 1 133 ? 8.562 5.832 6.09 1 98.5 133 LEU B O 1
ATOM 2848 N N . ALA B 1 134 ? 10.68 5.258 6.562 1 98.62 134 ALA B N 1
ATOM 2849 C CA . ALA B 1 134 ? 11 4.84 5.199 1 98.62 134 ALA B CA 1
ATOM 2850 C C . ALA B 1 134 ? 10.133 3.656 4.773 1 98.62 134 ALA B C 1
ATOM 2852 O O . ALA B 1 134 ? 9.633 3.617 3.646 1 98.62 134 ALA B O 1
ATOM 2853 N N . GLU B 1 135 ? 9.977 2.729 5.652 1 98.69 135 GLU B N 1
ATOM 2854 C CA . GLU B 1 135 ? 9.18 1.537 5.367 1 98.69 135 GLU B CA 1
ATOM 2855 C C . GLU B 1 135 ? 7.727 1.896 5.086 1 98.69 135 GLU B C 1
ATOM 2857 O O . GLU B 1 135 ? 7.133 1.4 4.129 1 98.69 135 GLU B O 1
ATOM 2862 N N . VAL B 1 136 ? 7.152 2.764 5.895 1 98.81 136 VAL B N 1
ATOM 2863 C CA . VAL B 1 136 ? 5.793 3.25 5.688 1 98.81 136 VAL B CA 1
ATOM 2864 C C . VAL B 1 136 ? 5.688 3.924 4.324 1 98.81 136 VAL B C 1
ATOM 2866 O O . VAL B 1 136 ? 4.785 3.619 3.541 1 98.81 136 VAL B O 1
ATOM 2869 N N . CYS B 1 137 ? 6.637 4.758 3.99 1 98.5 137 CYS B N 1
ATOM 2870 C CA . CYS B 1 137 ? 6.613 5.523 2.748 1 98.5 137 CYS B CA 1
ATOM 2871 C C . CYS B 1 137 ? 6.734 4.602 1.539 1 98.5 137 CYS B C 1
ATOM 2873 O O . CYS B 1 137 ? 5.988 4.746 0.569 1 98.5 137 CYS B O 1
ATOM 2875 N N . VAL B 1 138 ? 7.629 3.66 1.605 1 97.88 138 VAL B N 1
ATOM 2876 C CA . VAL B 1 138 ? 7.902 2.795 0.464 1 97.88 138 VAL B CA 1
ATOM 2877 C C . VAL B 1 138 ? 6.711 1.875 0.21 1 97.88 138 VAL B C 1
ATOM 2879 O O . VAL B 1 138 ? 6.223 1.779 -0.918 1 97.88 138 VAL B O 1
ATOM 2882 N N . HIS B 1 139 ? 6.176 1.263 1.255 1 98.31 139 HIS B N 1
ATOM 2883 C CA . HIS B 1 139 ? 5.078 0.32 1.072 1 98.31 139 HIS B CA 1
ATOM 2884 C C . HIS B 1 139 ? 3.791 1.041 0.683 1 98.31 139 HIS B C 1
ATOM 2886 O O . HIS B 1 139 ? 3.082 0.605 -0.227 1 98.31 139 HIS B O 1
ATOM 2892 N N . ALA B 1 140 ? 3.494 2.141 1.329 1 98.5 140 ALA B N 1
ATOM 2893 C CA . ALA B 1 140 ? 2.312 2.912 0.953 1 98.5 140 ALA B CA 1
ATOM 2894 C C . ALA B 1 140 ? 2.455 3.48 -0.457 1 98.5 140 ALA B C 1
ATOM 2896 O O . ALA B 1 140 ? 1.524 3.396 -1.263 1 98.5 140 ALA B O 1
ATOM 2897 N N . GLY B 1 141 ? 3.625 4.055 -0.756 1 97.62 141 GLY B N 1
ATOM 2898 C CA . GLY B 1 141 ? 3.875 4.59 -2.086 1 97.62 141 GLY B CA 1
ATOM 2899 C C . GLY B 1 141 ? 3.768 3.543 -3.18 1 97.62 141 GLY B C 1
ATOM 2900 O O . GLY B 1 141 ? 3.135 3.777 -4.211 1 97.62 141 GLY B O 1
ATOM 2901 N N . ASN B 1 142 ? 4.371 2.393 -2.93 1 97.06 142 ASN B N 1
ATOM 2902 C CA . ASN B 1 142 ? 4.332 1.31 -3.906 1 97.06 142 ASN B CA 1
ATOM 2903 C C . ASN B 1 142 ? 2.902 0.844 -4.172 1 97.06 142 ASN B C 1
ATOM 2905 O O . ASN B 1 142 ? 2.541 0.559 -5.312 1 97.06 142 ASN B O 1
ATOM 2909 N N . ALA B 1 143 ? 2.123 0.775 -3.129 1 97.69 143 ALA B N 1
ATOM 2910 C CA . ALA B 1 143 ? 0.734 0.354 -3.289 1 97.69 143 ALA B CA 1
ATOM 2911 C C . ALA B 1 143 ? -0.041 1.339 -4.16 1 97.69 143 ALA B C 1
ATOM 2913 O O . ALA B 1 143 ? -0.835 0.933 -5.012 1 97.69 143 ALA B O 1
ATOM 2914 N N . LEU B 1 144 ? 0.208 2.566 -3.973 1 97.94 144 LEU B N 1
ATOM 2915 C CA . LEU B 1 144 ? -0.513 3.586 -4.73 1 97.94 144 LEU B CA 1
ATOM 2916 C C . LEU B 1 144 ? -0.019 3.643 -6.172 1 97.94 144 LEU B C 1
ATOM 2918 O O . LEU B 1 144 ? -0.807 3.863 -7.094 1 97.94 144 LEU B O 1
ATOM 2922 N N . VAL B 1 145 ? 1.283 3.471 -6.379 1 97 145 VAL B N 1
ATOM 2923 C CA . VAL B 1 145 ? 1.826 3.4 -7.73 1 97 145 VAL B CA 1
ATOM 2924 C C . VAL B 1 145 ? 1.198 2.229 -8.484 1 97 145 VAL B C 1
ATOM 2926 O O . VAL B 1 145 ? 0.763 2.375 -9.625 1 97 145 VAL B O 1
ATOM 2929 N N . LEU B 1 146 ? 1.132 1.118 -7.785 1 96.5 146 LEU B N 1
ATOM 2930 C CA . LEU B 1 146 ? 0.527 -0.058 -8.406 1 96.5 146 LEU B CA 1
ATOM 2931 C C . LEU B 1 146 ? -0.916 0.222 -8.805 1 96.5 146 LEU B C 1
ATOM 2933 O O . LEU B 1 146 ? -1.316 -0.071 -9.938 1 96.5 146 LEU B O 1
ATOM 2937 N N . ARG B 1 147 ? -1.667 0.81 -7.887 1 96.94 147 ARG B N 1
ATOM 2938 C CA . ARG B 1 147 ? -3.064 1.11 -8.188 1 96.94 147 ARG B CA 1
ATOM 2939 C C . ARG B 1 147 ? -3.178 2.092 -9.344 1 96.94 147 ARG B C 1
ATOM 2941 O O . ARG B 1 147 ? -4.047 1.946 -10.211 1 96.94 147 ARG B O 1
ATOM 2948 N N . ALA B 1 148 ? -2.332 3.037 -9.344 1 96.44 148 ALA B N 1
ATOM 2949 C CA . ALA B 1 148 ? -2.33 4.031 -10.414 1 96.44 148 ALA B CA 1
ATOM 2950 C C . ALA B 1 148 ? -2.045 3.383 -11.766 1 96.44 148 ALA B C 1
ATOM 2952 O O . ALA B 1 148 ? -2.732 3.66 -12.75 1 96.44 148 ALA B O 1
ATOM 2953 N N . LEU B 1 149 ? -1.08 2.506 -11.797 1 94.69 149 LEU B N 1
ATOM 2954 C CA . LEU B 1 149 ? -0.665 1.87 -13.039 1 94.69 149 LEU B CA 1
ATOM 2955 C C . LEU B 1 149 ? -1.741 0.917 -13.547 1 94.69 149 LEU B C 1
ATOM 2957 O O . LEU B 1 149 ? -1.793 0.615 -14.742 1 94.69 149 LEU B O 1
ATOM 2961 N N . GLN B 1 150 ? -2.602 0.459 -12.656 1 93.94 150 GLN B N 1
ATOM 2962 C CA . GLN B 1 150 ? -3.668 -0.469 -13.016 1 93.94 150 GLN B CA 1
ATOM 2963 C C . GLN B 1 150 ? -4.961 0.276 -13.344 1 93.94 150 GLN B C 1
ATOM 2965 O O . GLN B 1 150 ? -5.977 -0.344 -13.664 1 93.94 150 GLN B O 1
ATOM 2970 N N . SER B 1 151 ? -4.926 1.565 -13.219 1 95.19 151 SER B N 1
ATOM 2971 C CA . SER B 1 151 ? -6.09 2.406 -13.477 1 95.19 151 SER B CA 1
ATOM 2972 C C . SER B 1 151 ? -6.027 3.023 -14.867 1 95.19 151 SER B C 1
ATOM 2974 O O . SER B 1 151 ? -5.004 2.918 -15.555 1 95.19 151 SER B O 1
ATOM 2976 N N . ASP B 1 152 ? -7.199 3.541 -15.297 1 95.19 152 ASP B N 1
ATOM 2977 C CA . ASP B 1 152 ? -7.148 4.309 -16.531 1 95.19 152 ASP B CA 1
ATOM 2978 C C . ASP B 1 152 ? -6.242 5.531 -16.391 1 95.19 152 ASP B C 1
ATOM 2980 O O . ASP B 1 152 ? -5.926 5.945 -15.273 1 95.19 152 ASP B O 1
ATOM 2984 N N . GLU B 1 153 ? -5.848 6.09 -17.516 1 93.88 153 GLU B N 1
ATOM 2985 C CA . GLU B 1 153 ? -4.82 7.125 -17.547 1 93.88 153 GLU B CA 1
ATOM 2986 C C . GLU B 1 153 ? -5.207 8.32 -16.672 1 93.88 153 GLU B C 1
ATOM 2988 O O . GLU B 1 153 ? -4.402 8.789 -15.867 1 93.88 153 GLU B O 1
ATOM 2993 N N . ASP B 1 154 ? -6.395 8.82 -16.781 1 96.19 154 ASP B N 1
ATOM 2994 C CA . ASP B 1 154 ? -6.84 10 -16.047 1 96.19 154 ASP B CA 1
ATOM 2995 C C . ASP B 1 154 ? -6.852 9.734 -14.539 1 96.19 154 ASP B C 1
ATOM 2997 O O . ASP B 1 154 ? -6.27 10.492 -13.766 1 96.19 154 ASP B O 1
ATOM 3001 N N . HIS B 1 155 ? -7.43 8.633 -14.164 1 97 155 HIS B N 1
ATOM 3002 C CA . HIS B 1 155 ? -7.52 8.297 -12.75 1 97 155 HIS B CA 1
ATOM 3003 C C . HIS B 1 155 ? -6.148 7.961 -12.172 1 97 155 HIS B C 1
ATOM 3005 O O . HIS B 1 155 ? -5.84 8.328 -11.039 1 97 155 HIS B O 1
ATOM 3011 N N . GLY B 1 156 ? -5.336 7.258 -12.992 1 96.31 156 GLY B N 1
ATOM 3012 C CA . GLY B 1 156 ? -3.979 6.953 -12.57 1 96.31 156 GLY B CA 1
ATOM 3013 C C . GLY B 1 156 ? -3.156 8.195 -12.266 1 96.31 156 GLY B C 1
ATOM 3014 O O . GLY B 1 156 ? -2.42 8.227 -11.281 1 96.31 156 GLY B O 1
ATOM 3015 N N . THR B 1 157 ? -3.35 9.172 -13.109 1 94.69 157 THR B N 1
ATOM 3016 C CA . THR B 1 157 ? -2.641 10.438 -12.93 1 94.69 157 THR B CA 1
ATOM 3017 C C . THR B 1 157 ? -3.076 11.125 -11.641 1 94.69 157 THR B C 1
ATOM 3019 O O . THR B 1 157 ? -2.244 11.641 -10.891 1 94.69 157 THR B O 1
ATOM 3022 N N . ARG B 1 158 ? -4.332 11.078 -11.375 1 96.31 158 ARG B N 1
ATOM 3023 C CA . ARG B 1 158 ? -4.855 11.688 -10.156 1 96.31 158 ARG B CA 1
ATOM 3024 C C . ARG B 1 158 ? -4.352 10.945 -8.914 1 96.31 158 ARG B C 1
ATOM 3026 O O . ARG B 1 158 ? -3.994 11.57 -7.918 1 96.31 158 ARG B O 1
ATOM 3033 N N . LEU B 1 159 ? -4.297 9.664 -8.984 1 96.69 159 LEU B N 1
ATOM 3034 C CA . LEU B 1 159 ? -3.811 8.859 -7.871 1 96.69 159 LEU B CA 1
ATOM 3035 C C . LEU B 1 159 ? -2.328 9.117 -7.621 1 96.69 159 LEU B C 1
ATOM 3037 O O . LEU B 1 159 ? -1.905 9.266 -6.473 1 96.69 159 LEU B O 1
ATOM 3041 N N . PHE B 1 160 ? -1.597 9.203 -8.703 1 94.88 160 PHE B N 1
ATOM 3042 C CA . PHE B 1 160 ? -0.17 9.484 -8.594 1 94.88 160 PHE B CA 1
ATOM 3043 C C . PHE B 1 160 ? 0.067 10.82 -7.898 1 94.88 160 PHE B C 1
ATOM 3045 O O . PHE B 1 160 ? 1.002 10.953 -7.109 1 94.88 160 PHE B O 1
ATOM 3052 N N . ALA B 1 161 ? -0.754 11.742 -8.188 1 94.25 161 ALA B N 1
ATOM 3053 C CA . ALA B 1 161 ? -0.614 13.094 -7.645 1 94.25 161 ALA B CA 1
ATOM 3054 C C . ALA B 1 161 ? -0.906 13.117 -6.145 1 94.25 161 ALA B C 1
ATOM 3056 O O . ALA B 1 161 ? -0.547 14.07 -5.449 1 94.25 161 ALA B O 1
ATOM 3057 N N . GLN B 1 162 ? -1.533 12.039 -5.633 1 96.88 162 GLN B N 1
ATOM 3058 C CA . GLN B 1 162 ? -1.857 11.977 -4.211 1 96.88 162 GLN B CA 1
ATOM 3059 C C . GLN B 1 162 ? -0.672 11.461 -3.398 1 96.88 162 GLN B C 1
ATOM 3061 O O . GLN B 1 162 ? -0.631 11.633 -2.18 1 96.88 162 GLN B O 1
ATOM 3066 N N . ILE B 1 163 ? 0.298 10.859 -4.039 1 97.06 163 ILE B N 1
ATOM 3067 C CA . ILE B 1 163 ? 1.404 10.211 -3.338 1 97.06 163 ILE B CA 1
ATOM 3068 C C . ILE B 1 163 ? 2.232 11.273 -2.607 1 97.06 163 ILE B C 1
ATOM 3070 O O . ILE B 1 163 ? 2.486 11.148 -1.407 1 97.06 163 ILE B O 1
ATOM 3074 N N . PRO B 1 164 ? 2.586 12.391 -3.273 1 95.44 164 PRO B N 1
ATOM 3075 C CA . PRO B 1 164 ? 3.311 13.43 -2.535 1 95.44 164 PRO B CA 1
ATOM 3076 C C . PRO B 1 164 ? 2.473 14.062 -1.428 1 95.44 164 PRO B C 1
ATOM 3078 O O . PRO B 1 164 ? 3.014 14.477 -0.399 1 95.44 164 PRO B O 1
ATOM 3081 N N . GLU B 1 165 ? 1.172 14.156 -1.604 1 95.69 165 GLU B N 1
ATOM 3082 C CA . GLU B 1 165 ? 0.299 14.711 -0.575 1 95.69 165 GLU B CA 1
ATOM 3083 C C . GLU B 1 165 ? 0.274 13.82 0.666 1 95.69 165 GLU B C 1
ATOM 3085 O O . GLU B 1 165 ? 0.4 14.312 1.79 1 95.69 165 GLU B O 1
ATOM 3090 N N . LEU B 1 166 ? 0.17 12.539 0.428 1 98.19 166 LEU B N 1
ATOM 3091 C CA . LEU B 1 166 ? 0.131 11.57 1.515 1 98.19 166 LEU B CA 1
ATOM 3092 C C . LEU B 1 166 ? 1.47 11.516 2.244 1 98.19 166 LEU B C 1
ATOM 3094 O O . LEU B 1 166 ? 1.527 11.719 3.459 1 98.19 166 LEU B O 1
ATOM 3098 N N . LEU B 1 167 ? 2.533 11.266 1.472 1 98.06 167 LEU B N 1
ATOM 3099 C CA . LEU B 1 167 ? 3.848 11.062 2.074 1 98.06 167 LEU B CA 1
ATOM 3100 C C . LEU B 1 167 ? 4.391 12.367 2.648 1 98.06 167 LEU B C 1
ATOM 3102 O O . LEU B 1 167 ? 5.074 12.359 3.674 1 98.06 167 LEU B O 1
ATOM 3106 N N . GLY B 1 168 ? 4.078 13.484 1.957 1 96.56 168 GLY B N 1
ATOM 3107 C CA . GLY B 1 168 ? 4.496 14.781 2.473 1 96.56 168 GLY B CA 1
ATOM 3108 C C . GLY B 1 168 ? 3.875 15.117 3.814 1 96.56 168 GLY B C 1
ATOM 3109 O O . GLY B 1 168 ? 4.562 15.578 4.727 1 96.56 168 GLY B O 1
ATOM 3110 N N . ALA B 1 169 ? 2.564 14.875 3.906 1 95.94 169 ALA B N 1
ATOM 3111 C CA . ALA B 1 169 ? 1.877 15.133 5.172 1 95.94 169 ALA B CA 1
ATOM 3112 C C . ALA B 1 169 ? 2.459 14.273 6.293 1 95.94 169 ALA B C 1
ATOM 3114 O O . ALA B 1 169 ? 2.59 14.734 7.43 1 95.94 169 ALA B O 1
ATOM 3115 N N . TYR B 1 170 ? 2.854 13.109 6.008 1 97.81 170 TYR B N 1
ATOM 3116 C CA . TYR B 1 170 ? 3.363 12.148 6.98 1 97.81 170 TYR B CA 1
ATOM 3117 C C . TYR B 1 170 ? 4.781 12.5 7.406 1 97.81 170 TYR B C 1
ATOM 3119 O O . TYR B 1 170 ? 5.133 12.391 8.586 1 97.81 170 TYR B O 1
ATOM 3127 N N . LEU B 1 171 ? 5.578 12.938 6.441 1 97.5 171 LEU B N 1
ATOM 3128 C CA . LEU B 1 171 ? 7.004 13.102 6.68 1 97.5 171 LEU B CA 1
ATOM 3129 C C . LEU B 1 171 ? 7.305 14.484 7.254 1 97.5 171 LEU B C 1
ATOM 3131 O O . LEU B 1 171 ? 8.32 14.68 7.918 1 97.5 171 LEU B O 1
ATOM 3135 N N . ARG B 1 172 ? 6.457 15.445 7.016 1 95.31 172 ARG B N 1
ATOM 3136 C CA . ARG B 1 172 ? 6.73 16.844 7.312 1 95.31 172 ARG B CA 1
ATOM 3137 C C . ARG B 1 172 ? 7.082 17.031 8.781 1 95.31 172 ARG B C 1
ATOM 3139 O O . ARG B 1 172 ? 8.07 17.688 9.109 1 95.31 172 ARG B O 1
ATOM 3146 N N . PRO B 1 173 ? 6.367 16.406 9.734 1 93.31 173 PRO B N 1
ATOM 3147 C CA . PRO B 1 173 ? 6.707 16.625 11.141 1 93.31 173 PRO B CA 1
ATOM 3148 C C . PRO B 1 173 ? 8.07 16.047 11.516 1 93.31 173 PRO B C 1
ATOM 3150 O O . PRO B 1 173 ? 8.641 16.406 12.547 1 93.31 173 PRO B O 1
ATOM 3153 N N . HIS B 1 174 ? 8.594 15.188 10.656 1 94.56 174 HIS B N 1
ATOM 3154 C CA . HIS B 1 174 ? 9.789 14.445 11.031 1 94.56 174 HIS B CA 1
ATOM 3155 C C . HIS B 1 174 ? 11.023 15 10.328 1 94.56 174 HIS B C 1
ATOM 3157 O O . HIS B 1 174 ? 12.125 14.984 10.891 1 94.56 174 HIS B O 1
ATOM 3163 N N . VAL B 1 175 ? 10.805 15.531 9.117 1 92.25 175 VAL B N 1
ATOM 3164 C CA . VAL B 1 175 ? 11.984 15.93 8.352 1 92.25 175 VAL B CA 1
ATOM 3165 C C . VAL B 1 175 ? 11.734 17.297 7.695 1 92.25 175 VAL B C 1
ATOM 3167 O O . VAL B 1 175 ? 12.461 17.688 6.781 1 92.25 175 VAL B O 1
ATOM 3170 N N . GLY B 1 176 ? 10.602 17.953 7.996 1 82.06 176 GLY B N 1
ATOM 3171 C CA . GLY B 1 176 ? 10.203 19.219 7.395 1 82.06 176 GLY B CA 1
ATOM 3172 C C . GLY B 1 176 ? 11.133 20.359 7.754 1 82.06 176 GLY B C 1
ATOM 3173 O O . GLY B 1 176 ? 11.375 21.25 6.934 1 82.06 176 GLY B O 1
ATOM 3174 N N . GLU B 1 177 ? 11.406 20.594 9.07 1 68.19 177 GLU B N 1
ATOM 3175 C CA . GLU B 1 177 ? 12.258 21.703 9.469 1 68.19 177 GLU B CA 1
ATOM 3176 C C . GLU B 1 177 ? 13.727 21.422 9.141 1 68.19 177 GLU B C 1
ATOM 3178 O O . GLU B 1 177 ? 14.18 20.281 9.273 1 68.19 177 GLU B O 1
ATOM 3183 N N . ALA B 1 178 ? 14.188 22.047 8.102 1 56.81 178 ALA B N 1
ATOM 3184 C CA . ALA B 1 178 ? 15.609 21.891 7.797 1 56.81 178 ALA B CA 1
ATOM 3185 C C . ALA B 1 178 ? 16.453 21.969 9.07 1 56.81 178 ALA B C 1
ATOM 3187 O O . ALA B 1 178 ? 16.312 22.906 9.859 1 56.81 178 ALA B O 1
ATOM 3188 N N . CYS B 1 179 ? 16.578 20.812 9.656 1 47.53 179 CYS B N 1
ATOM 3189 C CA . CYS B 1 179 ? 17.438 20.922 10.82 1 47.53 179 CYS B CA 1
ATOM 3190 C C . CYS B 1 179 ? 18.734 21.656 10.477 1 47.53 179 CYS B C 1
ATOM 3192 O O . CYS B 1 179 ? 19.422 22.141 11.367 1 47.53 179 CYS B O 1
ATOM 3194 N N . GLY B 1 180 ? 19.219 21.266 9.289 1 45.16 180 GLY B N 1
ATOM 3195 C CA . GLY B 1 180 ? 20.516 21.875 9.109 1 45.16 180 GLY B CA 1
ATOM 3196 C C . GLY B 1 180 ? 20.453 23.375 8.922 1 45.16 180 GLY B C 1
ATOM 3197 O O . GLY B 1 180 ? 21.453 24.016 8.555 1 45.16 180 GLY B O 1
ATOM 3198 N N . ALA B 1 181 ? 19.328 23.844 8.398 1 40.38 181 ALA B N 1
ATOM 3199 C CA . ALA B 1 181 ? 19.578 25.281 8.203 1 40.38 181 ALA B CA 1
ATOM 3200 C C . ALA B 1 181 ? 20.188 25.906 9.445 1 40.38 181 ALA B C 1
ATOM 3202 O O . ALA B 1 181 ? 19.703 25.688 10.562 1 40.38 181 ALA B O 1
ATOM 3203 N N . ASP B 1 182 ? 21.391 26 9.414 1 36.03 182 ASP B N 1
ATOM 3204 C CA . ASP B 1 182 ? 22.156 26.891 10.273 1 36.03 182 ASP B CA 1
ATOM 3205 C C . ASP B 1 182 ? 21.266 27.953 10.906 1 36.03 182 ASP B C 1
ATOM 3207 O O . ASP B 1 182 ? 20.391 28.516 10.242 1 36.03 182 ASP B O 1
ATOM 3211 N N . GLN B 1 183 ? 20.766 27.75 12.125 1 34.53 183 GLN B N 1
ATOM 3212 C CA . GLN B 1 183 ? 20.547 28.984 12.867 1 34.53 183 GLN B CA 1
ATOM 3213 C C . GLN B 1 183 ? 21.266 30.156 12.211 1 34.53 183 GLN B C 1
ATOM 3215 O O . GLN B 1 183 ? 22.484 30.297 12.32 1 34.53 183 GLN B O 1
ATOM 3220 N N . VAL B 1 184 ? 21.062 30.328 10.945 1 33.97 184 VAL B N 1
ATOM 3221 C CA . VAL B 1 184 ? 21.547 31.656 10.625 1 33.97 184 VAL B CA 1
ATOM 3222 C C . VAL B 1 184 ? 21.562 32.531 11.891 1 33.97 184 VAL B C 1
ATOM 3224 O O . VAL B 1 184 ? 20.516 32.812 12.461 1 33.97 184 VAL B O 1
ATOM 3227 N N . MET B 1 185 ? 22.406 32.062 12.742 1 34.41 185 MET B N 1
ATOM 3228 C CA . MET B 1 185 ? 22.703 33.094 13.719 1 34.41 185 MET B CA 1
ATOM 3229 C C . MET B 1 185 ? 22.359 34.469 13.156 1 34.41 185 MET B C 1
ATOM 3231 O O . MET B 1 185 ? 22.844 34.844 12.078 1 34.41 185 MET B O 1
ATOM 3235 N N . LYS B 1 186 ? 21.156 34.844 13.156 1 39.41 186 LYS B N 1
ATOM 3236 C CA . LYS B 1 186 ? 20.984 36.281 13.039 1 39.41 186 LYS B CA 1
ATOM 3237 C C . LYS B 1 186 ? 22.312 37 13.258 1 39.41 186 LYS B C 1
ATOM 3239 O O . LYS B 1 186 ? 22.719 37.219 14.398 1 39.41 186 LYS B O 1
ATOM 3244 N N . VAL B 1 187 ? 23.344 36.531 12.578 1 42.72 187 VAL B N 1
ATOM 3245 C CA . VAL B 1 187 ? 24.531 37.375 12.594 1 42.72 187 VAL B CA 1
ATOM 3246 C C . VAL B 1 187 ? 24.094 38.844 12.539 1 42.72 187 VAL B C 1
ATOM 3248 O O . VAL B 1 187 ? 23.391 39.25 11.609 1 42.72 187 VAL B O 1
ATOM 3251 N N . MET B 1 188 ? 23.766 39.312 13.594 1 51.34 188 MET B N 1
ATOM 3252 C CA . MET B 1 188 ? 23.594 40.75 13.703 1 51.34 188 MET B CA 1
ATOM 3253 C C . MET B 1 188 ? 24.594 41.5 12.82 1 51.34 188 MET B C 1
ATOM 3255 O O . MET B 1 188 ? 25.797 41.188 12.836 1 51.34 188 MET B O 1
ATOM 3259 N N . LYS B 1 189 ? 24.172 42 11.836 1 61.62 189 LYS B N 1
ATOM 3260 C CA . LYS B 1 189 ? 25 42.844 10.992 1 61.62 189 LYS B CA 1
ATOM 3261 C C . LYS B 1 189 ? 24.922 44.312 11.461 1 61.62 189 LYS B C 1
ATOM 3263 O O . LYS B 1 189 ? 23.922 44.719 12.039 1 61.62 189 LYS B O 1
ATOM 3268 N N . CYS B 1 190 ? 25.984 44.938 11.289 1 70.44 190 CYS B N 1
ATOM 3269 C CA . CYS B 1 190 ? 26 46.375 11.555 1 70.44 190 CYS B CA 1
ATOM 3270 C C . CYS B 1 190 ? 25.016 47.094 10.656 1 70.44 190 CYS B C 1
ATOM 3272 O O . CYS B 1 190 ? 25.078 46.969 9.43 1 70.44 190 CYS B O 1
ATOM 3274 N N . PRO B 1 191 ? 24.016 47.688 11.211 1 73.81 191 PRO B N 1
ATOM 3275 C CA . PRO B 1 191 ? 23.047 48.406 10.391 1 73.81 191 PRO B CA 1
ATOM 3276 C C . PRO B 1 191 ? 23.688 49.438 9.461 1 73.81 191 PRO B C 1
ATOM 3278 O O . PRO B 1 191 ? 23.078 49.875 8.484 1 73.81 191 PRO B O 1
ATOM 3281 N N . ARG B 1 192 ? 24.922 49.656 9.844 1 77.94 192 ARG B N 1
ATOM 3282 C CA . ARG B 1 192 ? 25.625 50.656 9.039 1 77.94 192 ARG B CA 1
ATOM 3283 C C . ARG B 1 192 ? 26.344 50 7.867 1 77.94 192 ARG B C 1
ATOM 3285 O O . ARG B 1 192 ? 26.188 50.438 6.723 1 77.94 192 ARG B O 1
ATOM 3292 N N . CYS B 1 193 ? 27.125 49 8.188 1 77.62 193 CYS B N 1
ATOM 3293 C CA . CYS B 1 193 ? 28.016 48.562 7.109 1 77.62 193 CYS B CA 1
ATOM 3294 C C . CYS B 1 193 ? 27.688 47.156 6.664 1 77.62 193 CYS B C 1
ATOM 3296 O O . CYS B 1 193 ? 28.328 46.594 5.758 1 77.62 193 CYS B O 1
ATOM 3298 N N . GLY B 1 194 ? 26.859 46.5 7.422 1 77.38 194 GLY B N 1
ATOM 3299 C CA . GLY B 1 194 ? 26.422 45.156 7.023 1 77.38 194 GLY B CA 1
ATOM 3300 C C . GLY B 1 194 ? 27.359 44.062 7.453 1 77.38 194 GLY B C 1
ATOM 3301 O O . GLY B 1 194 ? 27.172 42.906 7.102 1 77.38 194 GLY B O 1
ATOM 3302 N N . SER B 1 195 ? 28.406 44.438 8.117 1 76.75 195 SER B N 1
ATOM 3303 C CA . SER B 1 195 ? 29.391 43.469 8.555 1 76.75 195 SER B CA 1
ATOM 3304 C C . SER B 1 195 ? 28.812 42.469 9.57 1 76.75 195 SER B C 1
ATOM 3306 O O . SER B 1 195 ? 27.953 42.844 10.375 1 76.75 195 SER B O 1
ATOM 3308 N N . GLU B 1 196 ? 29.406 41.438 9.633 1 77.94 196 GLU B N 1
ATOM 3309 C CA . GLU B 1 196 ? 28.984 40.406 10.586 1 77.94 196 GLU B CA 1
ATOM 3310 C C . G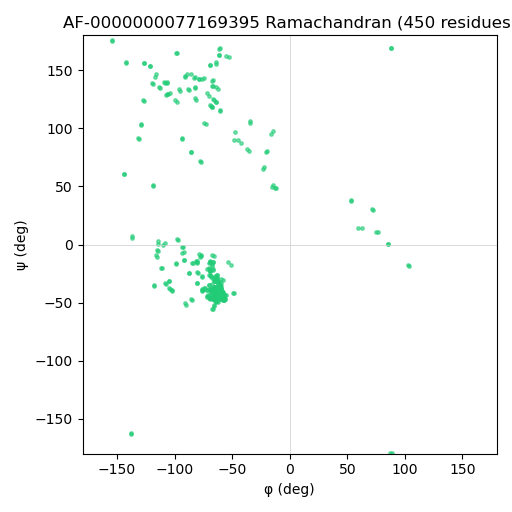LU B 1 196 ? 30 40.25 11.711 1 77.94 196 GLU B C 1
ATOM 3312 O O . GLU B 1 196 ? 29.812 39.438 12.617 1 77.94 196 GLU B O 1
ATOM 3317 N N . ARG B 1 197 ? 31.031 40.969 11.703 1 76.75 197 ARG B N 1
ATOM 3318 C CA . ARG B 1 197 ? 32.062 40.938 12.75 1 76.75 197 ARG B CA 1
ATOM 3319 C C . ARG B 1 197 ? 31.672 41.875 13.906 1 76.75 197 ARG B C 1
ATOM 3321 O O . ARG B 1 197 ? 32.094 43.031 13.945 1 76.75 197 ARG B O 1
ATOM 3328 N N . LEU B 1 198 ? 30.781 41.375 14.758 1 72.69 198 LEU B N 1
ATOM 3329 C CA . LEU B 1 198 ? 30.266 42.094 15.906 1 72.69 198 LEU B CA 1
ATOM 3330 C C . LEU B 1 198 ? 30.812 41.531 17.219 1 72.69 198 LEU B C 1
ATOM 3332 O O . LEU B 1 198 ? 31.094 40.344 17.297 1 72.69 198 LEU B O 1
ATOM 3336 N N . SER B 1 199 ? 31.156 42.375 18.141 1 78.94 199 SER B N 1
ATOM 3337 C CA . SER B 1 199 ? 31.547 41.969 19.484 1 78.94 199 SER B CA 1
ATOM 3338 C C . SER B 1 199 ? 30.578 42.5 20.531 1 78.94 199 SER B C 1
ATOM 3340 O O . SER B 1 199 ? 29.969 43.562 20.328 1 78.94 199 SER B O 1
ATOM 3342 N N . ARG B 1 200 ? 30.328 41.844 21.578 1 76.25 200 ARG B N 1
ATOM 3343 C CA . ARG B 1 200 ? 29.531 42.312 22.688 1 76.25 200 ARG B CA 1
ATOM 3344 C C . ARG B 1 200 ? 30.25 43.438 23.438 1 76.25 200 ARG B C 1
ATOM 3346 O O . ARG B 1 200 ? 31.453 43.344 23.703 1 76.25 200 ARG B O 1
ATOM 3353 N N . ASN B 1 201 ? 29.578 44.531 23.438 1 74.5 201 ASN B N 1
ATOM 3354 C CA . ASN B 1 201 ? 30.156 45.719 24.094 1 74.5 201 ASN B CA 1
ATOM 3355 C C . ASN B 1 201 ? 29.266 46.188 25.25 1 74.5 201 ASN B C 1
ATOM 3357 O O . ASN B 1 201 ? 28.844 47.344 25.25 1 74.5 201 ASN B O 1
ATOM 3361 N N . GLY B 1 202 ? 28.891 45.281 26.141 1 73.19 202 GLY B N 1
ATOM 3362 C CA . GLY B 1 202 ? 28.156 45.625 27.344 1 73.19 202 GLY B CA 1
ATOM 3363 C C . GLY B 1 202 ? 26.656 45.656 27.141 1 73.19 202 GLY B C 1
ATOM 3364 O O . GLY B 1 202 ? 26.156 45.219 26.109 1 73.19 202 GLY B O 1
ATOM 3365 N N . HIS B 1 203 ? 25.844 45.969 28.172 1 71.19 203 HIS B N 1
ATOM 3366 C CA . HIS B 1 203 ? 24.406 46.094 28.141 1 71.19 203 HIS B CA 1
ATOM 3367 C C . HIS B 1 203 ? 23.984 47.562 28.375 1 71.19 203 HIS B C 1
ATOM 3369 O O . HIS B 1 203 ? 24.656 48.281 29.109 1 71.19 203 HIS B O 1
ATOM 3375 N N . ARG B 1 204 ? 23 48.062 27.516 1 69.06 204 ARG B N 1
ATOM 3376 C CA . ARG B 1 204 ? 22.344 49.344 27.766 1 69.06 204 ARG B CA 1
ATOM 3377 C C . ARG B 1 204 ? 20.828 49.188 27.781 1 69.06 204 ARG B C 1
ATOM 3379 O O . ARG B 1 204 ? 20.234 48.688 26.812 1 69.06 204 ARG B O 1
ATOM 3386 N N . HIS B 1 205 ? 20.203 49.594 28.891 1 65.56 205 HIS B N 1
ATOM 3387 C CA . HIS B 1 205 ? 18.766 49.469 29.125 1 65.56 205 HIS B CA 1
ATOM 3388 C C . HIS B 1 205 ? 18.297 48.031 28.922 1 65.56 205 HIS B C 1
ATOM 3390 O O . HIS B 1 205 ? 17.297 47.781 28.234 1 65.56 205 HIS B O 1
ATOM 3396 N N . ASP B 1 206 ? 19.156 46.938 29.344 1 66.25 206 ASP B N 1
ATOM 3397 C CA . ASP B 1 206 ? 18.906 45.5 29.391 1 66.25 206 ASP B CA 1
ATOM 3398 C C . ASP B 1 206 ? 18.984 44.875 28 1 66.25 206 ASP B C 1
ATOM 3400 O O . ASP B 1 206 ? 18.422 43.812 27.75 1 66.25 206 ASP B O 1
ATOM 3404 N N . ARG B 1 207 ? 19.438 45.656 27.172 1 74 207 ARG B N 1
ATOM 3405 C CA . ARG B 1 207 ? 19.672 45.156 25.812 1 74 207 ARG B CA 1
ATOM 3406 C C . ARG B 1 207 ? 21.156 44.969 25.531 1 74 207 ARG B C 1
ATOM 3408 O O . ARG B 1 207 ? 21.969 45.781 25.984 1 74 207 ARG B O 1
ATOM 3415 N N . GLN B 1 208 ? 21.594 44 24.891 1 73.44 208 GLN B N 1
ATOM 3416 C CA . GLN B 1 208 ? 22.984 43.75 24.5 1 73.44 208 GLN B CA 1
ATOM 3417 C C . GLN B 1 208 ? 23.453 44.75 23.453 1 73.44 208 GLN B C 1
ATOM 3419 O O . GLN B 1 208 ? 22.797 44.938 22.438 1 73.44 208 GLN B O 1
ATOM 3424 N N . ARG B 1 209 ? 24.438 45.469 23.797 1 75.94 209 ARG B N 1
ATOM 3425 C CA . ARG B 1 209 ? 25.125 46.344 22.875 1 75.94 209 ARG B CA 1
ATOM 3426 C C . ARG B 1 209 ? 26.156 45.594 22.047 1 75.94 209 ARG B C 1
ATOM 3428 O O . ARG B 1 209 ? 26.922 44.812 22.594 1 75.94 209 ARG B O 1
ATOM 3435 N N . LEU B 1 210 ? 26.141 45.875 20.75 1 79.88 210 LEU B N 1
ATOM 3436 C CA . LEU B 1 210 ? 27.094 45.25 19.828 1 79.88 210 LEU B CA 1
ATOM 3437 C C . LEU B 1 210 ? 27.969 46.312 19.156 1 79.88 210 LEU B C 1
ATOM 3439 O O . LEU B 1 210 ? 27.531 47.438 18.938 1 79.88 210 LEU B O 1
ATOM 3443 N N . LEU B 1 211 ? 29.203 45.969 19.078 1 80.44 211 LEU B N 1
ATOM 3444 C CA . LEU B 1 211 ? 30.188 46.75 18.344 1 80.44 211 LEU B CA 1
ATOM 3445 C C . LEU B 1 211 ? 30.578 46.062 17.047 1 80.44 211 LEU B C 1
ATOM 3447 O O . LEU B 1 211 ? 30.906 44.875 17.047 1 80.44 211 LEU B O 1
ATOM 3451 N N . CYS B 1 212 ? 30.5 46.875 16.047 1 79 212 CYS B N 1
ATOM 3452 C CA . CYS B 1 212 ? 30.969 46.375 14.766 1 79 212 CYS B CA 1
ATOM 3453 C C . CYS B 1 212 ? 32.469 46.5 14.648 1 79 212 CYS B C 1
ATOM 3455 O O . CYS B 1 212 ? 33.031 47.594 14.812 1 79 212 CYS B O 1
ATOM 3457 N N . LYS B 1 213 ? 33.156 45.531 14.375 1 81.31 213 LYS B N 1
ATOM 3458 C CA . LYS B 1 213 ? 34.594 45.531 14.305 1 81.31 213 LYS B CA 1
ATOM 3459 C C . LYS B 1 213 ? 35.094 46.156 12.992 1 81.31 213 LYS B C 1
ATOM 3461 O O . LYS B 1 213 ? 36.25 46.594 12.891 1 81.31 213 LYS B O 1
ATOM 3466 N N . ASP B 1 214 ? 34.125 46.344 12.156 1 80.19 214 ASP B N 1
ATOM 3467 C CA . ASP B 1 214 ? 34.562 46.875 10.859 1 80.19 214 ASP B CA 1
ATOM 3468 C C . ASP B 1 214 ? 34.281 48.375 10.758 1 80.19 214 ASP B C 1
ATOM 3470 O O . ASP B 1 214 ? 35.094 49.125 10.234 1 80.19 214 ASP B O 1
ATOM 3474 N N . CYS B 1 215 ? 33.188 48.844 11.242 1 79.19 215 CYS B N 1
ATOM 3475 C CA . CYS B 1 215 ? 32.906 50.281 11.148 1 79.19 215 CYS B CA 1
ATOM 3476 C C . CYS B 1 215 ? 32.875 50.938 12.531 1 79.19 215 CYS B C 1
ATOM 3478 O O . CYS B 1 215 ? 32.625 52.125 12.664 1 79.19 215 CYS B O 1
ATOM 3480 N N . SER B 1 216 ? 33.094 50.219 13.562 1 82.75 216 SER B N 1
ATOM 3481 C CA . SER B 1 216 ? 33.188 50.625 14.961 1 82.75 216 SER B CA 1
ATOM 3482 C C . SER B 1 216 ? 31.875 51.219 15.453 1 82.75 216 SER B C 1
ATOM 3484 O O . SER B 1 216 ? 31.875 51.938 16.453 1 82.75 216 SER B O 1
ATOM 3486 N N . ARG B 1 217 ? 30.875 50.969 14.617 1 81.69 217 ARG B N 1
ATOM 3487 C CA . ARG B 1 217 ? 29.578 51.438 15.078 1 81.69 217 ARG B CA 1
ATOM 3488 C C . ARG B 1 217 ? 29.016 50.562 16.188 1 81.69 217 ARG B C 1
ATOM 3490 O O . ARG B 1 217 ? 29.156 49.344 16.141 1 81.69 217 ARG B O 1
ATOM 3497 N N . GLN B 1 218 ? 28.328 51.219 17.172 1 81.88 218 GLN B N 1
ATOM 3498 C CA . GLN B 1 218 ? 27.656 50.531 18.25 1 81.88 218 GLN B CA 1
ATOM 3499 C C . GLN B 1 218 ? 26.141 50.531 18.062 1 81.88 218 GLN B C 1
ATOM 3501 O O . GLN B 1 218 ? 25.578 51.531 17.578 1 81.88 218 GLN B O 1
ATOM 3506 N N . PHE B 1 219 ? 25.531 49.406 18.156 1 81.81 219 PHE B N 1
ATOM 3507 C CA . PHE B 1 219 ? 24.078 49.375 18.078 1 81.81 219 PHE B CA 1
ATOM 3508 C C . PHE B 1 219 ? 23.5 48.344 19.047 1 81.81 219 PHE B C 1
ATOM 3510 O O . PHE B 1 219 ? 24.203 47.469 19.5 1 81.81 219 PHE B O 1
ATOM 3517 N N . LEU B 1 220 ? 22.203 48.562 19.422 1 75.44 220 LEU B N 1
ATOM 3518 C CA . LEU B 1 220 ? 21.547 47.719 20.422 1 75.44 220 LEU B CA 1
ATOM 3519 C C . LEU B 1 220 ? 20.75 46.625 19.75 1 75.44 220 LEU B C 1
ATOM 3521 O O . LEU B 1 220 ? 20.125 46.844 18.703 1 75.44 220 LEU B O 1
ATOM 3525 N N . LEU B 1 221 ? 20.891 45.531 20.203 1 71.44 221 LEU B N 1
ATOM 3526 C CA . LEU B 1 221 ? 20.016 44.438 19.797 1 71.44 221 LEU B CA 1
ATOM 3527 C C . LEU B 1 221 ? 18.578 44.719 20.234 1 71.44 221 LEU B C 1
ATOM 3529 O O . LEU B 1 221 ? 18.344 45.281 21.297 1 71.44 221 LEU B O 1
ATOM 3533 N N . PRO B 1 222 ? 17.594 44.469 19.297 1 62.16 222 PRO B N 1
ATOM 3534 C CA . PRO B 1 222 ? 16.219 44.625 19.766 1 62.16 222 PRO B CA 1
ATOM 3535 C C . PRO B 1 222 ? 15.922 43.781 21 1 62.16 222 PRO B C 1
ATOM 3537 O O . PRO B 1 222 ? 16.578 42.781 21.234 1 62.16 222 PRO B O 1
ATOM 3540 N N . VAL B 1 223 ? 14.852 44 21.828 1 58.59 223 VAL B N 1
ATOM 3541 C CA . VAL B 1 223 ? 14.391 43.312 23.016 1 58.59 223 VAL B CA 1
ATOM 3542 C C . VAL B 1 223 ? 13.977 41.875 22.641 1 58.59 223 VAL B C 1
ATOM 3544 O O . VAL B 1 223 ? 13.242 41.688 21.672 1 58.59 223 VAL B O 1
ATOM 3547 N N . GLY B 1 224 ? 14.602 40.656 23.297 1 56 224 GLY B N 1
ATOM 3548 C CA . GLY B 1 224 ? 14.25 39.281 23.078 1 56 224 GLY B CA 1
ATOM 3549 C C . GLY B 1 224 ? 15.242 38.531 22.203 1 56 224 GLY B C 1
ATOM 3550 O O . GLY B 1 224 ? 15.164 37.312 22.062 1 56 224 GLY B O 1
ATOM 3551 N N . GLN B 1 225 ? 15.992 39.25 21.516 1 51.34 225 GLN B N 1
ATOM 3552 C CA . GLN B 1 225 ? 16.984 38.531 20.703 1 51.34 225 GLN B CA 1
ATOM 3553 C C . GLN B 1 225 ? 18.297 38.406 21.453 1 51.34 225 GLN B C 1
ATOM 3555 O O . GLN B 1 225 ? 18.828 39.375 21.984 1 51.34 225 GLN B O 1
ATOM 3560 N N . SER B 1 226 ? 18.484 37.375 22.156 1 47.91 226 SER B N 1
ATOM 3561 C CA . SER B 1 226 ? 19.797 37.125 22.734 1 47.91 226 SER B CA 1
ATOM 3562 C C . SER B 1 226 ? 20.812 36.75 21.656 1 47.91 226 SER B C 1
ATOM 3564 O O . SER B 1 226 ? 20.469 36.094 20.672 1 47.91 226 SER B O 1
ATOM 3566 N N . ALA B 1 227 ? 21.891 37.375 21.594 1 45.62 227 ALA B N 1
ATOM 3567 C CA . ALA B 1 227 ? 23 36.969 20.719 1 45.62 227 ALA B CA 1
ATOM 3568 C C . ALA B 1 227 ? 23.469 35.562 21.078 1 45.62 227 ALA B C 1
ATOM 3570 O O . ALA B 1 227 ? 23.516 35.188 22.25 1 45.62 227 ALA B O 1
#

Organism: Gloeobacter violaceus (strain ATCC 29082 / PCC 7421) (NCBI:txid251221)

Foldseek 3Di:
DCQPPNLVPDALCNVCVVVVHDSVVVCVQPVGSLSVLQVLVVVLLVLVVVLLVVLVPDPLLPDALVRNLCSVLVSVVVSCVDPSNLSNLLCCVVPVVSDDPDDVVSLLVQLVSQLVSLCSLPVVDDSVRSSVLSNCLSVVLSVLQNVLSVDPVVVSVVSSVCSSVVSSVVCCVPRRPSVPPPVPVVLPADPVPRDSQWDFDDDDPNWTWIAHPVPRDIDTDPPPDDD/DCQPPNLVPDALCVVCVVVVHDSVVVCVQPVGSLSVLQVLVVVLLVLVVVLLVVLVPDPLLPDALVVNLCSVLVSVVVSCVDPSNLSNLLCCVVPVVSDDPDDVVSLLVQLQSQLVSLCSLPVVDDSVRSSVLSNCLSVVLSVLQNVLSVDPVVVSVVSSVCSSVVSSVVCCVPRRPSVPPPPPVVLPADPVPRDSQWDFDDDDPNWTWIAHPVPRDIDTDPPPDDD

Secondary structure (DSSP, 8-state):
-HHHH-TTT--HHHHHHHHTS-HHHHHHH-SSHHHHHHHHHHHHHHHHHHHHHHHHHS-GGGS-HHHHHHHHHHHHHHHTTSHHHHHHHHHHHH-GGG-SS--HHHHHHHHHHHHHHHHHH-TTS-HHHHHHHHHHHHHHHHHHHHHHHTS-HHHHHHHHHHHHHHHHHHHHHHH-S-S-S---------TTT----EEEEEEETTEEEEEETTT--EEEPPTT---/-HHHH-TTT--HHHHHHHHTS-HHHHHHH-SSHHHHHHHHHHHHHHHHHHHHHHHHHS-GGGS-HHHHHHHHHHHHHHHTTSHHHHHHHHHHHH-GGG-SS--HHHHHHHHHHHHHHHHHH-TTS-HHHHHHHHHHHHHHHHHHHHHHHTS-HHHHHHHHHHHHHHHHHHHHHHH-S-S-S---------TTT----EEEEEEETTEEEEEETTT--EEEPPTT---

Radius of gyration: 30.68 Å; Cα contacts (8 Å, |Δi|>4): 495; chains: 2; bounding box: 70×91×71 Å

InterPro domains:
  IPR001647 DNA-binding HTH domain, TetR-type [PF00440] (1-40)
  IPR001647 DNA-binding HTH domain, TetR-type [PS50977] (1-48)
  IPR009057 Homedomain-like superfamily [SSF46689] (1-52)
  IPR041669 Tetracyclin repressor SlmA-like, C-terminal domain [PF17918] (68-171)
  IPR050109 HTH-type, TetR-like transcriptional regulator [PTHR30055] (2-174)

Nearest PDB structures (foldseek):
  5nz0-assembly1_A-2  TM=7.368E-01  e=2.168E-03  Mycobacterium tuberculosis H37Rv
  5nim-assembly1_A  TM=7.623E-01  e=3.187E-03  Mycobacterium tuberculosis
  5mym-assembly2_C  TM=7.271E-01  e=1.637E-02  Mycobacterium tuberculosis H37Rv
  2np5-assembly1_A  TM=6.877E-01  e=3.894E-02  Rhodococcus jostii RHA1
  2g3b-assembly1_A  TM=5.482E-01  e=7.639E-02  Rhodococcus jostii RHA1